Protein AF-0000000072148230 (afdb_homodimer)

Radius of gyration: 25.2 Å; Cα contacts (8 Å, |Δi|>4): 1694; chains: 2; bounding box: 70×68×51 Å

Sequence (586 aa):
MSVLHQCPFNSPRLVMNKVLSKSQHEGDGAVVRRGIGRSELPRLDPFLMLDYFSVTPPAGFPDHPHRGFETVTYMLQGGITHQDFAGRKGTIRTGDVQWMTAGRGIVHSEMPAGAGTHKGIQLWINLSAREKMIEPNYQELLSEDIPTAEEDGVEVKVIAGESMGLHSPVYTRTPTMFLDFTLNPGAELHQTIPHSWNAFVYVIDGEGVFGFQGCTPITSHHVLVLSLGDGVSVWNKSSNALRFVLIGGQPLNEPVAQYGPFVMNTQSEIEKTIQDYHYSKNGFENGKSWRSQMSVLHQCPFNSPRLVMNKVLSKSQHEGDGAVVRRGIGRSELPRLDPFLMLDYFSVTPPAGFPDHPHRGFETVTYMLQGGITHQDFAGRKGTIRTGDVQWMTAGRGIVHSEMPAGAGTHKGIQLWINLSAREKMIEPNYQELLSEDIPTAEEDGVEVKVIAGESMGLHSPVYTRTPTMFLDFTLNPGAELHQTIPHSWNAFVYVIDGEGVFGFQGCTPITSHHVLVLSLGDGVSVWNKSSNALRFVLIGGQPLNEPVAQYGPFVMNTQSEIEKTIQDYHYSKNGFENGKSWRSQ

Structure (mmCIF, N/CA/C/O backbone):
data_AF-0000000072148230-model_v1
#
loop_
_entity.id
_entity.type
_entity.pdbx_description
1 polymer 'Pirin-like protein'
#
loop_
_atom_site.group_PDB
_atom_site.id
_atom_site.type_symbol
_atom_site.label_atom_id
_atom_site.label_alt_id
_atom_site.label_comp_id
_atom_site.label_asym_id
_atom_site.label_entity_id
_atom_site.label_seq_id
_atom_site.pdbx_PDB_ins_code
_atom_site.Cartn_x
_atom_site.Cartn_y
_atom_site.Cartn_z
_atom_site.occupancy
_atom_site.B_iso_or_equiv
_atom_site.auth_seq_id
_atom_site.auth_comp_id
_atom_site.auth_asym_id
_atom_site.auth_atom_id
_atom_site.pdbx_PDB_model_num
ATOM 1 N N . MET A 1 1 ? -35.206 30.034 17.974 1 25.01 1 MET A N 1
ATOM 2 C CA . MET A 1 1 ? -34.807 29.886 16.577 1 25.01 1 MET A CA 1
ATOM 3 C C . MET A 1 1 ? -33.485 29.136 16.465 1 25.01 1 MET A C 1
ATOM 5 O O . MET A 1 1 ? -32.463 29.588 16.985 1 25.01 1 MET A O 1
ATOM 9 N N . SER A 1 2 ? -33.393 27.831 16.629 1 28.2 2 SER A N 1
ATOM 10 C CA . SER A 1 2 ? -32.245 26.934 16.715 1 28.2 2 SER A CA 1
ATOM 11 C C . SER A 1 2 ? -31.212 27.254 15.641 1 28.2 2 SER A C 1
ATOM 13 O O . SER A 1 2 ? -31.537 27.299 14.452 1 28.2 2 SER A O 1
ATOM 15 N N . VAL A 1 3 ? -30.28 28.153 15.849 1 33.85 3 VAL A N 1
ATOM 16 C CA . VAL A 1 3 ? -29.222 28.541 14.922 1 33.85 3 VAL A CA 1
ATOM 17 C C . VAL A 1 3 ? -28.661 27.302 14.229 1 33.85 3 VAL A C 1
ATOM 19 O O . VAL A 1 3 ? -27.975 26.491 14.854 1 33.85 3 VAL A O 1
ATOM 22 N N . LEU A 1 4 ? -29.331 26.551 13.504 1 39.13 4 LEU A N 1
ATOM 23 C CA . LEU A 1 4 ? -28.784 25.553 12.591 1 39.13 4 LEU A CA 1
ATOM 24 C C . LEU A 1 4 ? -27.487 26.047 11.959 1 39.13 4 LEU A C 1
ATOM 26 O O . LEU A 1 4 ? -27.506 26.94 11.11 1 39.13 4 LEU A O 1
ATOM 30 N N . HIS A 1 5 ? -26.524 26.46 12.731 1 48.04 5 HIS A N 1
ATOM 31 C CA . HIS A 1 5 ? -25.252 26.901 12.169 1 48.04 5 HIS A CA 1
ATOM 32 C C . HIS A 1 5 ? -24.934 26.158 10.876 1 48.04 5 HIS A C 1
ATOM 34 O O . HIS A 1 5 ? -24.833 24.929 10.87 1 48.04 5 HIS A O 1
ATOM 40 N N . GLN A 1 6 ? -25.518 26.603 9.792 1 59.94 6 GLN A N 1
ATOM 41 C CA . GLN A 1 6 ? -25.51 26.148 8.406 1 59.94 6 GLN A CA 1
ATOM 42 C C . GLN A 1 6 ? -24.086 25.915 7.911 1 59.94 6 GLN A C 1
ATOM 44 O O . GLN A 1 6 ? -23.194 26.728 8.166 1 59.94 6 GLN A O 1
ATOM 49 N N . CYS A 1 7 ? -23.645 24.826 7.673 1 71.37 7 CYS A N 1
ATOM 50 C CA . CYS A 1 7 ? -22.429 24.498 6.937 1 71.37 7 CYS A CA 1
ATOM 51 C C . CYS A 1 7 ? -22.229 25.45 5.764 1 71.37 7 CYS A C 1
ATOM 53 O O . CYS A 1 7 ? -23.12 25.607 4.927 1 71.37 7 CYS A O 1
ATOM 55 N N . PRO A 1 8 ? -21.217 26.377 5.904 1 88.52 8 PRO A N 1
ATOM 56 C CA . PRO A 1 8 ? -20.986 27.412 4.893 1 88.52 8 PRO A CA 1
ATOM 57 C C . PRO A 1 8 ? -20.577 26.835 3.54 1 88.52 8 PRO A C 1
ATOM 59 O O . PRO A 1 8 ? -20.326 27.587 2.594 1 88.52 8 PRO A O 1
ATOM 62 N N . PHE A 1 9 ? -20.6 25.507 3.432 1 93.74 9 PHE A N 1
ATOM 63 C CA . PHE A 1 9 ? -20.066 24.91 2.213 1 93.74 9 PHE A CA 1
ATOM 64 C C . PHE A 1 9 ? -21.193 24.47 1.287 1 93.74 9 PHE A C 1
ATOM 66 O O . PHE A 1 9 ? -22.254 24.047 1.75 1 93.74 9 PHE A O 1
ATOM 73 N N . ASN A 1 10 ? -21.024 24.606 -0.002 1 93.95 10 ASN A N 1
ATOM 74 C CA . ASN A 1 10 ? -21.947 24.08 -1.003 1 93.95 10 ASN A CA 1
ATOM 75 C C . ASN A 1 10 ? -21.891 22.557 -1.073 1 93.95 10 ASN A C 1
ATOM 77 O O . ASN A 1 10 ? -22.912 21.903 -1.29 1 93.95 10 ASN A O 1
ATOM 81 N N . SER A 1 11 ? -20.733 21.995 -0.92 1 94.65 11 SER A N 1
ATOM 82 C CA . SER A 1 11 ? -20.472 20.56 -0.92 1 94.65 11 SER A CA 1
ATOM 83 C C . SER A 1 11 ? -19.567 20.163 0.242 1 94.65 11 SER A C 1
ATOM 85 O O . SER A 1 11 ? -18.372 19.928 0.053 1 94.65 11 SER A O 1
ATOM 87 N N . PRO A 1 12 ? -20.169 20.058 1.387 1 95.72 12 PRO A N 1
ATOM 88 C CA . PRO A 1 12 ? -19.357 19.736 2.563 1 95.72 12 PRO A CA 1
ATOM 89 C C . PRO A 1 12 ? -18.701 18.36 2.469 1 95.72 12 PRO A C 1
ATOM 91 O O . PRO A 1 12 ? -19.313 17.413 1.967 1 95.72 12 PRO A O 1
ATOM 94 N N . ARG A 1 13 ? -17.511 18.284 2.909 1 96.97 13 ARG A N 1
ATOM 95 C CA . ARG A 1 13 ? -16.804 17.008 2.951 1 96.97 13 ARG A CA 1
ATOM 96 C C . ARG A 1 13 ? -17.242 16.179 4.154 1 96.97 13 ARG A C 1
ATOM 98 O O . ARG A 1 13 ? -17.363 16.702 5.263 1 96.97 13 ARG A O 1
ATOM 105 N N . LEU A 1 14 ? -17.491 14.943 3.885 1 95.11 14 LEU A N 1
ATOM 106 C CA . LEU A 1 14 ? -17.863 13.984 4.919 1 95.11 14 LEU A CA 1
ATOM 107 C C . LEU A 1 14 ? -16.734 12.99 5.17 1 95.11 14 LEU A C 1
ATOM 109 O O . LEU A 1 14 ? -15.805 12.884 4.366 1 95.11 14 LEU A O 1
ATOM 113 N N . VAL A 1 15 ? -16.811 12.303 6.276 1 95.56 15 VAL A N 1
ATOM 114 C CA . VAL A 1 15 ? -15.858 11.236 6.563 1 95.56 15 VAL A CA 1
ATOM 115 C C . VAL A 1 15 ? -16.255 9.971 5.806 1 95.56 15 VAL A C 1
ATOM 117 O O . VA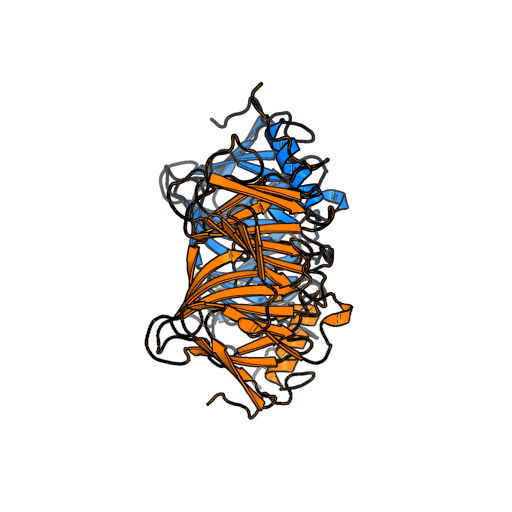L A 1 15 ? -17.296 9.373 6.087 1 95.56 15 VAL A O 1
ATOM 120 N N . MET A 1 16 ? -15.42 9.6 4.934 1 91.45 16 MET A N 1
ATOM 121 C CA . MET A 1 16 ? -15.712 8.428 4.113 1 91.45 16 MET A CA 1
ATOM 122 C C . MET A 1 16 ? -15.159 7.161 4.758 1 91.45 16 MET A C 1
ATOM 124 O O . MET A 1 16 ? -15.693 6.07 4.549 1 91.45 16 MET A O 1
ATOM 128 N N . ASN A 1 17 ? -14.064 7.367 5.417 1 90.47 17 ASN A N 1
ATOM 129 C CA . ASN A 1 17 ? -13.362 6.249 6.037 1 90.47 17 ASN A CA 1
ATOM 130 C C . ASN A 1 17 ? -12.671 6.67 7.331 1 90.47 17 ASN A C 1
ATOM 132 O O . ASN A 1 17 ? -12.204 7.804 7.45 1 90.47 17 ASN A O 1
ATOM 136 N N . LYS A 1 18 ? -12.738 5.791 8.179 1 93.73 18 LYS A N 1
ATOM 137 C CA . LYS A 1 18 ? -12.03 5.954 9.445 1 93.73 18 LYS A CA 1
ATOM 138 C C . LYS A 1 18 ? -11.061 4.8 9.685 1 93.73 18 LYS A C 1
ATOM 140 O O . LYS A 1 18 ? -11.466 3.636 9.708 1 93.73 18 LYS A O 1
ATOM 145 N N . VAL A 1 19 ? -9.796 5.104 9.843 1 94.1 19 VAL A N 1
ATOM 146 C CA . VAL A 1 19 ? -8.773 4.081 10.033 1 94.1 19 VAL A CA 1
ATOM 147 C C . VAL A 1 19 ? -8.018 4.34 11.335 1 94.1 19 VAL A C 1
ATOM 149 O O . VAL A 1 19 ? -7.369 5.377 11.487 1 94.1 19 VAL A O 1
ATOM 152 N N . LEU A 1 20 ? -8.128 3.421 12.266 1 95.36 20 LEU A N 1
ATOM 153 C CA . LEU A 1 20 ? -7.293 3.514 13.459 1 95.36 20 LEU A CA 1
ATOM 154 C C . LEU A 1 20 ? -5.845 3.158 13.138 1 95.36 20 LEU A C 1
ATOM 156 O O . LEU A 1 20 ? -5.563 2.057 12.66 1 95.36 20 LEU A O 1
ATOM 160 N N . SER A 1 21 ? -4.911 4.044 13.382 1 95.7 21 SER A N 1
ATOM 161 C CA . SER A 1 21 ? -3.498 3.772 13.141 1 95.7 21 SER A CA 1
ATOM 162 C C . SER A 1 21 ? -2.983 2.667 14.058 1 95.7 21 SER A C 1
ATOM 164 O O . SER A 1 21 ? -3.375 2.589 15.224 1 95.7 21 SER A O 1
ATOM 166 N N . LYS A 1 22 ? -2.103 1.899 13.565 1 92.24 22 LYS A N 1
ATOM 167 C CA . LYS A 1 22 ? -1.602 0.758 14.327 1 92.24 22 LYS A CA 1
ATOM 168 C C . LYS A 1 22 ? -0.109 0.898 14.608 1 92.24 22 LYS A C 1
ATOM 170 O O . LYS A 1 22 ? 0.651 1.347 13.748 1 92.24 22 LYS A O 1
ATOM 175 N N . SER A 1 23 ? 0.243 0.395 15.811 1 93.53 23 SER A N 1
ATOM 176 C CA . SER A 1 23 ? 1.634 0.476 16.246 1 93.53 23 SER A CA 1
ATOM 177 C C . SER A 1 23 ? 2.488 -0.588 15.565 1 93.53 23 SER A C 1
ATOM 179 O O . SER A 1 23 ? 2.053 -1.729 15.398 1 93.53 23 SER A O 1
ATOM 181 N N . GLN A 1 24 ? 3.643 -0.177 15.127 1 90.02 24 GLN A N 1
ATOM 182 C CA . GLN A 1 24 ? 4.633 -1.101 14.583 1 90.02 24 GLN A CA 1
ATOM 183 C C . GLN A 1 24 ? 6.049 -0.567 14.777 1 90.02 24 GLN A C 1
ATOM 185 O O . GLN A 1 24 ? 6.238 0.615 15.072 1 90.02 24 GLN A O 1
ATOM 190 N N . HIS A 1 25 ? 7.024 -1.385 14.611 1 88.12 25 HIS A N 1
ATOM 191 C CA . HIS A 1 25 ? 8.423 -1.005 14.771 1 88.12 25 HIS A CA 1
ATOM 192 C C . HIS A 1 25 ? 9.03 -0.565 13.443 1 88.12 25 HIS A C 1
ATOM 194 O O . HIS A 1 25 ? 8.716 -1.132 12.394 1 88.12 25 HIS A O 1
ATOM 200 N N . GLU A 1 26 ? 9.861 0.416 13.512 1 88.52 26 GLU A N 1
ATOM 201 C CA . GLU A 1 26 ? 10.586 0.95 12.364 1 88.52 26 GLU A CA 1
ATOM 202 C C . GLU A 1 26 ? 12.012 1.339 12.743 1 88.52 26 GLU A C 1
ATOM 204 O O . GLU A 1 26 ? 12.296 1.613 13.911 1 88.52 26 GLU A O 1
ATOM 209 N N . GLY A 1 27 ? 12.828 1.387 11.694 1 88.14 27 GLY A N 1
ATOM 210 C CA . GLY A 1 27 ? 14.2 1.784 11.964 1 88.14 27 GLY A CA 1
ATOM 211 C C . GLY A 1 27 ? 14.87 0.931 13.025 1 88.14 27 GLY A C 1
ATOM 212 O O . GLY A 1 27 ? 14.782 -0.298 12.988 1 88.14 27 GLY A O 1
ATOM 213 N N . ASP A 1 28 ? 15.639 1.705 13.789 1 90.28 28 ASP A N 1
ATOM 214 C CA . ASP A 1 28 ? 16.336 1.026 14.877 1 90.28 28 ASP A CA 1
ATOM 215 C C . ASP A 1 28 ? 15.604 1.22 16.203 1 90.28 28 ASP A C 1
ATOM 217 O O . ASP A 1 28 ? 15.964 2.093 16.995 1 90.28 28 ASP A O 1
ATOM 221 N N . GLY A 1 29 ? 14.542 0.44 16.412 1 88.62 29 GLY A N 1
ATOM 222 C CA . GLY A 1 29 ? 13.861 0.419 17.697 1 88.62 29 GLY A CA 1
ATOM 223 C C . GLY A 1 29 ? 12.756 1.452 17.803 1 88.62 29 GLY A C 1
ATOM 224 O O . GLY A 1 29 ? 12.056 1.518 18.816 1 88.62 29 GLY A O 1
ATOM 225 N N . ALA A 1 30 ? 12.531 2.244 16.836 1 90.63 30 ALA A N 1
ATOM 226 C CA . ALA A 1 30 ? 11.486 3.264 16.871 1 90.63 30 ALA A CA 1
ATOM 227 C C . ALA A 1 30 ? 10.1 2.635 16.765 1 90.63 30 ALA A C 1
ATOM 229 O O . ALA A 1 30 ? 9.93 1.6 16.116 1 90.63 30 ALA A O 1
ATOM 230 N N . VAL A 1 31 ? 9.194 3.241 17.435 1 93.95 31 VAL A N 1
ATOM 231 C CA . VAL A 1 31 ? 7.799 2.821 17.342 1 93.95 31 VAL A CA 1
ATOM 232 C C . VAL A 1 31 ? 6.992 3.875 16.588 1 93.95 31 VAL A C 1
ATOM 234 O O . VAL A 1 31 ? 7.083 5.068 16.888 1 93.95 31 VAL A O 1
ATOM 237 N N . VAL A 1 32 ? 6.269 3.436 15.657 1 95.97 32 VAL A N 1
ATOM 238 C CA . VAL A 1 32 ? 5.426 4.36 14.906 1 95.97 32 VAL A CA 1
ATOM 239 C C . VAL A 1 32 ? 3.986 3.853 14.894 1 95.97 32 VAL A C 1
ATOM 241 O O . VAL A 1 32 ? 3.742 2.654 15.049 1 95.97 32 VAL A O 1
ATOM 244 N N . ARG A 1 33 ? 3.018 4.713 14.892 1 96.92 33 ARG A N 1
ATOM 245 C CA . ARG A 1 33 ? 1.629 4.425 14.549 1 96.92 33 ARG A CA 1
ATOM 246 C C . ARG A 1 33 ? 1.327 4.824 13.108 1 96.92 33 ARG A C 1
ATOM 248 O O . ARG A 1 33 ? 1.159 6.008 12.809 1 96.92 33 ARG A O 1
ATOM 255 N N . ARG A 1 34 ? 1.171 3.833 12.308 1 96.11 34 ARG A N 1
ATOM 256 C CA . ARG A 1 34 ? 0.982 4.084 10.883 1 96.11 34 ARG A CA 1
ATOM 257 C C . ARG A 1 34 ? -0.501 4.157 10.532 1 96.11 34 ARG A C 1
ATOM 259 O O . ARG A 1 34 ? -1.265 3.244 10.853 1 96.11 34 ARG A O 1
ATOM 266 N N . GLY A 1 35 ? -0.863 5.234 9.798 1 95.59 35 GLY A N 1
ATOM 267 C CA . GLY A 1 35 ? -2.246 5.429 9.392 1 95.59 35 GLY A CA 1
ATOM 268 C C . GLY A 1 35 ? -2.457 5.268 7.898 1 95.59 35 GLY A C 1
ATOM 269 O O . GLY A 1 35 ? -3.485 4.743 7.465 1 95.59 35 GLY A O 1
ATOM 270 N N . ILE A 1 36 ? -1.58 5.803 7.111 1 95.05 36 ILE A N 1
ATOM 271 C CA . ILE A 1 36 ? -1.524 5.605 5.667 1 95.05 36 ILE A CA 1
ATOM 272 C C . ILE A 1 36 ? -0.298 4.768 5.308 1 95.05 36 ILE A C 1
ATOM 274 O O . ILE A 1 36 ? 0.786 4.978 5.856 1 95.05 36 ILE A O 1
ATOM 278 N N . GLY A 1 37 ? -0.438 3.889 4.349 1 92.09 37 GLY A N 1
ATOM 279 C CA . GLY A 1 37 ? 0.64 2.976 4.005 1 92.09 37 GLY A CA 1
ATOM 280 C C . GLY A 1 37 ? 0.456 1.588 4.588 1 92.09 37 GLY A C 1
ATOM 281 O O . GLY A 1 37 ? 1.432 0.874 4.826 1 92.09 37 GLY A O 1
ATOM 282 N N . ARG A 1 38 ? -0.791 1.293 4.931 1 88.23 38 ARG A N 1
ATOM 283 C CA . ARG A 1 38 ? -1.19 -0.023 5.42 1 88.23 38 ARG A CA 1
ATOM 284 C C . ARG A 1 38 ? -2.185 -0.682 4.471 1 88.23 38 ARG A C 1
ATOM 286 O O . ARG A 1 38 ? -2.602 -0.076 3.482 1 88.23 38 ARG A O 1
ATOM 293 N N . SER A 1 39 ? -2.485 -1.837 4.777 1 83.33 39 SER A N 1
ATOM 294 C CA . SER A 1 39 ? -3.329 -2.617 3.878 1 83.33 39 SER A CA 1
ATOM 295 C C . SER A 1 39 ? -4.696 -1.966 3.698 1 83.33 39 SER A C 1
ATOM 297 O O . SER A 1 39 ? -5.28 -2.026 2.615 1 83.33 39 SER A O 1
ATOM 299 N N . GLU A 1 40 ? -5.259 -1.37 4.764 1 85.81 40 GLU A N 1
ATOM 300 C CA . GLU A 1 40 ? -6.594 -0.78 4.726 1 85.81 40 GLU A CA 1
ATOM 301 C C . GLU A 1 40 ? -6.6 0.52 3.926 1 85.81 40 GLU A C 1
ATOM 303 O O . GLU A 1 40 ? -7.633 0.916 3.383 1 85.81 40 GLU A O 1
ATOM 308 N N . LEU A 1 41 ? -5.445 1.143 3.902 1 91.05 41 LEU A N 1
ATOM 309 C CA . LEU A 1 41 ? -5.259 2.404 3.192 1 91.05 41 LEU A CA 1
ATOM 310 C C . LEU A 1 41 ? -3.827 2.535 2.685 1 91.05 41 LEU A C 1
ATOM 312 O O . LEU A 1 41 ? -3.022 3.267 3.267 1 91.05 41 LEU A O 1
ATOM 316 N N . PRO A 1 42 ? -3.578 1.913 1.609 1 89.87 42 PRO A N 1
ATOM 317 C CA . PRO A 1 42 ? -2.187 1.829 1.159 1 89.87 42 PRO A CA 1
ATOM 318 C C . PRO A 1 42 ? -1.603 3.19 0.788 1 89.87 42 PRO A C 1
ATOM 320 O O . PRO A 1 42 ? -0.406 3.424 0.972 1 89.87 42 PRO A O 1
ATOM 323 N N . ARG A 1 43 ? -2.471 3.975 0.173 1 92.97 43 ARG A N 1
ATOM 324 C CA . ARG A 1 43 ? -2.092 5.325 -0.233 1 92.97 43 ARG A CA 1
ATOM 325 C C . ARG A 1 43 ? -3.318 6.224 -0.354 1 92.97 43 ARG A C 1
ATOM 327 O O . ARG A 1 43 ? -4.449 5.737 -0.406 1 92.97 43 ARG A O 1
ATOM 334 N N . LEU A 1 44 ? -3.07 7.426 -0.278 1 96.58 44 LEU A N 1
ATOM 335 C CA . LEU A 1 44 ? -4.057 8.449 -0.606 1 96.58 44 LEU A CA 1
ATOM 336 C C . LEU A 1 44 ? -3.445 9.533 -1.486 1 96.58 44 LEU A C 1
ATOM 338 O O . LEU A 1 44 ? -2.843 10.483 -0.98 1 96.58 44 LEU A O 1
ATOM 342 N N . ASP A 1 45 ? -3.567 9.382 -2.716 1 97.65 45 ASP A N 1
ATOM 343 C CA . ASP A 1 45 ? -2.889 10.243 -3.681 1 97.65 45 ASP A CA 1
ATOM 344 C C . ASP A 1 45 ? -3.081 11.717 -3.332 1 97.65 45 ASP A C 1
ATOM 346 O O . ASP A 1 45 ? -4.21 12.211 -3.301 1 97.65 45 ASP A O 1
ATOM 350 N N . PRO A 1 46 ? -2.017 12.374 -3.075 1 98.5 46 PRO A N 1
ATOM 351 C CA . PRO A 1 46 ? -0.611 12.079 -3.362 1 98.5 46 PRO A CA 1
ATOM 352 C C . PRO A 1 46 ? 0.146 11.567 -2.139 1 98.5 46 PRO A C 1
ATOM 354 O O . PRO A 1 46 ? 1.376 11.478 -2.162 1 98.5 46 PRO A O 1
ATOM 357 N N . PHE A 1 47 ? -0.485 11.265 -1.124 1 98.44 47 PHE A N 1
ATOM 358 C CA . PHE A 1 47 ? 0.159 10.894 0.131 1 98.44 47 PHE A CA 1
ATOM 359 C C . PHE A 1 47 ? 0.492 9.407 0.15 1 98.44 47 PHE A C 1
ATOM 361 O O . PHE A 1 47 ? -0.364 8.57 -0.143 1 98.44 47 PHE A O 1
ATOM 368 N N . LEU A 1 48 ? 1.706 9.113 0.566 1 97.18 48 LEU A N 1
ATOM 369 C CA . LEU A 1 48 ? 2.213 7.747 0.485 1 97.18 48 LEU A CA 1
ATOM 370 C C . LEU A 1 48 ? 2.21 7.084 1.858 1 97.18 48 LEU A C 1
ATOM 372 O O . LEU A 1 48 ? 2.099 5.86 1.961 1 97.18 48 LEU A O 1
ATOM 376 N N . MET A 1 49 ? 2.42 7.912 2.885 1 97.02 49 MET A N 1
ATOM 377 C CA . MET A 1 49 ? 2.562 7.373 4.235 1 97.02 49 MET A CA 1
ATOM 378 C C . MET A 1 49 ? 2.323 8.456 5.281 1 97.02 49 MET A C 1
ATOM 380 O O . MET A 1 49 ? 2.693 9.614 5.078 1 97.02 49 MET A O 1
ATOM 384 N N . LEU A 1 50 ? 1.695 8.088 6.328 1 98.11 50 LEU A N 1
ATOM 385 C CA . LEU A 1 50 ? 1.574 8.923 7.518 1 98.11 50 LEU A CA 1
ATOM 386 C C . LEU A 1 50 ? 1.902 8.127 8.776 1 98.11 50 LEU A C 1
ATOM 388 O O . LEU A 1 50 ? 1.218 7.152 9.095 1 98.11 50 LEU A O 1
ATOM 392 N N . ASP A 1 51 ? 2.897 8.581 9.532 1 97.81 51 ASP A N 1
ATOM 393 C CA . ASP A 1 51 ? 3.28 7.954 10.793 1 97.81 51 ASP A CA 1
ATOM 394 C C . ASP A 1 51 ? 3.255 8.963 11.938 1 97.81 51 ASP A C 1
ATOM 396 O O . ASP A 1 51 ? 3.747 10.084 11.795 1 97.81 51 ASP A O 1
ATOM 400 N N . TYR A 1 52 ? 2.626 8.591 12.992 1 98.36 52 TYR A N 1
ATOM 401 C CA . TYR A 1 52 ? 2.906 9.195 14.29 1 98.36 52 TYR A CA 1
ATOM 402 C C . TYR A 1 52 ? 4.029 8.454 15.005 1 98.36 52 TYR A C 1
ATOM 404 O O . TYR A 1 52 ? 3.873 7.29 15.381 1 98.36 52 TYR A O 1
ATOM 412 N N . PHE A 1 53 ? 5.158 9.09 15.184 1 97.64 53 PHE A N 1
ATOM 413 C CA . PHE A 1 53 ? 6.275 8.351 15.76 1 97.64 53 PHE A CA 1
ATOM 414 C C . PHE A 1 53 ? 6.508 8.765 17.208 1 97.64 53 PHE A C 1
ATOM 416 O O . PHE A 1 53 ? 6.238 9.907 17.584 1 97.64 53 PHE A O 1
ATOM 423 N N . SER A 1 54 ? 6.963 7.88 17.95 1 96.29 54 SER A N 1
ATOM 424 C CA . SER A 1 54 ? 7.437 8.022 19.323 1 96.29 54 SER A CA 1
ATOM 425 C C . SER A 1 54 ? 8.754 7.282 19.532 1 96.29 54 SER A C 1
ATOM 427 O O . SER A 1 54 ? 8.789 6.05 19.519 1 96.29 54 SER A O 1
ATOM 429 N N . VAL A 1 55 ? 9.815 8.072 19.716 1 96.07 55 VAL A N 1
ATOM 430 C CA . VAL A 1 55 ? 11.136 7.452 19.736 1 96.07 55 VAL A CA 1
ATOM 431 C C . VAL A 1 55 ? 11.898 7.899 20.981 1 96.07 55 VAL A C 1
ATOM 433 O O . VAL A 1 55 ? 11.837 9.069 21.367 1 96.07 55 VAL A O 1
ATOM 436 N N . THR A 1 56 ? 12.5 6.97 21.601 1 95.29 56 THR A N 1
ATOM 437 C CA . THR A 1 56 ? 13.386 7.202 22.736 1 95.29 56 THR A CA 1
ATOM 438 C C . THR A 1 56 ? 14.765 6.603 22.477 1 95.29 56 THR A C 1
ATOM 440 O O . THR A 1 56 ? 14.879 5.443 22.076 1 95.29 56 THR A O 1
ATOM 443 N N . PRO A 1 57 ? 15.792 7.414 22.709 1 92.89 57 PRO A N 1
ATOM 444 C CA . PRO A 1 57 ? 17.125 6.837 22.512 1 92.89 57 PRO A CA 1
ATOM 445 C C . PRO A 1 57 ? 17.298 5.496 23.22 1 92.89 57 PRO A C 1
ATOM 447 O O . PRO A 1 57 ? 16.743 5.289 24.303 1 92.89 57 PRO A O 1
ATOM 450 N N . PRO A 1 58 ? 18.042 4.622 22.643 1 92.45 58 PRO A N 1
ATOM 451 C CA . PRO A 1 58 ? 18.888 4.826 21.464 1 92.45 58 PRO A CA 1
ATOM 452 C C . PRO A 1 58 ? 18.133 4.615 20.153 1 92.45 58 PRO A C 1
ATOM 454 O O . PRO A 1 58 ? 18.738 4.64 19.078 1 92.45 58 PRO A O 1
ATOM 457 N N . ALA A 1 59 ? 16.842 4.426 20.24 1 93 59 ALA A N 1
ATOM 458 C CA . ALA A 1 59 ? 16.054 4.183 19.034 1 93 59 ALA A CA 1
ATOM 459 C C . ALA A 1 59 ? 16.064 5.402 18.117 1 93 59 ALA A C 1
ATOM 461 O O . ALA A 1 59 ? 16.241 6.532 18.578 1 93 59 ALA A O 1
ATOM 462 N N . GLY A 1 60 ? 16.032 5.245 16.837 1 94.02 60 GLY A N 1
ATOM 463 C CA . GLY A 1 60 ? 15.997 6.292 15.828 1 94.02 60 GLY A CA 1
ATOM 464 C C . GLY A 1 60 ? 15.986 5.754 14.41 1 94.02 60 GLY A C 1
ATOM 465 O O . GLY A 1 60 ? 15.615 4.6 14.181 1 94.02 60 GLY A O 1
ATOM 466 N N . PHE A 1 61 ? 16.252 6.603 13.556 1 94.92 61 PHE A N 1
ATOM 467 C CA . PHE A 1 61 ? 16.301 6.24 12.145 1 94.92 61 PHE A CA 1
ATOM 468 C C . PHE A 1 61 ? 17.694 6.477 11.573 1 94.92 61 PHE A C 1
ATOM 470 O O . PHE A 1 61 ? 17.993 7.568 11.084 1 94.92 61 PHE A O 1
ATOM 477 N N . PRO A 1 62 ? 18.488 5.468 11.615 1 94.7 62 PRO A N 1
ATOM 478 C CA . PRO A 1 62 ? 19.853 5.604 11.102 1 94.7 62 PRO A CA 1
ATOM 479 C C . PRO A 1 62 ? 19.896 5.854 9.596 1 94.7 62 PRO A C 1
ATOM 481 O O . PRO A 1 62 ? 18.854 6.074 8.974 1 94.7 62 PRO A O 1
ATOM 484 N N . ASP A 1 63 ? 21.063 5.919 9.006 1 95.26 63 ASP A N 1
ATOM 485 C CA . ASP A 1 63 ? 21.257 6.254 7.599 1 95.26 63 ASP A CA 1
ATOM 486 C C . ASP A 1 63 ? 20.337 5.426 6.705 1 95.26 63 ASP A C 1
ATOM 488 O O . ASP A 1 63 ? 20.326 4.196 6.787 1 95.26 63 ASP A O 1
ATOM 492 N N . HIS A 1 64 ? 19.584 6.081 5.925 1 95.06 64 HIS A N 1
ATOM 493 C CA . HIS A 1 64 ? 18.706 5.399 4.981 1 95.06 64 HIS A CA 1
ATOM 494 C C . HIS A 1 64 ? 18.432 6.266 3.757 1 95.06 64 HIS A C 1
ATOM 496 O O . HIS A 1 64 ? 18.526 7.493 3.827 1 95.06 64 HIS A O 1
ATOM 502 N N . PRO A 1 65 ? 18.146 5.698 2.614 1 96.38 65 PRO A N 1
ATOM 503 C CA . PRO A 1 65 ? 17.95 6.433 1.361 1 96.38 65 PRO A CA 1
ATOM 504 C C . PRO A 1 65 ? 16.487 6.787 1.108 1 96.38 65 PRO A C 1
ATOM 506 O O . PRO A 1 65 ? 15.588 6.135 1.645 1 96.38 65 PRO A O 1
ATOM 509 N N . HIS A 1 66 ? 16.232 7.787 0.349 1 97.89 66 HIS A N 1
ATOM 510 C CA . HIS A 1 66 ? 14.941 8.094 -0.258 1 97.89 66 HIS A CA 1
ATOM 511 C C . HIS A 1 66 ? 15.107 8.57 -1.697 1 97.89 66 HIS A C 1
ATOM 513 O O . HIS A 1 66 ? 16.11 9.204 -2.033 1 97.89 66 HIS A O 1
ATOM 519 N N . ARG A 1 67 ? 14.209 8.357 -2.536 1 98.25 67 ARG A N 1
ATOM 520 C CA . ARG A 1 67 ? 14.122 8.898 -3.888 1 98.25 67 ARG A CA 1
ATOM 521 C C . ARG A 1 67 ? 12.669 9.053 -4.324 1 98.25 67 ARG A C 1
ATOM 523 O O . ARG A 1 67 ? 11.839 8.18 -4.057 1 98.25 67 ARG A O 1
ATOM 530 N N . GLY A 1 68 ? 12.343 10.142 -4.958 1 98.68 68 GLY A N 1
ATOM 531 C CA . GLY A 1 68 ? 11.138 10.256 -5.765 1 98.68 68 GLY A CA 1
ATOM 532 C C . GLY A 1 68 ? 9.977 10.886 -5.018 1 98.68 68 GLY A C 1
ATOM 533 O O . GLY A 1 68 ? 8.879 11.015 -5.562 1 98.68 68 GLY A O 1
ATOM 534 N N . PHE A 1 69 ? 10.144 11.254 -3.791 1 98.42 69 PHE A N 1
ATOM 535 C CA . PHE A 1 69 ? 9.066 11.851 -3.012 1 98.42 69 PHE A CA 1
ATOM 536 C C . PHE A 1 69 ? 9.62 12.82 -1.974 1 98.42 69 PHE A C 1
ATOM 538 O O . PHE A 1 69 ? 10.82 13.102 -1.959 1 98.42 69 PHE A O 1
ATOM 545 N N . GLU A 1 70 ? 8.75 13.467 -1.208 1 98.59 70 GLU A N 1
ATOM 546 C CA . GLU A 1 70 ? 9.115 14.376 -0.126 1 98.59 70 GLU A CA 1
ATOM 547 C C . GLU A 1 70 ? 8.727 13.8 1.233 1 98.59 70 GLU A C 1
ATOM 549 O O . GLU A 1 70 ? 7.735 13.076 1.345 1 98.59 70 GLU A O 1
ATOM 554 N N . THR A 1 71 ? 9.498 14.143 2.231 1 98.16 71 THR A N 1
ATOM 555 C CA . THR A 1 71 ? 9.15 13.825 3.612 1 98.16 71 THR A CA 1
ATOM 556 C C . THR A 1 71 ? 8.908 15.099 4.416 1 98.16 71 THR A C 1
ATOM 558 O O . THR A 1 71 ? 9.625 16.088 4.251 1 98.16 71 THR A O 1
ATOM 561 N N . VAL A 1 72 ? 7.917 15.085 5.159 1 98.64 72 VAL A N 1
ATOM 562 C CA . VAL A 1 72 ? 7.632 16.17 6.092 1 98.64 72 VAL A CA 1
ATOM 563 C C . VAL A 1 72 ? 7.676 15.646 7.525 1 98.64 72 VAL A C 1
ATOM 565 O O . VAL A 1 72 ? 6.91 14.751 7.889 1 98.64 72 VAL A O 1
ATOM 568 N N . THR A 1 73 ? 8.584 16.161 8.321 1 98.35 73 THR A N 1
ATOM 569 C CA . THR A 1 73 ? 8.671 15.843 9.742 1 98.35 73 THR A CA 1
ATOM 570 C C . THR A 1 73 ? 8.197 17.019 10.59 1 98.35 73 THR A C 1
ATOM 572 O O . THR A 1 73 ? 8.785 18.102 10.544 1 98.35 73 THR A O 1
ATOM 575 N N . TYR A 1 74 ? 7.15 16.853 11.323 1 98.8 74 TYR A N 1
ATOM 576 C CA . TYR A 1 74 ? 6.583 17.861 12.212 1 98.8 74 TYR A CA 1
ATOM 577 C C . TYR A 1 74 ? 6.696 17.43 13.669 1 98.8 74 TYR A C 1
ATOM 579 O O . TYR A 1 74 ? 6.071 16.451 14.083 1 98.8 74 TYR A O 1
ATOM 587 N N . MET A 1 75 ? 7.449 18.15 14.478 1 98.7 75 MET A N 1
ATOM 588 C CA . MET A 1 75 ? 7.74 17.748 15.852 1 98.7 75 MET A CA 1
ATOM 589 C C . MET A 1 75 ? 6.635 18.207 16.798 1 98.7 75 MET A C 1
ATOM 591 O O . MET A 1 75 ? 6.273 19.384 16.811 1 98.7 75 MET A O 1
ATOM 595 N N . LEU A 1 76 ? 6.201 17.282 17.561 1 98.65 76 LEU A N 1
ATOM 596 C CA . LEU A 1 76 ? 5.173 17.58 18.552 1 98.65 76 LEU A CA 1
ATOM 597 C C . LEU A 1 76 ? 5.771 17.642 19.954 1 98.65 76 LEU A C 1
ATOM 599 O O . LEU A 1 76 ? 5.231 18.316 20.834 1 98.65 76 LEU A O 1
ATOM 603 N N . GLN A 1 77 ? 6.795 16.923 20.19 1 98.35 77 GLN A N 1
ATOM 604 C CA . GLN A 1 77 ? 7.499 16.854 21.466 1 98.35 77 GLN A CA 1
ATOM 605 C C . GLN A 1 77 ? 8.972 16.513 21.264 1 98.35 77 GLN A C 1
ATOM 607 O O . GLN A 1 77 ? 9.31 15.659 20.442 1 98.35 77 GLN A O 1
ATOM 612 N N . GLY A 1 78 ? 9.836 17.208 21.945 1 98.07 78 GLY A N 1
ATOM 613 C CA . GLY A 1 78 ? 11.257 16.908 21.873 1 98.07 78 GLY A CA 1
ATOM 614 C C . GLY A 1 78 ? 11.912 17.428 20.607 1 98.07 78 GLY A C 1
ATOM 615 O O . GLY A 1 78 ? 11.664 18.562 20.194 1 98.07 78 GLY A O 1
ATOM 616 N N . GLY A 1 79 ? 12.874 16.604 20.125 1 97.72 79 GLY A N 1
ATOM 617 C CA . GLY A 1 79 ? 13.609 17.031 18.944 1 97.72 79 GLY A CA 1
ATOM 618 C C . GLY A 1 79 ? 14.301 15.888 18.226 1 97.72 79 GLY A C 1
ATOM 619 O O . GLY A 1 79 ? 14.557 14.839 18.821 1 97.72 79 GLY A O 1
ATOM 620 N N . ILE A 1 80 ? 14.516 16.121 16.981 1 97.17 80 ILE A N 1
ATOM 621 C CA . ILE A 1 80 ? 15.228 15.173 16.131 1 97.17 80 ILE A CA 1
ATOM 622 C C . ILE A 1 80 ? 16.366 15.885 15.403 1 97.17 80 ILE A C 1
ATOM 624 O O . ILE A 1 80 ? 16.201 17.014 14.935 1 97.17 80 ILE A O 1
ATOM 628 N N . THR A 1 81 ? 17.521 15.269 15.402 1 96.75 81 THR A N 1
ATOM 629 C CA . THR A 1 81 ? 18.656 15.754 14.624 1 96.75 81 THR A CA 1
ATOM 630 C C . THR A 1 81 ? 18.77 14.997 13.304 1 96.75 81 THR A C 1
ATOM 632 O O . THR A 1 81 ? 18.811 13.765 13.291 1 96.75 81 THR A O 1
ATOM 635 N N . HIS A 1 82 ? 18.767 15.751 12.213 1 95.6 82 HIS A N 1
ATOM 636 C CA . HIS A 1 82 ? 18.926 15.151 10.893 1 95.6 82 HIS A CA 1
ATOM 637 C C . HIS A 1 82 ? 20.3 15.462 10.308 1 95.6 82 HIS A C 1
ATOM 639 O O . HIS A 1 82 ? 20.857 16.534 10.556 1 95.6 82 HIS A O 1
ATOM 645 N N . GLN A 1 83 ? 20.811 14.526 9.594 1 94.9 83 GLN A N 1
ATOM 646 C CA . GLN A 1 83 ? 22.042 14.642 8.819 1 94.9 83 GLN A CA 1
ATOM 647 C C . GLN A 1 83 ? 21.901 13.966 7.458 1 94.9 83 GLN A C 1
ATOM 649 O O . GLN A 1 83 ? 21.183 12.973 7.324 1 94.9 83 GLN A O 1
ATOM 654 N N . ASP A 1 84 ? 22.54 14.545 6.488 1 93.17 84 ASP A N 1
ATOM 655 C CA . ASP A 1 84 ? 22.502 13.881 5.189 1 93.17 84 ASP A CA 1
ATOM 656 C C . ASP A 1 84 ? 23.879 13.888 4.528 1 93.17 84 ASP A C 1
ATOM 658 O O . ASP A 1 84 ? 24.822 14.485 5.052 1 93.17 84 ASP A O 1
ATOM 662 N N . PHE A 1 85 ? 24.052 13.272 3.401 1 91.29 85 PHE A N 1
ATOM 663 C CA . PHE A 1 85 ? 25.361 13.068 2.792 1 91.29 85 PHE A CA 1
ATOM 664 C C . PHE A 1 85 ? 25.791 14.301 2.008 1 91.29 85 PHE A C 1
ATOM 666 O O . PHE A 1 85 ? 26.883 14.33 1.436 1 91.29 85 PHE A O 1
ATOM 673 N N . ALA A 1 86 ? 24.904 15.253 1.87 1 86.44 86 ALA A N 1
ATOM 674 C CA . ALA A 1 86 ? 25.29 16.531 1.277 1 86.44 86 ALA A CA 1
ATOM 675 C C . ALA A 1 86 ? 25.928 17.448 2.316 1 86.44 86 ALA A C 1
ATOM 677 O O . ALA A 1 86 ? 26.286 18.588 2.01 1 86.44 86 ALA A O 1
ATOM 678 N N . GLY A 1 87 ? 25.935 16.993 3.54 1 86.32 87 GLY A N 1
ATOM 679 C CA . GLY A 1 87 ? 26.62 17.735 4.587 1 86.32 87 GLY A CA 1
ATOM 680 C C . GLY A 1 87 ? 25.683 18.58 5.43 1 86.32 87 GLY A C 1
ATOM 681 O O . GLY A 1 87 ? 26.132 19.373 6.26 1 86.32 87 GLY A O 1
ATOM 682 N N . ARG A 1 88 ? 24.514 18.481 5.232 1 90.01 88 ARG A N 1
ATOM 683 C CA . ARG A 1 88 ? 23.553 19.252 6.015 1 90.01 88 ARG A CA 1
ATOM 684 C C . ARG A 1 88 ? 23.25 18.564 7.342 1 90.01 88 ARG A C 1
ATOM 686 O O . ARG A 1 88 ? 23.119 17.34 7.397 1 90.01 88 ARG A O 1
ATOM 693 N N . LYS A 1 89 ? 23.262 19.35 8.344 1 92.13 89 LYS A N 1
ATOM 694 C CA . LYS A 1 89 ? 22.933 18.901 9.694 1 92.13 89 LYS A CA 1
ATOM 695 C C . LYS A 1 89 ? 22.075 19.932 10.422 1 92.13 89 LYS A C 1
ATOM 697 O O . LYS A 1 89 ? 22.321 21.136 10.319 1 92.13 89 LYS A O 1
ATOM 702 N N . GLY A 1 90 ? 21.068 19.47 11.064 1 93.54 90 GLY A N 1
ATOM 703 C CA . GLY A 1 90 ? 20.208 20.361 11.825 1 93.54 90 GLY A CA 1
ATOM 704 C C . GLY A 1 90 ? 19.311 19.632 12.807 1 93.54 90 GLY A C 1
ATOM 705 O O . GLY A 1 90 ? 19.105 18.422 12.687 1 93.54 90 GLY A O 1
ATOM 706 N N . THR A 1 91 ? 18.931 20.376 13.803 1 96.86 91 THR A N 1
ATOM 707 C CA . THR A 1 91 ? 17.999 19.852 14.796 1 96.86 91 THR A CA 1
ATOM 708 C C . THR A 1 91 ? 16.674 20.606 14.745 1 96.86 91 THR A C 1
ATOM 710 O O . THR A 1 91 ? 16.651 21.836 14.822 1 96.86 91 THR A O 1
ATOM 713 N N . ILE A 1 92 ? 15.648 19.873 14.544 1 97 92 ILE A N 1
ATOM 714 C CA . ILE A 1 92 ? 14.325 20.476 14.656 1 97 92 ILE A CA 1
ATOM 715 C C . ILE A 1 92 ? 13.694 20.092 15.992 1 97 92 ILE A C 1
ATOM 717 O O . ILE A 1 92 ? 13.884 18.974 16.477 1 97 92 ILE A O 1
ATOM 721 N N . ARG A 1 93 ? 12.996 21.031 16.548 1 98.01 93 ARG A N 1
ATOM 722 C CA . ARG A 1 93 ? 12.424 20.867 17.88 1 98.01 93 ARG A CA 1
ATOM 723 C C . ARG A 1 93 ? 10.909 21.042 17.851 1 98.01 93 ARG A C 1
ATOM 725 O O . ARG A 1 93 ? 10.322 21.24 16.785 1 98.01 93 ARG A O 1
ATOM 732 N N . THR A 1 94 ? 10.348 20.923 19.072 1 98.36 94 THR A N 1
ATOM 733 C CA . THR A 1 94 ? 8.896 20.973 19.203 1 98.36 94 THR A CA 1
ATOM 734 C C . THR A 1 94 ? 8.322 22.149 18.418 1 98.36 94 THR A C 1
ATOM 736 O O . THR A 1 94 ? 8.702 23.299 18.647 1 98.36 94 THR A O 1
ATOM 739 N N . GLY A 1 95 ? 7.448 21.812 17.503 1 98.33 95 GLY A N 1
ATOM 740 C CA . GLY A 1 95 ? 6.781 22.837 16.716 1 98.33 95 GLY A CA 1
ATOM 741 C C . GLY A 1 95 ? 7.452 23.094 15.38 1 98.33 95 GLY A C 1
ATOM 742 O O . GLY A 1 95 ? 6.859 23.708 14.49 1 98.33 95 GLY A O 1
ATOM 743 N N . ASP A 1 96 ? 8.689 22.662 15.227 1 98.47 96 ASP A N 1
ATOM 744 C CA . ASP A 1 96 ? 9.427 22.87 13.985 1 98.47 96 ASP A CA 1
ATOM 745 C C . ASP A 1 96 ? 9.016 21.85 12.925 1 98.47 96 ASP A C 1
ATOM 747 O O . ASP A 1 96 ? 8.443 20.807 13.248 1 98.47 96 ASP A O 1
ATOM 751 N N . VAL A 1 97 ? 9.284 22.204 11.682 1 98.26 97 VAL A N 1
ATOM 752 C CA . VAL A 1 97 ? 8.983 21.336 10.548 1 98.26 97 VAL A CA 1
ATOM 753 C C . VAL A 1 97 ? 10.206 21.229 9.639 1 98.26 97 VAL A C 1
ATOM 755 O O . VAL A 1 97 ? 10.89 22.224 9.39 1 98.26 97 VAL A O 1
ATOM 758 N N . GLN A 1 98 ? 10.539 20.087 9.277 1 97.61 98 GLN A N 1
ATOM 759 C CA . GLN A 1 98 ? 11.473 19.851 8.181 1 97.61 98 GLN A CA 1
ATOM 760 C C . GLN A 1 98 ? 10.754 19.299 6.954 1 97.61 98 GLN A C 1
ATOM 762 O O . GLN A 1 98 ? 10.094 18.26 7.03 1 97.61 98 GLN A O 1
ATOM 767 N N . TRP A 1 99 ? 10.786 19.995 5.868 1 97.55 99 TRP A N 1
ATOM 768 C CA . TRP A 1 99 ? 10.259 19.584 4.571 1 97.55 99 TRP A CA 1
ATOM 769 C C . TRP A 1 99 ? 11.389 19.22 3.614 1 97.55 99 TRP A C 1
ATOM 771 O O . TRP A 1 99 ? 12.04 20.102 3.049 1 97.55 99 TRP A O 1
ATOM 781 N N . MET A 1 100 ? 11.606 17.949 3.377 1 97.41 100 MET A N 1
ATOM 782 C CA . MET A 1 100 ? 12.754 17.494 2.597 1 97.41 100 MET A CA 1
ATOM 783 C C . MET A 1 100 ? 12.306 16.916 1.258 1 97.41 100 MET A C 1
ATOM 785 O O . MET A 1 100 ? 11.467 16.015 1.216 1 97.41 100 MET A O 1
ATOM 789 N N . THR A 1 101 ? 12.8 17.42 0.201 1 97.39 101 THR A N 1
ATOM 790 C CA . THR A 1 101 ? 12.65 16.817 -1.119 1 97.39 101 THR A CA 1
ATOM 791 C C . THR A 1 101 ? 13.781 15.83 -1.394 1 97.39 101 THR A C 1
ATOM 793 O O . THR A 1 101 ? 14.945 16.223 -1.491 1 97.39 101 THR A O 1
ATOM 796 N N . ALA A 1 102 ? 13.436 14.624 -1.523 1 97.56 102 ALA A N 1
ATOM 797 C CA . ALA A 1 102 ? 14.471 13.63 -1.799 1 97.56 102 ALA A CA 1
ATOM 798 C C . ALA A 1 102 ? 14.934 13.709 -3.251 1 97.56 102 ALA A C 1
ATOM 800 O O . ALA A 1 102 ? 16.125 13.567 -3.538 1 97.56 102 ALA A O 1
ATOM 801 N N . GLY A 1 103 ? 13.928 13.934 -4.243 1 97.35 103 GLY A N 1
ATOM 802 C CA . GLY A 1 103 ? 14.235 14.02 -5.661 1 97.35 103 GLY A CA 1
ATOM 803 C C . GLY A 1 103 ? 14.962 12.798 -6.19 1 97.35 103 GLY A C 1
ATOM 804 O O . GLY A 1 103 ? 14.504 11.669 -6.004 1 97.35 103 GLY A O 1
ATOM 805 N N . ARG A 1 104 ? 16.11 13.011 -6.736 1 97.42 104 ARG A N 1
ATOM 806 C CA . ARG A 1 104 ? 16.841 11.954 -7.427 1 97.42 104 ARG A CA 1
ATOM 807 C C . ARG A 1 104 ? 17.561 11.047 -6.436 1 97.42 104 ARG A C 1
ATOM 809 O O . ARG A 1 104 ? 18.054 9.98 -6.807 1 97.42 104 ARG A O 1
ATOM 816 N N . GLY A 1 105 ? 17.624 11.508 -5.149 1 97.18 105 GLY A N 1
ATOM 817 C CA . GLY A 1 105 ? 18.221 10.614 -4.169 1 97.18 105 GLY A CA 1
ATOM 818 C C . GLY A 1 105 ? 18.868 11.347 -3.009 1 97.18 105 GLY A C 1
ATOM 819 O O . GLY A 1 105 ? 19.508 12.383 -3.201 1 97.18 105 GLY A O 1
ATOM 820 N N . ILE A 1 106 ? 18.739 10.808 -1.823 1 96.53 106 ILE A N 1
ATOM 821 C CA . ILE A 1 106 ? 19.38 11.337 -0.624 1 96.53 106 ILE A CA 1
ATOM 822 C C . ILE A 1 106 ? 19.552 10.221 0.404 1 96.53 106 ILE A C 1
ATOM 824 O O . ILE A 1 106 ? 18.72 9.315 0.49 1 96.53 106 ILE A O 1
ATOM 828 N N . VAL A 1 107 ? 20.606 10.215 1.069 1 96.49 107 VAL A N 1
ATOM 829 C CA . VAL A 1 107 ? 20.805 9.407 2.268 1 96.49 107 VAL A CA 1
ATOM 830 C C . VAL A 1 107 ? 20.89 10.314 3.494 1 96.49 107 VAL A C 1
ATOM 832 O O . VAL A 1 107 ? 21.625 11.303 3.492 1 96.49 107 VAL A O 1
ATOM 835 N N . HIS A 1 108 ? 20.086 10.036 4.417 1 96.22 108 HIS A N 1
ATOM 836 C CA . HIS A 1 108 ? 20.046 10.887 5.602 1 96.22 108 HIS A CA 1
ATOM 837 C C . HIS A 1 108 ? 19.694 10.08 6.847 1 96.22 108 HIS A C 1
ATOM 839 O O . HIS A 1 108 ? 19.372 8.894 6.753 1 96.22 108 HIS A O 1
ATOM 845 N N . SER A 1 109 ? 19.894 10.634 7.961 1 95.64 109 SER A N 1
ATOM 846 C CA . SER A 1 109 ? 19.538 10.044 9.248 1 95.64 109 SER A CA 1
ATOM 847 C C . SER A 1 109 ? 18.699 11.005 10.084 1 95.64 109 SER A C 1
ATOM 849 O O . SER A 1 109 ? 18.74 12.219 9.871 1 95.64 109 SER A O 1
ATOM 851 N N . GLU A 1 110 ? 17.871 10.507 10.905 1 95.78 110 GLU A N 1
ATOM 852 C CA . GLU A 1 110 ? 17.047 11.246 11.857 1 95.78 110 GLU A CA 1
ATOM 853 C C . GLU A 1 110 ? 17.103 10.612 13.244 1 95.78 110 GLU A C 1
ATOM 855 O O . GLU A 1 110 ? 16.357 9.674 13.534 1 95.78 110 GLU A O 1
ATOM 860 N N . MET A 1 111 ? 17.846 11.171 14.137 1 95.93 111 MET A N 1
ATOM 861 C CA . MET A 1 111 ? 18.075 10.609 15.465 1 95.93 111 MET A CA 1
ATOM 862 C C . MET A 1 111 ? 17.55 11.544 16.549 1 95.93 111 MET A C 1
ATOM 864 O O . MET A 1 111 ? 17.593 12.766 16.395 1 95.93 111 MET A O 1
ATOM 868 N N . PRO A 1 112 ? 17.046 10.946 17.63 1 96.21 112 PRO A N 1
ATOM 869 C CA . PRO A 1 112 ? 16.593 11.818 18.717 1 96.21 112 PRO A CA 1
ATOM 870 C C . PRO A 1 112 ? 17.685 12.767 19.206 1 96.21 112 PRO A C 1
ATOM 872 O O . PRO A 1 112 ? 18.851 12.376 19.301 1 96.21 112 PRO A O 1
ATOM 875 N N . ALA A 1 113 ? 17.358 13.996 19.488 1 94.75 113 ALA A N 1
ATOM 876 C CA . ALA A 1 113 ? 18.312 15.057 19.799 1 94.75 113 ALA A CA 1
ATOM 877 C C . ALA A 1 113 ? 18.736 15.001 21.264 1 94.75 113 ALA A C 1
ATOM 879 O O . ALA A 1 113 ? 19.612 15.756 21.692 1 94.75 113 ALA A O 1
ATOM 880 N N . GLY A 1 114 ? 18.282 14.131 22.087 1 92.17 114 GLY A N 1
ATOM 881 C CA . GLY A 1 114 ? 18.616 14.068 23.501 1 92.17 114 GLY A CA 1
ATOM 882 C C . GLY A 1 114 ? 17.836 13.005 24.251 1 92.17 114 GLY A C 1
ATOM 883 O O . GLY A 1 114 ? 17.238 12.117 23.638 1 92.17 114 GLY A O 1
ATOM 884 N N . ALA A 1 115 ? 17.872 13.145 25.52 1 93.86 115 ALA A N 1
ATOM 885 C CA . ALA A 1 115 ? 17.195 12.18 26.383 1 93.86 115 ALA A CA 1
ATOM 886 C C . ALA A 1 115 ? 15.683 12.378 26.348 1 93.86 115 ALA A C 1
ATOM 888 O O . ALA A 1 115 ? 15.199 13.45 25.978 1 93.86 115 ALA A O 1
ATOM 889 N N . GLY A 1 116 ? 15 11.373 26.659 1 95.52 116 GLY A N 1
ATOM 890 C CA . GLY A 1 116 ? 13.551 11.46 26.744 1 95.52 116 GLY A CA 1
ATOM 891 C C . GLY A 1 116 ? 12.848 10.949 25.5 1 95.52 116 GLY A C 1
ATOM 892 O O . GLY A 1 116 ? 13.479 10.35 24.626 1 95.52 116 GLY A O 1
ATOM 893 N N . THR A 1 117 ? 11.52 11.178 25.482 1 96.91 117 THR A N 1
ATOM 894 C CA . THR A 1 117 ? 10.701 10.702 24.372 1 96.91 117 THR A CA 1
ATOM 895 C C . THR A 1 117 ? 10.443 11.824 23.371 1 96.91 117 THR A C 1
ATOM 897 O O . THR A 1 117 ? 10.081 12.937 23.757 1 96.91 117 THR A O 1
ATOM 900 N N . HIS A 1 118 ? 10.676 11.556 22.166 1 97.96 118 HIS A N 1
ATOM 901 C CA . HIS A 1 118 ? 10.465 12.476 21.055 1 97.96 118 HIS A CA 1
ATOM 902 C C . HIS A 1 118 ? 9.32 12.009 20.162 1 97.96 118 HIS A C 1
ATOM 904 O O . HIS A 1 118 ? 9.293 10.852 19.735 1 97.96 118 HIS A O 1
ATOM 910 N N . LYS A 1 119 ? 8.341 12.903 19.924 1 98.04 119 LYS A N 1
ATOM 911 C CA . LYS A 1 119 ? 7.152 12.54 19.158 1 98.04 119 LYS A CA 1
ATOM 912 C C . LYS A 1 119 ? 6.944 13.49 17.982 1 98.04 119 LYS A C 1
ATOM 914 O O . LYS A 1 119 ? 7.272 14.675 18.069 1 98.04 119 LYS A O 1
ATOM 919 N N . GLY A 1 120 ? 6.439 12.947 16.923 1 98.29 120 GLY A N 1
ATOM 920 C CA . GLY A 1 120 ? 6.134 13.78 15.77 1 98.29 120 GLY A CA 1
ATOM 921 C C . GLY A 1 120 ? 5.353 13.049 14.695 1 98.29 120 GLY A C 1
ATOM 922 O O . GLY A 1 120 ? 4.917 11.914 14.901 1 98.29 120 GLY A O 1
ATOM 923 N N . ILE A 1 121 ? 5.061 13.759 13.642 1 98.61 121 ILE A N 1
ATOM 924 C CA . ILE A 1 121 ? 4.358 13.244 12.472 1 98.61 121 ILE A CA 1
ATOM 925 C C . ILE A 1 121 ? 5.309 13.196 11.279 1 98.61 121 ILE A C 1
ATOM 927 O O . ILE A 1 121 ? 6.039 14.155 11.02 1 98.61 121 ILE A O 1
ATOM 931 N N . GLN A 1 122 ? 5.382 12.102 10.65 1 98.39 122 GLN A N 1
ATOM 932 C CA . GLN A 1 122 ? 6.098 11.915 9.392 1 98.39 122 GLN A CA 1
ATOM 933 C C . GLN A 1 122 ? 5.128 11.696 8.234 1 98.39 122 GLN A C 1
ATOM 935 O O . GLN A 1 122 ? 4.321 10.765 8.261 1 98.39 122 GLN A O 1
ATOM 940 N N . LEU A 1 123 ? 5.201 12.536 7.267 1 98.7 123 LEU A N 1
ATOM 941 C CA . LEU A 1 123 ? 4.341 12.455 6.091 1 98.7 123 LEU A CA 1
ATOM 942 C C . LEU A 1 123 ? 5.172 12.315 4.82 1 98.7 123 LEU A C 1
ATOM 944 O O . LEU A 1 123 ? 6.125 13.069 4.61 1 98.7 123 LEU A O 1
ATOM 948 N N . TRP A 1 124 ? 4.878 11.336 3.996 1 98.57 124 TRP A N 1
ATOM 949 C CA . TRP A 1 124 ? 5.478 11.207 2.672 1 98.57 124 TRP A CA 1
ATOM 950 C C . TRP A 1 124 ? 4.533 11.726 1.593 1 98.57 124 TRP A C 1
ATOM 952 O O . TRP A 1 124 ? 3.372 11.314 1.525 1 98.57 124 TRP A O 1
ATOM 962 N N . ILE A 1 125 ? 5.018 12.612 0.808 1 98.78 125 ILE A N 1
ATOM 963 C CA . ILE A 1 125 ? 4.255 13.198 -0.289 1 98.78 125 ILE A CA 1
ATOM 964 C C . ILE A 1 125 ? 4.913 12.846 -1.621 1 98.78 125 ILE A C 1
ATOM 966 O O . ILE A 1 125 ? 6.075 13.187 -1.855 1 98.78 125 ILE A O 1
ATOM 970 N N . ASN A 1 126 ? 4.188 12.25 -2.508 1 98.64 126 ASN A N 1
ATOM 971 C CA . ASN A 1 126 ? 4.697 11.82 -3.806 1 98.64 126 ASN A CA 1
ATOM 972 C C . ASN A 1 126 ? 5.056 13.01 -4.691 1 98.64 126 ASN A C 1
ATOM 974 O O . ASN A 1 126 ? 4.428 14.067 -4.602 1 98.64 126 ASN A O 1
ATOM 978 N N . LEU A 1 127 ? 6.062 12.851 -5.521 1 98.73 127 LEU A N 1
ATOM 979 C CA . LEU A 1 127 ? 6.384 13.812 -6.57 1 98.73 127 LEU A CA 1
ATOM 980 C C . LEU A 1 127 ? 5.846 13.346 -7.918 1 98.73 127 LEU A C 1
ATOM 982 O O . LEU A 1 127 ? 5.758 12.142 -8.174 1 98.73 127 LEU A O 1
ATOM 986 N N . SER A 1 128 ? 5.467 14.29 -8.738 1 98.56 128 SER A N 1
ATOM 987 C CA . SER A 1 128 ? 5.103 13.935 -10.106 1 98.56 128 SER A CA 1
ATOM 988 C C . SER A 1 128 ? 6.283 13.315 -10.847 1 98.56 128 SER A C 1
ATOM 990 O O . SER A 1 128 ? 7.438 13.523 -10.471 1 98.56 128 SER A O 1
ATOM 992 N N . ALA A 1 129 ? 5.998 12.553 -11.868 1 98.23 129 ALA A N 1
ATOM 993 C CA . ALA A 1 129 ? 7.022 11.889 -12.671 1 98.23 129 ALA A CA 1
ATOM 994 C C . ALA A 1 129 ? 8.096 12.877 -13.116 1 98.23 129 ALA A C 1
ATOM 996 O O . ALA A 1 129 ? 9.287 12.557 -13.103 1 98.23 129 ALA A O 1
ATOM 997 N N . ARG A 1 130 ? 7.734 14.107 -13.438 1 97.74 130 ARG A N 1
ATOM 998 C CA . ARG A 1 130 ? 8.649 15.095 -14 1 97.74 130 ARG A CA 1
ATOM 999 C C . ARG A 1 130 ? 9.567 15.666 -12.924 1 97.74 130 ARG A C 1
ATOM 1001 O O . ARG A 1 130 ? 10.591 16.277 -13.235 1 97.74 130 ARG A O 1
ATOM 1008 N N . GLU A 1 131 ? 9.172 15.491 -11.682 1 97.95 131 GLU A N 1
ATOM 1009 C CA . GLU A 1 131 ? 9.928 16.121 -10.605 1 97.95 131 GLU A CA 1
ATOM 1010 C C . GLU A 1 131 ? 10.693 15.085 -9.787 1 97.95 131 GLU A C 1
ATOM 1012 O O . GLU A 1 131 ? 11.365 15.428 -8.812 1 97.95 131 GLU A O 1
ATOM 1017 N N . LYS A 1 132 ? 10.62 13.789 -10.107 1 98.37 132 LYS A N 1
ATOM 1018 C CA . LYS A 1 132 ? 11.18 12.736 -9.265 1 98.37 132 LYS A CA 1
ATOM 1019 C C . LYS A 1 132 ? 12.705 12.728 -9.337 1 98.37 132 LYS A C 1
ATOM 1021 O O . LYS A 1 132 ? 13.369 12.158 -8.47 1 98.37 132 LYS A O 1
ATOM 1026 N N . MET A 1 133 ? 13.276 13.368 -10.353 1 97.81 133 MET A N 1
ATOM 1027 C CA . MET A 1 133 ? 14.723 13.261 -10.518 1 97.81 133 MET A CA 1
ATOM 1028 C C . MET A 1 133 ? 15.395 14.617 -10.326 1 97.81 133 MET A C 1
ATOM 1030 O O . MET A 1 133 ? 16.508 14.837 -10.806 1 97.81 133 MET A O 1
ATOM 1034 N N . ILE A 1 134 ? 14.73 15.561 -9.69 1 97.74 134 ILE A N 1
ATOM 1035 C CA . ILE A 1 134 ? 15.309 16.867 -9.395 1 97.74 134 ILE A CA 1
ATOM 1036 C C . ILE A 1 134 ? 16.312 16.739 -8.25 1 97.74 134 ILE A C 1
ATOM 1038 O O . ILE A 1 134 ? 16.396 15.693 -7.604 1 97.74 134 ILE A O 1
ATOM 1042 N N . GLU A 1 135 ? 17.067 17.812 -7.965 1 96.33 135 GLU A N 1
ATOM 1043 C CA . GLU A 1 135 ? 18.029 17.833 -6.867 1 96.33 135 GLU A CA 1
ATOM 1044 C C . GLU A 1 135 ? 17.323 17.854 -5.515 1 96.33 135 GLU A C 1
ATOM 1046 O O . GLU A 1 135 ? 16.301 18.525 -5.352 1 96.33 135 GLU A O 1
ATOM 1051 N N . PRO A 1 136 ? 17.826 17.116 -4.572 1 96.24 136 PRO A N 1
ATOM 1052 C CA . PRO A 1 136 ? 17.261 17.187 -3.223 1 96.24 136 PRO A CA 1
ATOM 1053 C C . PRO A 1 136 ? 17.287 18.6 -2.645 1 96.24 136 PRO A C 1
ATOM 1055 O O . PRO A 1 136 ? 18.138 19.41 -3.023 1 96.24 136 PRO A O 1
ATOM 1058 N N . ASN A 1 137 ? 16.395 18.865 -1.807 1 94.29 137 ASN A N 1
ATOM 1059 C CA . ASN A 1 137 ? 16.265 20.178 -1.184 1 94.29 137 ASN A CA 1
ATOM 1060 C C . ASN A 1 137 ? 15.637 20.082 0.203 1 94.29 137 ASN A C 1
ATOM 1062 O O . ASN A 1 137 ? 14.968 19.096 0.519 1 94.29 137 ASN A O 1
ATOM 1066 N N . TYR A 1 138 ? 15.9 21.144 1.051 1 93.76 138 TYR A N 1
ATOM 1067 C CA . TYR A 1 138 ? 15.348 21.217 2.4 1 93.76 138 TYR A CA 1
ATOM 1068 C C . TYR A 1 138 ? 14.728 22.584 2.662 1 93.76 138 TYR A C 1
ATOM 1070 O O . TYR A 1 138 ? 15.267 23.609 2.237 1 93.76 138 TYR A O 1
ATOM 1078 N N . GLN A 1 139 ? 13.628 22.486 3.222 1 94.66 139 GLN A N 1
ATOM 1079 C CA . GLN A 1 139 ? 13.031 23.656 3.858 1 94.66 139 GLN A CA 1
ATOM 1080 C C . GLN A 1 139 ? 12.783 23.409 5.343 1 94.66 139 GLN A C 1
ATOM 1082 O O . GLN A 1 139 ? 12.143 22.423 5.716 1 94.66 139 GLN A O 1
ATOM 1087 N N . GLU A 1 140 ? 13.353 24.21 6.132 1 94.01 140 GLU A N 1
ATOM 1088 C CA . GLU A 1 140 ? 13.095 24.147 7.567 1 94.01 140 GLU A CA 1
ATOM 1089 C C . GLU A 1 140 ? 12.263 25.339 8.032 1 94.01 140 GLU A C 1
ATOM 1091 O O . GLU A 1 140 ? 12.55 26.482 7.67 1 94.01 140 GLU A O 1
ATOM 1096 N N . LEU A 1 141 ? 11.271 25.025 8.698 1 95.62 141 LEU A N 1
ATOM 1097 C CA . LEU A 1 141 ? 10.415 26.052 9.282 1 95.62 141 LEU A CA 1
ATOM 1098 C C . LEU A 1 141 ? 10.43 25.972 10.804 1 95.62 141 LEU A C 1
ATOM 1100 O O . LEU A 1 141 ? 9.901 25.023 11.386 1 95.62 141 LEU A O 1
ATOM 1104 N N . LEU A 1 142 ? 10.991 26.98 11.386 1 96.84 142 LEU A N 1
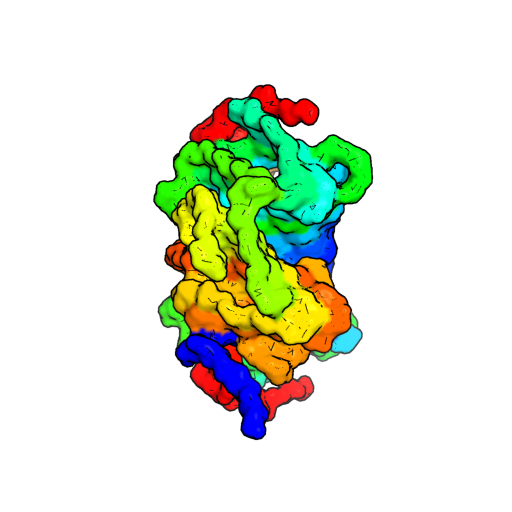ATOM 1105 C CA . LEU A 1 142 ? 10.967 27.041 12.843 1 96.84 142 LEU A CA 1
ATOM 1106 C C . LEU A 1 142 ? 9.578 27.417 13.349 1 96.84 142 LEU A C 1
ATOM 1108 O O . LEU A 1 142 ? 8.85 28.157 12.683 1 96.84 142 LEU A O 1
ATOM 1112 N N . SER A 1 143 ? 9.271 26.887 14.484 1 97.35 143 SER A N 1
ATOM 1113 C CA . SER A 1 143 ? 7.956 27.11 15.078 1 97.35 143 SER A CA 1
ATOM 1114 C C . SER A 1 143 ? 7.59 28.59 15.071 1 97.35 143 SER A C 1
ATOM 1116 O O . SER A 1 143 ? 6.448 28.951 14.779 1 97.35 143 SER A O 1
ATOM 1118 N N . GLU A 1 144 ? 8.531 29.452 15.354 1 96.4 144 GLU A N 1
ATOM 1119 C CA . GLU A 1 144 ? 8.29 30.888 15.457 1 96.4 144 GLU A CA 1
ATOM 1120 C C . GLU A 1 144 ? 7.994 31.499 14.09 1 96.4 144 GLU A C 1
ATOM 1122 O O . GLU A 1 144 ? 7.393 32.571 14 1 96.4 144 GLU A O 1
ATOM 1127 N N . ASP A 1 145 ? 8.428 30.855 13.057 1 96.74 145 ASP A N 1
ATOM 1128 C CA . ASP A 1 145 ? 8.251 31.376 11.705 1 96.74 145 ASP A CA 1
ATOM 1129 C C . ASP A 1 145 ? 6.992 30.806 11.057 1 96.74 145 ASP A C 1
ATOM 1131 O O . ASP A 1 145 ? 6.635 31.186 9.94 1 96.74 145 ASP A O 1
ATOM 1135 N N . ILE A 1 146 ? 6.306 29.91 11.699 1 97.95 146 ILE A N 1
ATOM 1136 C CA . ILE A 1 146 ? 5.06 29.347 11.19 1 97.95 146 ILE A CA 1
ATOM 1137 C C . ILE A 1 146 ? 3.896 30.27 11.542 1 97.95 146 ILE A C 1
ATOM 1139 O O . ILE A 1 146 ? 3.627 30.52 12.719 1 97.95 146 ILE A O 1
ATOM 1143 N N . PRO A 1 147 ? 3.226 30.762 10.526 1 98.32 147 PRO A N 1
ATOM 1144 C CA . PRO A 1 147 ? 2.087 31.637 10.813 1 98.32 147 PRO A CA 1
ATOM 1145 C C . PRO A 1 147 ? 1.029 30.962 11.683 1 98.32 147 PRO A C 1
ATOM 1147 O O . PRO A 1 147 ? 0.668 29.808 11.439 1 98.32 147 PRO A O 1
ATOM 1150 N N . THR A 1 148 ? 0.543 31.626 12.658 1 98.01 148 THR A N 1
ATOM 1151 C CA . THR A 1 148 ? -0.449 31.119 13.599 1 98.01 148 THR A CA 1
ATOM 1152 C C . THR A 1 148 ? -1.571 32.134 13.801 1 98.01 148 THR A C 1
ATOM 1154 O O . THR A 1 148 ? -1.32 33.339 13.868 1 98.01 148 THR A O 1
ATOM 1157 N N . ALA A 1 149 ? -2.753 31.651 13.907 1 97.92 149 ALA A N 1
ATOM 1158 C CA . ALA A 1 149 ? -3.912 32.5 14.171 1 97.92 149 ALA A CA 1
ATOM 1159 C C . ALA A 1 149 ? -4.851 31.847 15.181 1 97.92 149 ALA A C 1
ATOM 1161 O O . ALA A 1 149 ? -4.852 30.623 15.337 1 97.92 149 ALA A O 1
ATOM 1162 N N . GLU A 1 150 ? -5.58 32.625 15.884 1 97.32 150 GLU A N 1
ATOM 1163 C CA . GLU A 1 150 ? -6.601 32.176 16.827 1 97.32 150 GLU A CA 1
ATOM 1164 C C . GLU A 1 150 ? -7.901 32.953 16.642 1 97.32 150 GLU A C 1
ATOM 1166 O O . GLU A 1 150 ? -7.887 34.182 16.537 1 97.32 150 GLU A O 1
ATOM 1171 N N . GLU A 1 151 ? -8.951 32.248 16.525 1 96.56 151 GLU A N 1
ATOM 1172 C CA . GLU A 1 151 ? -10.276 32.848 16.395 1 96.56 151 GLU A CA 1
ATOM 1173 C C . GLU A 1 151 ? -11.35 31.95 17.003 1 96.56 151 GLU A C 1
ATOM 1175 O O . GLU A 1 151 ? -11.448 30.77 16.66 1 96.56 151 GLU A O 1
ATOM 1180 N N . ASP A 1 152 ? -12.207 32.48 17.928 1 96.69 152 ASP A N 1
ATOM 1181 C CA . ASP A 1 152 ? -13.394 31.825 18.469 1 96.69 152 ASP A CA 1
ATOM 1182 C C . ASP A 1 152 ? -13.052 30.446 19.029 1 96.69 152 ASP A C 1
ATOM 1184 O O . ASP A 1 152 ? -13.726 29.461 18.721 1 96.69 152 ASP A O 1
ATOM 1188 N N . GLY A 1 153 ? -11.89 30.3 19.684 1 98.1 153 GLY A N 1
ATOM 1189 C CA . GLY A 1 153 ? -11.525 29.075 20.377 1 98.1 153 GLY A CA 1
ATOM 1190 C C . GLY A 1 153 ? -10.791 28.085 19.492 1 98.1 153 GLY A C 1
ATOM 1191 O O . GLY A 1 153 ? -10.539 26.949 19.899 1 98.1 153 GLY A O 1
ATOM 1192 N N . VAL A 1 154 ? -10.524 28.524 18.25 1 98.62 154 VAL A N 1
ATOM 1193 C CA . VAL A 1 154 ? -9.78 27.686 17.315 1 98.62 154 VAL A CA 1
ATOM 1194 C C . VAL A 1 154 ? -8.4 28.291 17.065 1 98.62 154 VAL A C 1
ATOM 1196 O O . VAL A 1 154 ? -8.283 29.478 16.753 1 98.62 154 VAL A O 1
ATOM 1199 N N . GLU A 1 155 ? -7.381 27.553 17.28 1 98.68 155 GLU A N 1
ATOM 1200 C CA . GLU A 1 155 ? -6.02 27.931 16.91 1 98.68 155 GLU A CA 1
ATOM 1201 C C . GLU A 1 155 ? -5.527 27.12 15.716 1 98.68 155 GLU A C 1
ATOM 1203 O O . GLU A 1 155 ? -5.788 25.919 15.624 1 98.68 155 GLU A O 1
ATOM 1208 N N . VAL A 1 156 ? -4.807 27.821 14.779 1 98.77 156 VAL A N 1
ATOM 1209 C CA . VAL A 1 156 ? -4.263 27.101 13.632 1 98.77 156 VAL A CA 1
ATOM 1210 C C . VAL A 1 156 ? -2.801 27.488 13.424 1 98.77 156 VAL A C 1
ATOM 1212 O O . VAL A 1 156 ? -2.442 28.664 13.53 1 98.77 156 VAL A O 1
ATOM 1215 N N . LYS A 1 157 ? -1.946 26.537 13.317 1 98.7 157 LYS A N 1
ATOM 1216 C CA . LYS A 1 157 ? -0.615 26.693 12.738 1 98.7 157 LYS A CA 1
ATOM 1217 C C . LYS A 1 157 ? -0.606 26.292 11.266 1 98.7 157 LYS A C 1
ATOM 1219 O O . LYS A 1 157 ? -0.934 25.153 10.925 1 98.7 157 LYS A O 1
ATOM 1224 N N . VAL A 1 158 ? -0.221 27.201 10.372 1 98.79 158 VAL A N 1
ATOM 1225 C CA . VAL A 1 158 ? -0.27 26.966 8.933 1 98.79 158 VAL A CA 1
ATOM 1226 C C . VAL A 1 158 ? 1.099 26.503 8.438 1 98.79 158 VAL A C 1
ATOM 1228 O O . VAL A 1 158 ? 1.942 27.324 8.068 1 98.79 158 VAL A O 1
ATOM 1231 N N . ILE A 1 159 ? 1.301 25.252 8.363 1 98.64 159 ILE A N 1
ATOM 1232 C CA . ILE A 1 159 ? 2.576 24.669 7.959 1 98.64 159 ILE A CA 1
ATOM 1233 C C . ILE A 1 159 ? 2.722 24.748 6.441 1 98.64 159 ILE A C 1
ATOM 1235 O O . ILE A 1 159 ? 3.797 25.07 5.931 1 98.64 159 ILE A O 1
ATOM 1239 N N . ALA A 1 160 ? 1.661 24.482 5.746 1 98.59 160 ALA A N 1
ATOM 1240 C CA . ALA A 1 160 ? 1.543 24.629 4.297 1 98.59 160 ALA A CA 1
ATOM 1241 C C . ALA A 1 160 ? 0.125 25.029 3.899 1 98.59 160 ALA A C 1
ATOM 1243 O O . ALA A 1 160 ? -0.846 24.6 4.526 1 98.59 160 ALA A O 1
ATOM 1244 N N . GLY A 1 161 ? 0.026 25.789 2.835 1 97.97 161 GLY A N 1
ATOM 1245 C CA . GLY A 1 161 ? -1.277 26.23 2.363 1 97.97 161 GLY A CA 1
ATOM 1246 C C . GLY A 1 161 ? -1.766 27.489 3.052 1 97.97 161 GLY A C 1
ATOM 1247 O O . GLY A 1 161 ? -0.99 28.419 3.281 1 97.97 161 GLY A O 1
ATOM 1248 N N . GLU A 1 162 ? -3.155 27.518 3.278 1 97.61 162 GLU A N 1
ATOM 1249 C CA . GLU A 1 162 ? -3.763 28.74 3.796 1 97.61 162 GLU A CA 1
ATOM 1250 C C . GLU A 1 162 ? -4.908 28.424 4.754 1 97.61 162 GLU A C 1
ATOM 1252 O O . GLU A 1 162 ? -5.66 27.471 4.538 1 97.61 162 GLU A O 1
ATOM 1257 N N . SER A 1 163 ? -4.992 29.16 5.74 1 98.09 163 SER A N 1
ATOM 1258 C CA . SER A 1 163 ? -6.104 29.105 6.684 1 98.09 163 SER A CA 1
ATOM 1259 C C . SER A 1 163 ? -6.254 30.421 7.44 1 98.09 163 SER A C 1
ATOM 1261 O O . SER A 1 163 ? -5.259 31.043 7.817 1 98.09 163 SER A O 1
ATOM 1263 N N . MET A 1 164 ? -7.459 30.905 7.62 1 97.1 164 MET A N 1
ATOM 1264 C CA . MET A 1 164 ? -7.801 32.088 8.404 1 97.1 164 MET A CA 1
ATOM 1265 C C . MET A 1 164 ? -7.024 33.307 7.917 1 97.1 164 MET A C 1
ATOM 1267 O O . MET A 1 164 ? -6.477 34.062 8.723 1 97.1 164 MET A O 1
ATOM 1271 N N . GLY A 1 165 ? -6.832 33.357 6.645 1 96.25 165 GLY A N 1
ATOM 1272 C CA . GLY A 1 165 ? -6.23 34.52 6.012 1 96.25 165 GLY A CA 1
ATOM 1273 C C . GLY A 1 165 ? -4.714 34.482 6.013 1 96.25 165 GLY A C 1
ATOM 1274 O O . GLY A 1 165 ? -4.064 35.403 5.515 1 96.25 165 GLY A O 1
ATOM 1275 N N . LEU A 1 166 ? -4.12 33.433 6.59 1 97.92 166 LEU A N 1
ATOM 1276 C CA . LEU A 1 166 ? -2.667 33.317 6.645 1 97.92 166 LEU A CA 1
ATOM 1277 C C . LEU A 1 166 ? -2.162 32.313 5.614 1 97.92 166 LEU A C 1
ATOM 1279 O O . LEU A 1 166 ? -2.85 31.339 5.301 1 97.92 166 LEU A O 1
ATOM 1283 N N . HIS A 1 167 ? -1 32.55 5.106 1 97.15 167 HIS A N 1
ATOM 1284 C CA . HIS A 1 167 ? -0.366 31.675 4.126 1 97.15 167 HIS A CA 1
ATOM 1285 C C . HIS A 1 167 ? 1.008 31.217 4.603 1 97.15 167 HIS A C 1
ATOM 1287 O O . HIS A 1 167 ? 1.802 32.026 5.088 1 97.15 167 HIS A O 1
ATOM 1293 N N . SER A 1 168 ? 1.226 29.969 4.478 1 96.56 168 SER A N 1
ATOM 1294 C CA . SER A 1 168 ? 2.532 29.425 4.837 1 96.56 168 SER A CA 1
ATOM 1295 C C . SER A 1 168 ? 3.598 29.837 3.828 1 96.56 168 SER A C 1
ATOM 1297 O O . SER A 1 168 ? 3.331 29.904 2.627 1 96.56 168 SER A O 1
ATOM 1299 N N . PRO A 1 169 ? 4.807 30.068 4.276 1 95.32 169 PRO A N 1
ATOM 1300 C CA . PRO A 1 169 ? 5.89 30.388 3.343 1 95.32 169 PRO A CA 1
ATOM 1301 C C . PRO A 1 169 ? 6.498 29.146 2.696 1 95.32 169 PRO A C 1
ATOM 1303 O O . PRO A 1 169 ? 7.303 29.261 1.768 1 95.32 169 PRO A O 1
ATOM 1306 N N . VAL A 1 170 ? 6.156 27.997 3.143 1 95.06 170 VAL A N 1
ATOM 1307 C CA . VAL A 1 170 ? 6.754 26.773 2.619 1 95.06 170 VAL A CA 1
ATOM 1308 C C . VAL A 1 170 ? 6.36 26.591 1.155 1 95.06 170 VAL A C 1
ATOM 1310 O O . VAL A 1 170 ? 5.208 26.827 0.782 1 95.06 170 VAL A O 1
ATOM 1313 N N . TYR A 1 171 ? 7.315 26.289 0.345 1 95.59 171 TYR A N 1
ATOM 1314 C CA . TYR A 1 171 ? 7.066 25.929 -1.047 1 95.59 171 TYR A CA 1
ATOM 1315 C C . TYR A 1 171 ? 6.763 24.442 -1.18 1 95.59 171 TYR A C 1
ATOM 1317 O O . TYR A 1 171 ? 7.51 23.602 -0.671 1 95.59 171 TYR A O 1
ATOM 1325 N N . THR A 1 172 ? 5.672 24.115 -1.819 1 96.71 172 THR A N 1
ATOM 1326 C CA . THR A 1 172 ? 5.296 22.721 -2.029 1 96.71 172 THR A CA 1
ATOM 1327 C C . THR A 1 172 ? 5.376 22.356 -3.508 1 96.71 172 THR A C 1
ATOM 1329 O O . THR A 1 172 ? 4.773 23.024 -4.351 1 96.71 172 THR A O 1
ATOM 1332 N N . ARG A 1 173 ? 6.09 21.39 -3.917 1 97.02 173 ARG A N 1
ATOM 1333 C CA . ARG A 1 173 ? 6.164 20.92 -5.297 1 97.02 173 ARG A CA 1
ATOM 1334 C C . ARG A 1 173 ? 4.835 20.319 -5.742 1 97.02 173 ARG A C 1
ATOM 1336 O O . ARG A 1 173 ? 4.345 20.621 -6.833 1 97.02 173 ARG A O 1
ATOM 1343 N N . THR A 1 174 ? 4.328 19.382 -4.965 1 97.52 174 THR A N 1
ATOM 1344 C CA . THR A 1 174 ? 2.937 18.952 -5.061 1 97.52 174 THR A CA 1
ATOM 1345 C C . THR A 1 174 ? 2.037 19.837 -4.203 1 97.52 174 THR A C 1
ATOM 1347 O O . THR A 1 174 ? 2.196 19.894 -2.982 1 97.52 174 THR A O 1
ATOM 1350 N N . PRO A 1 175 ? 1.143 20.547 -4.859 1 98.11 175 PRO A N 1
ATOM 1351 C CA . PRO A 1 175 ? 0.303 21.432 -4.048 1 98.11 175 PRO A CA 1
ATOM 1352 C C . PRO A 1 175 ? -0.337 20.715 -2.862 1 98.11 175 PRO A C 1
ATOM 1354 O O . PRO A 1 175 ? -1.055 19.729 -3.046 1 98.11 175 PRO A O 1
ATOM 1357 N N . THR A 1 176 ? -0.074 21.194 -1.628 1 98.45 176 THR A N 1
ATOM 1358 C CA . THR A 1 176 ? -0.439 20.507 -0.394 1 98.45 176 THR A CA 1
ATOM 1359 C C . THR A 1 176 ? -0.796 21.51 0.699 1 98.45 176 THR A C 1
ATOM 1361 O O . THR A 1 176 ? -0.163 22.561 0.815 1 98.45 176 THR A O 1
ATOM 1364 N N . MET A 1 177 ? -1.809 21.297 1.408 1 98.64 177 MET A N 1
ATOM 1365 C CA . MET A 1 177 ? -2.069 22.008 2.657 1 98.64 177 MET A CA 1
ATOM 1366 C C . MET A 1 177 ? -1.778 21.118 3.86 1 98.64 177 MET A C 1
ATOM 1368 O O . MET A 1 177 ? -2.018 19.91 3.817 1 98.64 177 MET A O 1
ATOM 1372 N N . PHE A 1 178 ? -1.213 21.584 4.872 1 98.9 178 PHE A N 1
ATOM 1373 C CA . PHE A 1 178 ? -0.889 20.962 6.15 1 98.9 178 PHE A CA 1
ATOM 1374 C C . PHE A 1 178 ? -1.141 21.928 7.301 1 98.9 178 PHE A C 1
ATOM 1376 O O . PHE A 1 178 ? -0.321 22.808 7.571 1 98.9 178 PHE A O 1
ATOM 1383 N N . LEU A 1 179 ? -2.281 21.729 7.966 1 98.91 179 LEU A N 1
ATOM 1384 C CA . LEU A 1 179 ? -2.762 22.649 8.992 1 98.91 179 LEU A CA 1
ATOM 1385 C C . LEU A 1 179 ? -2.873 21.948 10.342 1 98.91 179 LEU A C 1
ATOM 1387 O O . LEU A 1 179 ? -3.458 20.866 10.438 1 98.91 179 LEU A O 1
ATOM 1391 N N . ASP A 1 180 ? -2.318 22.515 11.345 1 98.89 180 ASP A N 1
ATOM 1392 C CA . ASP A 1 180 ? -2.387 22.008 12.712 1 98.89 180 ASP A CA 1
ATOM 1393 C C . ASP A 1 180 ? -3.386 22.808 13.545 1 98.89 180 ASP A C 1
ATOM 1395 O O . ASP A 1 180 ? -3.123 23.958 13.903 1 98.89 180 ASP A O 1
ATOM 1399 N N . PHE A 1 181 ? -4.499 22.175 13.914 1 98.88 181 PHE A N 1
ATOM 1400 C CA . PHE A 1 181 ? -5.578 22.867 14.609 1 98.88 181 PHE A CA 1
ATOM 1401 C C . PHE A 1 181 ? -5.658 22.421 16.064 1 98.88 181 PHE A C 1
ATOM 1403 O O . PHE A 1 181 ? -5.472 21.241 16.369 1 98.88 181 PHE A O 1
ATOM 1410 N N . THR A 1 182 ? -6.015 23.299 16.915 1 98.86 182 THR A N 1
ATOM 1411 C CA . THR A 1 182 ? -6.485 23.04 18.271 1 98.86 182 THR A CA 1
ATOM 1412 C C . THR A 1 182 ? -7.825 23.727 18.52 1 98.86 182 THR A C 1
ATOM 1414 O O . THR A 1 182 ? -7.947 24.942 18.347 1 98.86 182 THR A O 1
ATOM 1417 N N . LEU A 1 183 ? -8.806 22.983 18.856 1 98.8 183 LEU A N 1
ATOM 1418 C CA . LEU A 1 183 ? -10.129 23.51 19.173 1 98.8 183 LEU A CA 1
ATOM 1419 C C . LEU A 1 183 ? -10.413 23.403 20.668 1 98.8 183 LEU A C 1
ATOM 1421 O O . LEU A 1 183 ? -10.401 22.306 21.23 1 98.8 183 LEU A O 1
ATOM 1425 N N . ASN A 1 184 ? -10.69 24.48 21.291 1 98.62 184 ASN A N 1
ATOM 1426 C CA . ASN A 1 184 ? -11.157 24.464 22.673 1 98.62 184 ASN A CA 1
ATOM 1427 C C . ASN A 1 184 ? -12.547 23.845 22.789 1 98.62 184 ASN A C 1
ATOM 1429 O O . ASN A 1 184 ? -13.263 23.726 21.793 1 98.62 184 ASN A O 1
ATOM 1433 N N . PRO A 1 185 ? -12.882 23.355 24.02 1 98.29 185 PRO A N 1
ATOM 1434 C CA . PRO A 1 185 ? -14.232 22.822 24.219 1 98.29 185 PRO A CA 1
ATOM 1435 C C . PRO A 1 185 ? -15.321 23.77 23.722 1 98.29 185 PRO A C 1
ATOM 1437 O O . PRO A 1 185 ? -15.273 24.971 24.001 1 98.29 185 PRO A O 1
ATOM 1440 N N . GLY A 1 186 ? -16.222 23.23 22.909 1 97.28 186 GLY A N 1
ATOM 1441 C CA . GLY A 1 186 ? -17.36 24.002 22.435 1 97.28 186 GLY A CA 1
ATOM 1442 C C . GLY A 1 186 ? -17.087 24.726 21.13 1 97.28 186 GLY A C 1
ATOM 1443 O O . GLY A 1 186 ? -18.013 25.222 20.484 1 97.28 186 GLY A O 1
ATOM 1444 N N . ALA A 1 187 ? -15.819 24.769 20.667 1 97.9 187 ALA A N 1
ATOM 1445 C CA . ALA A 1 187 ? -15.45 25.5 19.457 1 97.9 187 ALA A CA 1
ATOM 1446 C C . ALA A 1 187 ? -15.84 24.719 18.205 1 97.9 187 ALA A C 1
ATOM 1448 O O . ALA A 1 187 ? -16.02 23.5 18.256 1 97.9 187 ALA A O 1
ATOM 1449 N N . GLU A 1 188 ? -16.03 25.448 17.109 1 96.93 188 GLU A N 1
ATOM 1450 C CA . GLU A 1 188 ? -16.303 24.866 15.798 1 96.93 188 GLU A CA 1
ATOM 1451 C C . GLU A 1 188 ? -15.394 25.465 14.729 1 96.93 188 GLU A C 1
ATOM 1453 O O . GLU A 1 188 ? -14.993 26.626 14.826 1 96.93 188 GLU A O 1
ATOM 1458 N N . LEU A 1 189 ? -15.057 24.706 13.75 1 97.74 189 LEU A N 1
ATOM 1459 C CA . LEU A 1 189 ? -14.182 25.102 12.653 1 97.74 189 LEU A CA 1
ATOM 1460 C C . LEU A 1 189 ? -14.815 24.771 11.306 1 97.74 189 LEU A C 1
ATOM 1462 O O . LEU A 1 189 ? -15.39 23.694 11.133 1 97.74 189 LEU A O 1
ATOM 1466 N N . HIS A 1 190 ? -14.726 25.706 10.419 1 97.63 190 HIS A N 1
ATOM 1467 C CA . HIS A 1 190 ? -15.04 25.476 9.014 1 97.63 190 HIS A CA 1
ATOM 1468 C C . HIS A 1 190 ? -13.847 25.803 8.121 1 97.63 190 HIS A C 1
ATOM 1470 O O . HIS A 1 190 ? -13.5 26.973 7.946 1 97.63 190 HIS A O 1
ATOM 1476 N N . GLN A 1 191 ? -13.192 24.826 7.583 1 98.26 191 GLN A N 1
ATOM 1477 C CA . GLN A 1 191 ? -11.983 25.015 6.787 1 98.26 191 GLN A CA 1
ATOM 1478 C C . GLN A 1 191 ? -12.228 24.661 5.323 1 98.26 191 GLN A C 1
ATOM 1480 O O . GLN A 1 191 ? -12.641 23.543 5.01 1 98.26 191 GLN A O 1
ATOM 1485 N N . THR A 1 192 ? -11.965 25.597 4.459 1 98.2 192 THR A N 1
ATOM 1486 C CA . THR A 1 192 ? -12.067 25.361 3.023 1 98.2 192 THR A CA 1
ATOM 1487 C C . THR A 1 192 ? -10.955 24.431 2.547 1 98.2 192 THR A C 1
ATOM 1489 O O . THR A 1 192 ? -9.814 24.535 3.002 1 98.2 192 THR A O 1
ATOM 1492 N N . ILE A 1 193 ? -11.259 23.541 1.666 1 98.27 193 ILE A N 1
ATOM 1493 C CA . ILE A 1 193 ? -10.349 22.636 0.972 1 98.27 193 ILE A CA 1
ATOM 1494 C C . ILE A 1 193 ? -10.634 22.666 -0.527 1 98.27 193 ILE A C 1
ATOM 1496 O O . ILE A 1 193 ? -11.791 22.582 -0.947 1 98.27 193 ILE A O 1
ATOM 1500 N N . PRO A 1 194 ? -9.601 22.883 -1.358 1 97.35 194 PRO A N 1
ATOM 1501 C CA . PRO A 1 194 ? -9.885 22.824 -2.794 1 97.35 194 PRO A CA 1
ATOM 1502 C C . PRO A 1 194 ? -10.665 21.573 -3.191 1 97.35 194 PRO A C 1
ATOM 1504 O O . PRO A 1 194 ? -10.334 20.469 -2.751 1 97.35 194 PRO A O 1
ATOM 1507 N N . HIS A 1 195 ? -11.625 21.664 -4.021 1 96.23 195 HIS A N 1
ATOM 1508 C CA . HIS A 1 195 ? -12.641 20.657 -4.303 1 96.23 195 HIS A CA 1
ATOM 1509 C C . HIS A 1 195 ? -12.013 19.374 -4.837 1 96.23 195 HIS A C 1
ATOM 1511 O O . HIS A 1 195 ? -12.447 18.274 -4.49 1 96.23 195 HIS A O 1
ATOM 1517 N N . SER A 1 196 ? -11.027 19.453 -5.617 1 95.3 196 SER A N 1
ATOM 1518 C CA . SER A 1 196 ? -10.487 18.296 -6.324 1 95.3 196 SER A CA 1
ATOM 1519 C C . SER A 1 196 ? -9.383 17.621 -5.517 1 95.3 196 SER A C 1
ATOM 1521 O O . SER A 1 196 ? -8.806 16.624 -5.957 1 95.3 196 SER A O 1
ATOM 1523 N N . TRP A 1 197 ? -9.061 18.197 -4.344 1 98.16 197 TRP A N 1
ATOM 1524 C CA . TRP A 1 197 ? -7.942 17.662 -3.574 1 98.16 197 TRP A CA 1
ATOM 1525 C C . TRP A 1 197 ? -8.375 16.45 -2.755 1 98.16 197 TRP A C 1
ATOM 1527 O O . TRP A 1 197 ? -9.506 16.396 -2.265 1 98.16 197 TRP A O 1
ATOM 1537 N N . ASN A 1 198 ? -7.542 15.438 -2.7 1 98.26 198 ASN A N 1
ATOM 1538 C CA . ASN A 1 198 ? -7.715 14.438 -1.653 1 98.26 198 ASN A CA 1
ATOM 1539 C C . ASN A 1 198 ? -7.288 14.974 -0.289 1 98.26 198 ASN A C 1
ATOM 1541 O O . ASN A 1 198 ? -6.308 15.715 -0.188 1 98.26 198 ASN A O 1
ATOM 1545 N N . ALA A 1 199 ? -8.077 14.636 0.747 1 98.54 199 ALA A N 1
ATOM 1546 C CA . ALA A 1 199 ? -7.787 15.201 2.062 1 98.54 199 ALA A CA 1
ATOM 1547 C C . ALA A 1 199 ? -8.113 14.205 3.171 1 98.54 199 ALA A C 1
ATOM 1549 O O . ALA A 1 1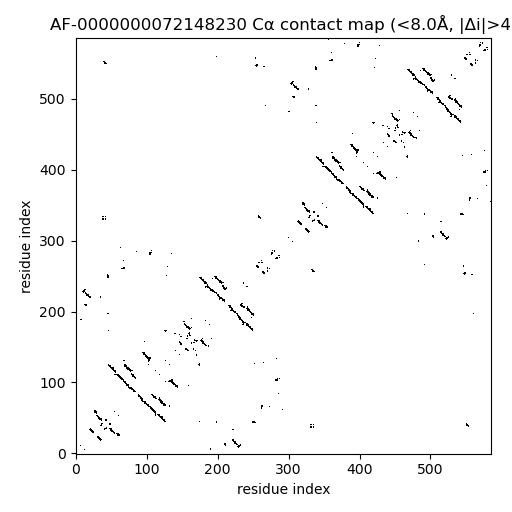99 ? -8.951 13.317 2.99 1 98.54 199 ALA A O 1
ATOM 1550 N N . PHE A 1 200 ? -7.389 14.377 4.3 1 98.72 200 PHE A N 1
ATOM 1551 C CA . PHE A 1 200 ? -7.651 13.547 5.47 1 98.72 200 PHE A CA 1
ATOM 1552 C C . PHE A 1 200 ? -7.33 14.305 6.753 1 98.72 200 PHE A C 1
ATOM 1554 O O . PHE A 1 200 ? -6.694 15.36 6.715 1 98.72 200 PHE A O 1
ATOM 1561 N N . VAL A 1 201 ? -7.868 13.785 7.823 1 98.8 201 VAL A N 1
ATOM 1562 C CA . VAL A 1 201 ? -7.593 14.282 9.167 1 98.8 201 VAL A CA 1
ATOM 1563 C C . VAL A 1 201 ? -6.855 13.215 9.972 1 98.8 201 VAL A C 1
ATOM 1565 O O . VAL A 1 201 ? -7.17 12.026 9.874 1 98.8 201 VAL A O 1
ATOM 1568 N N . TYR A 1 202 ? -5.878 13.618 10.695 1 98.89 202 TYR A N 1
ATOM 1569 C CA . TYR A 1 202 ? -5.314 12.776 11.744 1 98.89 202 TYR A CA 1
ATOM 1570 C C . TYR A 1 202 ? -5.536 13.394 13.119 1 98.89 202 TYR A C 1
ATOM 1572 O O . TYR A 1 202 ? -5.05 14.492 13.399 1 98.89 202 TYR A O 1
ATOM 1580 N N . VAL A 1 203 ? -6.202 12.72 13.99 1 98.86 203 VAL A N 1
ATOM 1581 C CA . VAL A 1 203 ? -6.485 13.232 15.327 1 98.86 203 VAL A CA 1
ATOM 1582 C C . VAL A 1 203 ? -5.314 12.924 16.257 1 98.86 203 VAL A C 1
ATOM 1584 O O . VAL A 1 203 ? -5.025 11.759 16.538 1 98.86 203 VAL A O 1
ATOM 1587 N N . ILE A 1 204 ? -4.695 13.956 16.741 1 98.67 204 ILE A N 1
ATOM 1588 C CA . ILE A 1 204 ? -3.517 13.81 17.589 1 98.67 204 ILE A CA 1
ATOM 1589 C C . ILE A 1 204 ? -3.948 13.561 19.033 1 98.67 204 ILE A C 1
ATOM 1591 O O . ILE A 1 204 ? -3.438 12.652 19.692 1 98.67 204 ILE A O 1
ATOM 1595 N N . ASP A 1 205 ? -4.864 14.315 19.514 1 98.33 205 ASP A N 1
ATOM 1596 C CA . ASP A 1 205 ? -5.307 14.264 20.904 1 98.33 205 ASP A CA 1
ATOM 1597 C C . ASP A 1 205 ? -6.757 14.721 21.035 1 98.33 205 ASP A C 1
ATOM 1599 O O . ASP A 1 205 ? -7.197 15.623 20.318 1 98.33 205 ASP A O 1
ATOM 1603 N N . GLY A 1 206 ? -7.473 14.056 21.993 1 98.33 206 GLY A N 1
ATOM 1604 C CA . GLY A 1 206 ? -8.859 14.428 22.232 1 98.33 206 GLY A CA 1
ATOM 1605 C C . GLY A 1 206 ? -9.833 13.727 21.305 1 98.33 206 GLY A C 1
ATOM 1606 O O . GLY A 1 206 ? -9.543 12.643 20.795 1 98.33 206 GLY A O 1
ATOM 1607 N N . GLU A 1 207 ? -11.06 14.271 21.248 1 98.2 207 GLU A N 1
ATOM 1608 C CA . GLU A 1 207 ? -12.115 13.723 20.401 1 98.2 207 GLU A CA 1
ATOM 1609 C C . GLU A 1 207 ? -12.942 14.834 19.761 1 98.2 207 GLU A C 1
ATOM 1611 O O . GLU A 1 207 ? -13.088 15.916 20.335 1 98.2 207 GLU A O 1
ATOM 1616 N N . GLY A 1 208 ? -13.419 14.601 18.597 1 97.93 208 GLY A N 1
ATOM 1617 C CA . GLY A 1 208 ? -14.208 15.596 17.888 1 97.93 208 GLY A CA 1
ATOM 1618 C C . GLY A 1 208 ? -15.175 14.99 16.889 1 97.93 208 GLY A C 1
ATOM 1619 O O . GLY A 1 208 ? -15.132 13.786 16.627 1 97.93 208 GLY A O 1
ATOM 1620 N N . VAL A 1 209 ? -16.082 15.819 16.448 1 97.74 209 VAL A N 1
ATOM 1621 C CA . VAL A 1 209 ? -17.056 15.459 15.422 1 97.74 209 VAL A CA 1
ATOM 1622 C C . VAL A 1 209 ? -16.664 16.097 14.091 1 97.74 209 VAL A C 1
ATOM 1624 O O . VAL A 1 209 ? -16.397 17.299 14.026 1 97.74 209 VAL A O 1
ATOM 1627 N N . PHE A 1 210 ? -16.642 15.333 12.994 1 97.84 210 PHE A N 1
ATOM 1628 C CA . PHE A 1 210 ? -16.168 15.793 11.694 1 97.84 210 PHE A CA 1
ATOM 1629 C C . PHE A 1 210 ? -17.241 15.607 10.628 1 97.84 210 PHE A C 1
ATOM 1631 O O . PHE A 1 210 ? -17.922 14.58 10.599 1 97.84 210 PHE A O 1
ATOM 1638 N N . GLY A 1 211 ? -17.358 16.558 9.732 1 94 211 GLY A N 1
ATOM 1639 C CA . GLY A 1 211 ? -18.261 16.454 8.597 1 94 211 GLY A CA 1
ATOM 1640 C C . GLY A 1 211 ? -19.627 17.058 8.864 1 94 211 GLY A C 1
ATOM 1641 O O . GLY A 1 211 ? -19.97 18.101 8.304 1 94 211 GLY A O 1
ATOM 1642 N N . PHE A 1 212 ? -20.332 16.426 9.854 1 89.57 212 PHE A N 1
ATOM 1643 C CA . PHE A 1 212 ? -21.654 16.903 10.24 1 89.57 212 PHE A CA 1
ATOM 1644 C C . PHE A 1 212 ? -21.866 16.753 11.742 1 89.57 212 PHE A C 1
ATOM 1646 O O . PHE A 1 212 ? -21.365 15.808 12.354 1 89.57 212 PHE A O 1
ATOM 1653 N N . GLN A 1 213 ? -22.639 17.61 12.235 1 88.28 213 GLN A N 1
ATOM 1654 C CA . GLN A 1 213 ? -22.784 17.733 13.682 1 88.28 213 GLN A CA 1
ATOM 1655 C C . GLN A 1 213 ? -23.351 16.453 14.289 1 88.28 213 GLN A C 1
ATOM 1657 O O . GLN A 1 213 ? -23.076 16.135 15.448 1 88.28 213 GLN A O 1
ATOM 1662 N N . GLY A 1 214 ? -24.057 15.706 13.553 1 86.09 214 GLY A N 1
ATOM 1663 C CA . GLY A 1 214 ? -24.715 14.519 14.076 1 86.09 214 GLY A CA 1
ATOM 1664 C C . GLY A 1 214 ? -23.844 13.278 14.014 1 86.09 214 GLY A C 1
ATOM 1665 O O . GLY A 1 214 ? -24.246 12.208 14.477 1 86.09 214 GLY A O 1
ATOM 1666 N N . CYS A 1 215 ? -22.672 13.401 13.621 1 90.01 215 CYS A N 1
ATOM 1667 C CA . CYS A 1 215 ? -21.786 12.248 13.505 1 90.01 215 CYS A CA 1
ATOM 1668 C C . CYS A 1 215 ? -21.218 11.856 14.864 1 90.01 215 CYS A C 1
ATOM 1670 O O . CYS A 1 215 ? -21.25 12.65 15.806 1 90.01 215 CYS A O 1
ATOM 1672 N N . THR A 1 216 ? -20.797 10.657 14.984 1 93.99 216 THR A N 1
ATOM 1673 C CA . THR A 1 216 ? -20.157 10.167 16.2 1 93.99 216 THR A CA 1
ATOM 1674 C C . THR A 1 216 ? -18.766 10.773 16.361 1 93.99 216 THR A C 1
ATOM 1676 O O . THR A 1 216 ? -18.019 10.894 15.388 1 93.99 216 THR A O 1
ATOM 1679 N N . PRO A 1 217 ? -18.433 11.188 17.571 1 97.13 217 PRO A N 1
ATOM 1680 C CA . PRO A 1 217 ? -17.089 11.724 17.799 1 97.13 217 PRO A CA 1
ATOM 1681 C C . PRO A 1 217 ? -15.99 10.711 17.486 1 97.13 217 PRO A C 1
ATOM 1683 O O . PRO A 1 217 ? -16.161 9.513 17.727 1 97.13 217 PRO A O 1
ATOM 1686 N N . ILE A 1 218 ? -14.921 11.171 17.044 1 97.79 218 ILE A N 1
ATOM 1687 C CA . ILE A 1 218 ? -13.769 10.34 16.713 1 97.79 218 ILE A CA 1
ATOM 1688 C C . ILE A 1 218 ? -12.603 10.683 17.637 1 97.79 218 ILE A C 1
ATOM 1690 O O . ILE A 1 218 ? -12.325 11.858 17.886 1 97.79 218 ILE A O 1
ATOM 1694 N N . THR A 1 219 ? -11.866 9.667 18.11 1 97.78 219 THR A N 1
ATOM 1695 C CA . THR A 1 219 ? -10.826 9.851 19.116 1 97.78 219 THR A CA 1
ATOM 1696 C C . THR A 1 219 ? -9.442 9.831 18.473 1 97.78 219 THR A C 1
ATOM 1698 O O . THR A 1 219 ? -9.316 9.624 17.264 1 97.78 219 THR A O 1
ATOM 1701 N N . SER A 1 220 ? -8.42 9.939 19.318 1 98.04 220 SER A N 1
ATOM 1702 C CA . SER A 1 220 ? -7.03 10.111 18.91 1 98.04 220 SER A CA 1
ATOM 1703 C C . SER A 1 220 ? -6.54 8.916 18.1 1 98.04 220 SER A C 1
ATOM 1705 O O . SER A 1 220 ? -6.991 7.788 18.312 1 98.04 220 SER A O 1
ATOM 1707 N N . HIS A 1 221 ? -5.642 9.19 17.112 1 98.09 221 HIS A N 1
ATOM 1708 C CA . HIS A 1 221 ? -4.854 8.238 16.337 1 98.09 221 HIS A CA 1
ATOM 1709 C C . HIS A 1 221 ? -5.678 7.632 15.207 1 98.09 221 HIS A C 1
ATOM 1711 O O . HIS A 1 221 ? -5.279 6.629 14.61 1 98.09 221 HIS A O 1
ATOM 1717 N N . HIS A 1 222 ? -6.808 8.255 14.89 1 98.16 222 HIS A N 1
ATOM 1718 C CA . HIS A 1 222 ? -7.556 7.877 13.697 1 98.16 222 HIS A CA 1
ATOM 1719 C C . HIS A 1 222 ? -7.171 8.748 12.506 1 98.16 222 HIS A C 1
ATOM 1721 O O . HIS A 1 222 ? -6.962 9.954 12.656 1 98.16 222 HIS A O 1
ATOM 1727 N N . VAL A 1 223 ? -7.043 8.122 11.37 1 98.14 223 VAL A N 1
ATOM 1728 C CA . VAL A 1 223 ? -7.043 8.816 10.086 1 98.14 223 VAL A CA 1
ATOM 1729 C C . VAL A 1 223 ? -8.458 8.845 9.514 1 98.14 223 VAL A C 1
ATOM 1731 O O . VAL A 1 223 ? -9.104 7.802 9.384 1 98.14 223 VAL A O 1
ATOM 1734 N N . LEU A 1 224 ? -8.963 10.028 9.244 1 98.09 224 LEU A N 1
ATOM 1735 C CA . LEU A 1 224 ? -10.264 10.196 8.607 1 98.09 224 LEU A CA 1
ATOM 1736 C C . LEU A 1 224 ? -10.106 10.609 7.147 1 98.09 224 LEU A C 1
ATOM 1738 O O . LEU A 1 224 ? -9.699 11.736 6.858 1 98.09 224 LEU A O 1
ATOM 1742 N N . VAL A 1 225 ? -10.403 9.739 6.273 1 97.23 225 VAL A N 1
ATOM 1743 C CA . VAL A 1 225 ? -10.401 10.1 4.859 1 97.23 225 VAL A CA 1
ATOM 1744 C C . VAL A 1 225 ? -11.675 10.871 4.52 1 97.23 225 VAL A C 1
ATOM 1746 O O . VAL A 1 225 ? -12.783 10.394 4.776 1 97.23 225 VAL A O 1
ATOM 1749 N N . LEU A 1 226 ? -11.515 12.036 3.929 1 97.51 226 LEU A N 1
ATOM 1750 C CA . LEU A 1 226 ? -12.655 12.901 3.644 1 97.51 226 LEU A CA 1
ATOM 1751 C C . LEU A 1 226 ? -13.122 12.726 2.203 1 97.51 226 LEU A C 1
ATOM 1753 O O . LEU A 1 226 ? -12.307 12.512 1.303 1 97.51 226 LEU A O 1
ATOM 1757 N N . SER A 1 227 ? -14.398 12.865 2.031 1 95.7 227 SER A N 1
ATOM 1758 C CA . SER A 1 227 ? -14.96 12.885 0.684 1 95.7 227 SER A CA 1
ATOM 1759 C C . SER A 1 227 ? -14.524 14.132 -0.078 1 95.7 227 SER A C 1
ATOM 1761 O O . SER A 1 227 ? -13.937 15.048 0.503 1 95.7 227 SER A O 1
ATOM 1763 N N . LEU A 1 228 ? -14.779 14.11 -1.366 1 95.39 228 LEU A N 1
ATOM 1764 C CA . LEU A 1 228 ? -14.57 15.336 -2.129 1 95.39 228 LEU A CA 1
ATOM 1765 C C . LEU A 1 228 ? -15.591 16.399 -1.739 1 95.39 228 LEU A C 1
ATOM 1767 O O . LEU A 1 228 ? -16.678 16.074 -1.256 1 95.39 228 LEU A O 1
ATOM 1771 N N . GLY A 1 229 ? -15.208 17.6 -1.979 1 96.64 229 GLY A N 1
ATOM 1772 C CA . GLY A 1 229 ? -16.026 18.737 -1.588 1 96.64 229 GLY A CA 1
ATOM 1773 C C . GLY A 1 229 ? -15.225 20.011 -1.397 1 96.64 229 GLY A C 1
ATOM 1774 O O . GLY A 1 229 ? -14.042 20.063 -1.738 1 96.64 229 GLY A O 1
ATOM 1775 N N . ASP A 1 230 ? -15.886 21.035 -0.805 1 97.37 230 ASP A N 1
ATOM 1776 C CA . ASP A 1 230 ? -15.229 22.338 -0.796 1 97.37 230 ASP A CA 1
ATOM 1777 C C . ASP A 1 230 ? -14.809 22.733 0.618 1 97.37 230 ASP A C 1
ATOM 1779 O O . ASP A 1 230 ? -14.249 23.811 0.827 1 97.37 230 ASP A O 1
ATOM 1783 N N . GLY A 1 231 ? -15.067 21.841 1.608 1 97.99 231 GLY A N 1
ATOM 1784 C CA . GLY A 1 231 ? -14.58 22.142 2.944 1 97.99 231 GLY A CA 1
ATOM 1785 C C . GLY A 1 231 ? -15.081 21.169 3.995 1 97.99 231 GLY A C 1
ATOM 1786 O O . GLY A 1 231 ? -15.969 20.358 3.725 1 97.99 231 GLY A O 1
ATOM 1787 N N . VAL A 1 232 ? -14.494 21.215 5.158 1 98.24 232 VAL A N 1
ATOM 1788 C CA . VAL A 1 232 ? -14.875 20.317 6.243 1 98.24 232 VAL A CA 1
ATOM 1789 C C . VAL A 1 232 ? -15.241 21.131 7.482 1 98.24 232 VAL A C 1
ATOM 1791 O O . VAL A 1 232 ? -14.62 22.159 7.763 1 98.24 232 VAL A O 1
ATOM 1794 N N . SER A 1 233 ? -16.258 20.675 8.154 1 97.93 233 SER A N 1
ATOM 1795 C CA . SER A 1 233 ? -16.657 21.234 9.441 1 97.93 233 SER A CA 1
ATOM 1796 C C . SER A 1 233 ? -16.27 20.308 10.59 1 97.93 233 SER A C 1
ATOM 1798 O O . SER A 1 233 ? -16.376 19.086 10.471 1 97.93 233 SER A O 1
ATOM 1800 N N . VAL A 1 234 ? -15.827 20.916 11.684 1 98.21 234 VAL A N 1
ATOM 1801 C CA . VAL A 1 234 ? -15.386 20.167 12.856 1 98.21 234 VAL A CA 1
ATOM 1802 C C . VAL A 1 234 ? -15.961 20.801 14.121 1 98.21 234 VAL A C 1
ATOM 1804 O O . VAL A 1 234 ? -15.995 22.028 14.247 1 98.21 234 VAL A O 1
ATOM 1807 N N . TRP A 1 235 ? -16.424 19.987 15.021 1 97.79 235 TRP A N 1
ATOM 1808 C CA . TRP A 1 235 ? -16.937 20.455 16.304 1 97.79 235 TRP A CA 1
ATOM 1809 C C . TRP A 1 235 ? -16.257 19.729 17.46 1 97.79 235 TRP A C 1
ATOM 1811 O O . TRP A 1 235 ? -16.144 18.501 17.449 1 97.79 235 TRP A O 1
ATOM 1821 N N . ASN A 1 236 ? -15.803 20.435 18.447 1 98.27 236 ASN A N 1
ATOM 1822 C CA . ASN A 1 236 ? -15.384 19.858 19.72 1 98.27 236 ASN A CA 1
ATOM 1823 C C . ASN A 1 236 ? -16.507 19.903 20.752 1 98.27 236 ASN A C 1
ATOM 1825 O O . ASN A 1 236 ? -16.725 20.932 21.394 1 98.27 236 ASN A O 1
ATOM 1829 N N . LYS A 1 237 ? -17.093 18.833 20.984 1 96.38 237 LYS A N 1
ATOM 1830 C CA . LYS A 1 237 ? -18.198 18.756 21.936 1 96.38 237 LYS A CA 1
ATOM 1831 C C . LYS A 1 237 ? -17.738 18.163 23.265 1 96.38 237 LYS A C 1
ATOM 1833 O O . LYS A 1 237 ? -18.56 17.852 24.129 1 96.38 237 LYS A O 1
ATOM 1838 N N . SER A 1 238 ? -16.504 17.922 23.388 1 96.68 238 SER A N 1
ATOM 1839 C CA . SER A 1 238 ? -15.943 17.332 24.599 1 96.68 238 SER A CA 1
ATOM 1840 C C . SER A 1 238 ? -15.485 18.409 25.577 1 96.68 238 SER A C 1
ATOM 1842 O O . SER A 1 238 ? -15.541 19.601 25.267 1 96.68 238 SER A O 1
ATOM 1844 N N . SER A 1 239 ? -15.035 17.993 26.766 1 97.19 239 SER A N 1
ATOM 1845 C CA . SER A 1 239 ? -14.587 18.915 27.805 1 97.19 239 SER A CA 1
ATOM 1846 C C . SER A 1 239 ? -13.098 19.213 27.676 1 97.19 239 SER A C 1
ATOM 1848 O O . SER A 1 239 ? -12.589 20.144 28.304 1 97.19 239 SER A O 1
ATOM 1850 N N . ASN A 1 240 ? -12.474 18.462 26.854 1 98.1 240 ASN A N 1
ATOM 1851 C CA . ASN A 1 240 ? -11.041 18.645 26.655 1 98.1 240 ASN A CA 1
ATOM 1852 C C . ASN A 1 240 ? -10.736 19.23 25.279 1 98.1 240 ASN A C 1
ATOM 1854 O O . ASN A 1 240 ? -11.578 19.186 24.381 1 98.1 240 ASN A O 1
ATOM 1858 N N . ALA A 1 241 ? -9.546 19.785 25.098 1 98.58 241 ALA A N 1
ATOM 1859 C CA . ALA A 1 241 ? -9.125 20.323 23.806 1 98.58 241 ALA A CA 1
ATOM 1860 C C . ALA A 1 241 ? -8.989 19.213 22.768 1 98.58 241 ALA A C 1
ATOM 1862 O O . ALA A 1 241 ? -8.61 18.087 23.1 1 98.58 241 ALA A O 1
ATOM 1863 N N . LEU A 1 242 ? -9.364 19.531 21.543 1 98.8 242 LEU A N 1
ATOM 1864 C CA . LEU A 1 242 ? -9.183 18.653 20.391 1 98.8 242 LEU A CA 1
ATOM 1865 C C . LEU A 1 242 ? -8.041 19.144 19.508 1 98.8 242 LEU A C 1
ATOM 1867 O O . LEU A 1 242 ? -8.053 20.289 19.05 1 98.8 242 LEU A O 1
ATOM 1871 N N . ARG A 1 243 ? -7.012 18.341 19.276 1 98.91 243 ARG A N 1
ATOM 1872 C CA . ARG A 1 243 ? -5.918 18.689 18.375 1 98.91 243 ARG A CA 1
ATOM 1873 C C . ARG A 1 243 ? -5.836 17.71 17.209 1 98.91 243 ARG A C 1
ATOM 1875 O O . ARG A 1 243 ? -5.847 16.494 17.411 1 98.91 243 ARG A O 1
ATOM 1882 N N . PHE A 1 244 ? -5.825 18.243 16.028 1 98.89 244 PHE A N 1
ATOM 1883 C CA . PHE A 1 244 ? -5.712 17.407 14.838 1 98.89 244 PHE A CA 1
ATOM 1884 C C . PHE A 1 244 ? -4.997 18.153 13.718 1 98.89 244 PHE A C 1
ATOM 1886 O O . PHE A 1 244 ? -4.903 19.382 13.745 1 98.89 244 PHE A O 1
ATOM 1893 N N . VAL A 1 245 ? -4.452 17.402 12.81 1 98.92 245 VAL A N 1
ATOM 1894 C CA . VAL A 1 245 ? -3.947 18.008 11.583 1 98.92 245 VAL A CA 1
ATOM 1895 C C . VAL A 1 245 ? -4.897 17.703 10.427 1 98.92 245 VAL A C 1
ATOM 1897 O O . VAL A 1 245 ? -5.468 16.612 10.357 1 98.92 245 VAL A O 1
ATOM 1900 N N . LEU A 1 246 ? -5.124 18.681 9.608 1 98.92 246 LEU A N 1
ATOM 1901 C CA . LEU A 1 246 ? -5.833 18.56 8.339 1 98.92 246 LEU A CA 1
ATOM 1902 C C . LEU A 1 246 ? -4.867 18.671 7.164 1 98.92 246 LEU A C 1
ATOM 1904 O O . LEU A 1 246 ? -4.197 19.693 7.001 1 98.92 246 LEU A O 1
ATOM 1908 N N . ILE A 1 247 ? -4.828 17.624 6.35 1 98.89 247 ILE A N 1
ATOM 1909 C CA . ILE A 1 247 ? -3.884 17.561 5.239 1 98.89 247 ILE A CA 1
ATOM 1910 C C . ILE A 1 247 ? -4.638 17.314 3.935 1 98.89 247 ILE A C 1
ATOM 1912 O O . ILE A 1 247 ? -5.519 16.454 3.872 1 98.89 247 ILE A O 1
ATOM 1916 N N . GLY A 1 248 ? -4.419 18.068 2.945 1 98.73 248 GLY A N 1
ATOM 1917 C CA . GLY A 1 248 ? -4.949 17.915 1.6 1 98.73 248 GLY A CA 1
ATOM 1918 C C . GLY A 1 248 ? -3.904 18.118 0.519 1 98.73 248 GLY A C 1
ATOM 1919 O O . GLY A 1 248 ? -2.932 18.849 0.718 1 98.73 248 GLY A O 1
ATOM 1920 N N . GLY A 1 249 ? -4.082 17.481 -0.575 1 98.68 249 GLY A N 1
ATOM 1921 C CA . GLY A 1 249 ? -3.153 17.627 -1.685 1 98.68 249 GLY A CA 1
ATOM 1922 C C . GLY A 1 249 ? -3.787 17.345 -3.034 1 98.68 249 GLY A C 1
ATOM 1923 O O . GLY A 1 249 ? -4.715 16.54 -3.134 1 98.68 249 GLY A O 1
ATOM 1924 N N . GLN A 1 250 ? -3.255 18.009 -4.006 1 98.47 250 GLN A N 1
ATOM 1925 C CA . GLN A 1 250 ? -3.692 17.753 -5.374 1 98.47 250 GLN A CA 1
ATOM 1926 C C . GLN A 1 250 ? -3.26 16.366 -5.84 1 98.47 250 GLN A C 1
ATOM 1928 O O . GLN A 1 250 ? -2.069 16.048 -5.836 1 98.47 250 GLN A O 1
ATOM 1933 N N . PRO A 1 251 ? -4.222 15.489 -6.208 1 98.4 251 PRO A N 1
ATOM 1934 C CA . PRO A 1 251 ? -3.808 14.173 -6.702 1 98.4 251 PRO A CA 1
ATOM 1935 C C . PRO A 1 251 ? -2.972 14.258 -7.976 1 98.4 251 PRO A C 1
ATOM 1937 O O . PRO A 1 251 ? -3.208 15.129 -8.818 1 98.4 251 PRO A O 1
ATOM 1940 N N . LEU A 1 252 ? -2.066 13.359 -8.12 1 98.11 252 LEU A N 1
ATOM 1941 C CA . LEU A 1 252 ? -1.191 13.351 -9.288 1 98.11 252 LEU A CA 1
ATOM 1942 C C . LEU A 1 252 ? -1.807 12.539 -10.423 1 98.11 252 LEU A C 1
ATOM 1944 O O . LEU A 1 252 ? -1.517 12.784 -11.596 1 98.11 252 LEU A O 1
ATOM 1948 N N . ASN A 1 253 ? -2.612 11.565 -10.081 1 96.71 253 ASN A N 1
ATOM 1949 C CA . ASN A 1 253 ? -3.243 10.678 -11.053 1 96.71 253 ASN A CA 1
ATOM 1950 C C . ASN A 1 253 ? -2.214 10.049 -11.988 1 96.71 253 ASN A C 1
ATOM 1952 O O . ASN A 1 253 ? -2.38 10.075 -13.209 1 96.71 253 ASN A O 1
ATOM 1956 N N . GLU A 1 254 ? -1.09 9.576 -11.474 1 97.82 254 GLU A N 1
ATOM 1957 C CA . GLU A 1 254 ? -0.017 8.864 -12.161 1 97.82 254 GLU A CA 1
ATOM 1958 C C . GLU A 1 254 ? 0.201 7.48 -11.556 1 97.82 254 GLU A C 1
ATOM 1960 O O . GLU A 1 254 ? -0.108 7.252 -10.384 1 97.82 254 GLU A O 1
ATOM 1965 N N . PRO A 1 255 ? 0.71 6.546 -12.389 1 96.47 255 PRO A N 1
ATOM 1966 C CA . PRO A 1 255 ? 1.097 5.264 -11.796 1 96.47 255 PRO A CA 1
ATOM 1967 C C . PRO A 1 255 ? 2.175 5.411 -10.724 1 96.47 255 PRO A C 1
ATOM 1969 O O . PRO A 1 255 ? 3.007 6.318 -10.801 1 96.47 255 PRO A O 1
ATOM 1972 N N . VAL A 1 256 ? 2.087 4.555 -9.74 1 96.56 256 VAL A N 1
ATOM 1973 C CA . VAL A 1 256 ? 3.073 4.584 -8.664 1 96.56 256 VAL A CA 1
ATOM 1974 C C . VAL A 1 256 ? 3.682 3.195 -8.484 1 96.56 256 VAL A C 1
ATOM 1976 O O . VAL A 1 256 ? 2.958 2.202 -8.381 1 96.56 256 VAL A O 1
ATOM 1979 N N . ALA A 1 257 ? 4.971 3.102 -8.583 1 95.08 257 ALA A N 1
ATOM 1980 C CA . ALA A 1 257 ? 5.743 1.936 -8.164 1 95.08 257 ALA A CA 1
ATOM 1981 C C . ALA A 1 257 ? 6.577 2.247 -6.924 1 95.08 257 ALA A C 1
ATOM 1983 O O . ALA A 1 257 ? 7.372 3.19 -6.924 1 95.08 257 ALA A O 1
ATOM 1984 N N . GLN A 1 258 ? 6.327 1.516 -5.875 1 93.64 258 GLN A N 1
ATOM 1985 C CA . GLN A 1 258 ? 7 1.784 -4.608 1 93.64 258 GLN A CA 1
ATOM 1986 C C . GLN A 1 258 ? 7.73 0.544 -4.099 1 93.64 258 GLN A C 1
ATOM 1988 O O . GLN A 1 258 ? 7.207 -0.569 -4.185 1 93.64 258 GLN A O 1
ATOM 1993 N N . TYR A 1 259 ? 8.945 0.751 -3.658 1 90.68 259 TYR A N 1
ATOM 1994 C CA . TYR A 1 259 ? 9.762 -0.266 -3.006 1 90.68 259 TYR A CA 1
ATOM 1995 C C . TYR A 1 259 ? 10.521 0.32 -1.822 1 90.68 259 TYR A C 1
ATOM 1997 O O . TYR A 1 259 ? 11.623 0.848 -1.983 1 90.68 259 TYR A O 1
ATOM 2005 N N . GLY A 1 260 ? 9.919 0.008 -0.721 1 89.77 260 GLY A N 1
ATOM 2006 C CA . GLY A 1 260 ? 10.511 0.594 0.472 1 89.77 260 GLY A CA 1
ATOM 2007 C C . GLY A 1 260 ? 10.615 2.106 0.405 1 89.77 260 GLY A C 1
ATOM 2008 O O . GLY A 1 260 ? 9.61 2.795 0.226 1 89.77 260 GLY A O 1
ATOM 2009 N N . PRO A 1 261 ? 11.894 2.602 0.482 1 94.31 261 PRO A N 1
ATOM 2010 C CA . PRO A 1 261 ? 12.11 4.049 0.551 1 94.31 261 PRO A CA 1
ATOM 2011 C C . PRO A 1 261 ? 12.183 4.701 -0.828 1 94.31 261 PRO A C 1
ATOM 2013 O O . PRO A 1 261 ? 12.596 5.857 -0.947 1 94.31 261 PRO A O 1
ATOM 2016 N N . PHE A 1 262 ? 11.85 3.922 -1.908 1 96.58 262 PHE A N 1
ATOM 2017 C CA . PHE A 1 262 ? 11.913 4.434 -3.271 1 96.58 262 PHE A CA 1
ATOM 2018 C C . PHE A 1 262 ? 10.526 4.461 -3.903 1 96.58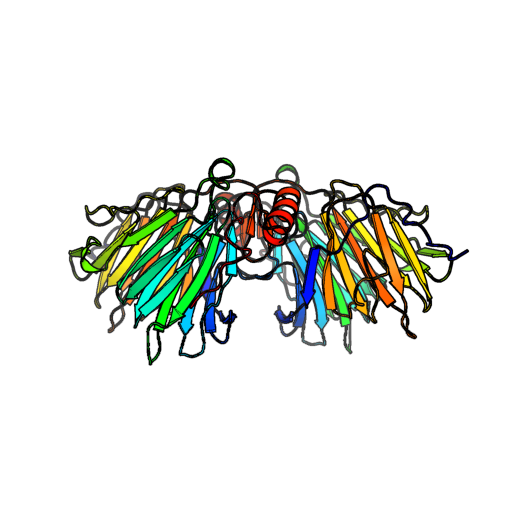 262 PHE A C 1
ATOM 2020 O O . PHE A 1 262 ? 9.782 3.482 -3.823 1 96.58 262 PHE A O 1
ATOM 2027 N N . VAL A 1 263 ? 10.186 5.565 -4.436 1 97.86 263 VAL A N 1
ATOM 2028 C CA . VAL A 1 263 ? 8.902 5.708 -5.113 1 97.86 263 VAL A CA 1
ATOM 2029 C C . VAL A 1 263 ? 9.119 6.246 -6.526 1 97.86 263 VAL A C 1
ATOM 2031 O O . VAL A 1 263 ? 9.614 7.361 -6.703 1 97.86 263 VAL A O 1
ATOM 2034 N N . MET A 1 264 ? 8.789 5.463 -7.531 1 98.21 264 MET A N 1
ATOM 2035 C CA . MET A 1 264 ? 8.847 5.851 -8.938 1 98.21 264 MET A CA 1
ATOM 2036 C C . MET A 1 264 ? 7.52 5.57 -9.634 1 98.21 264 MET A C 1
ATOM 2038 O O . MET A 1 264 ? 6.474 5.507 -8.985 1 98.21 264 MET A O 1
ATOM 2042 N N . ASN A 1 265 ? 7.568 5.536 -10.98 1 97.89 265 ASN A N 1
ATOM 2043 C CA . ASN A 1 265 ? 6.297 5.364 -11.677 1 97.89 265 ASN A CA 1
ATOM 2044 C C . ASN A 1 265 ? 6.179 3.971 -12.29 1 97.89 265 ASN A C 1
ATOM 2046 O O . ASN A 1 265 ? 5.083 3.539 -12.653 1 97.89 265 ASN A O 1
ATOM 2050 N N . THR A 1 266 ? 7.351 3.264 -12.422 1 95.58 266 THR A N 1
ATOM 2051 C CA . THR A 1 266 ? 7.345 1.925 -13 1 95.58 266 THR A CA 1
ATOM 2052 C C . THR A 1 266 ? 8.334 1.018 -12.273 1 95.58 266 THR A C 1
ATOM 2054 O O . THR A 1 266 ? 9.26 1.5 -11.618 1 95.58 266 THR A O 1
ATOM 2057 N N . GLN A 1 267 ? 8.173 -0.246 -12.411 1 93.72 267 GLN A N 1
ATOM 2058 C CA . GLN A 1 267 ? 9.102 -1.205 -11.823 1 93.72 267 GLN A CA 1
ATOM 2059 C C . GLN A 1 267 ? 10.502 -1.045 -12.409 1 93.72 267 GLN A C 1
ATOM 2061 O O . GLN A 1 267 ? 11.499 -1.226 -11.707 1 93.72 267 GLN A O 1
ATOM 2066 N N . SER A 1 268 ? 10.568 -0.72 -13.704 1 95.12 268 SER A N 1
ATOM 2067 C CA . SER A 1 268 ? 11.862 -0.487 -14.338 1 95.12 268 SER A CA 1
ATOM 2068 C C . SER A 1 268 ? 12.613 0.653 -13.66 1 95.12 268 SER A C 1
ATOM 2070 O O . SER A 1 268 ? 13.823 0.564 -13.443 1 95.12 268 SER A O 1
ATOM 2072 N N . GLU A 1 269 ? 11.893 1.664 -13.349 1 97.11 269 GLU A N 1
ATOM 2073 C CA . GLU A 1 269 ? 12.509 2.806 -12.68 1 97.11 269 GLU A CA 1
ATOM 2074 C C . GLU A 1 269 ? 12.971 2.439 -11.273 1 97.11 269 GLU A C 1
ATOM 2076 O O . GLU A 1 269 ? 13.989 2.944 -10.797 1 97.11 269 GLU A O 1
ATOM 2081 N N . ILE A 1 270 ? 12.244 1.561 -10.592 1 96.1 270 ILE A N 1
ATOM 2082 C CA . ILE A 1 270 ? 12.646 1.088 -9.272 1 96.1 270 ILE A CA 1
ATOM 2083 C C . ILE A 1 270 ? 13.94 0.285 -9.383 1 96.1 270 ILE A C 1
ATOM 2085 O O . ILE A 1 270 ? 14.861 0.466 -8.582 1 96.1 270 ILE A O 1
ATOM 2089 N N . GLU A 1 271 ? 14.02 -0.565 -10.367 1 94.7 271 GLU A N 1
ATOM 2090 C CA . GLU A 1 271 ? 15.228 -1.359 -10.575 1 94.7 271 GLU A CA 1
ATOM 2091 C C . GLU A 1 271 ? 16.443 -0.466 -10.803 1 94.7 271 GLU A C 1
ATOM 2093 O O . GLU A 1 271 ? 17.503 -0.688 -10.213 1 94.7 271 GLU A O 1
ATOM 2098 N N . LYS A 1 272 ? 16.222 0.488 -11.696 1 96.38 272 LYS A N 1
ATOM 2099 C CA . LYS A 1 272 ? 17.299 1.44 -11.952 1 96.38 272 LYS A CA 1
ATOM 2100 C C . LYS A 1 272 ? 17.698 2.175 -10.675 1 96.38 272 LYS A C 1
ATOM 2102 O O . LYS A 1 272 ? 18.882 2.424 -10.44 1 96.38 272 LYS A O 1
ATOM 2107 N N . THR A 1 273 ? 16.732 2.514 -9.862 1 97.31 273 THR A N 1
ATOM 2108 C CA . THR A 1 273 ? 16.99 3.221 -8.612 1 97.31 273 THR A CA 1
ATOM 2109 C C . THR A 1 273 ? 17.838 2.368 -7.673 1 97.31 273 THR A C 1
ATOM 2111 O O . THR A 1 273 ? 18.785 2.865 -7.06 1 97.31 273 THR A O 1
ATOM 2114 N N . ILE A 1 274 ? 17.487 1.117 -7.524 1 94.07 274 ILE A N 1
ATOM 2115 C CA . ILE A 1 274 ? 18.23 0.202 -6.665 1 94.07 274 ILE A CA 1
ATOM 2116 C C . ILE A 1 274 ? 19.674 0.096 -7.15 1 94.07 274 ILE A C 1
ATOM 2118 O O . ILE A 1 274 ? 20.61 0.133 -6.348 1 94.07 274 ILE A O 1
ATOM 2122 N N . GLN A 1 275 ? 19.847 0.022 -8.459 1 94.42 275 GLN A N 1
ATOM 2123 C CA . GLN A 1 275 ? 21.186 -0.018 -9.037 1 94.42 275 GLN A CA 1
ATOM 2124 C C . GLN A 1 275 ? 21.948 1.272 -8.749 1 94.42 275 GLN A C 1
ATOM 2126 O O . GLN A 1 275 ? 23.121 1.236 -8.372 1 94.42 275 GLN A O 1
ATOM 2131 N N . ASP A 1 276 ? 21.257 2.388 -8.993 1 96.99 276 ASP A N 1
ATOM 2132 C CA . ASP A 1 276 ? 21.868 3.686 -8.726 1 96.99 276 ASP A CA 1
ATOM 2133 C C . ASP A 1 276 ? 22.343 3.782 -7.278 1 96.99 276 ASP A C 1
ATOM 2135 O O . ASP A 1 276 ? 23.454 4.247 -7.013 1 96.99 276 ASP A O 1
ATOM 2139 N N . TYR A 1 277 ? 21.603 3.312 -6.333 1 95.61 277 TYR A N 1
ATOM 2140 C CA . TYR A 1 277 ? 21.954 3.359 -4.918 1 95.61 277 TYR A CA 1
ATOM 2141 C C . TYR A 1 277 ? 23.125 2.431 -4.616 1 95.61 277 TYR A C 1
ATOM 2143 O O . TYR A 1 277 ? 24.067 2.817 -3.92 1 95.61 277 TYR A O 1
ATOM 2151 N N . HIS A 1 278 ? 23.07 1.243 -5.185 1 92.05 278 HIS A N 1
ATOM 2152 C CA . HIS A 1 278 ? 24.104 0.244 -4.939 1 92.05 278 HIS A CA 1
ATOM 2153 C C . HIS A 1 278 ? 25.454 0.703 -5.479 1 92.05 278 HIS A C 1
ATOM 2155 O O . HIS A 1 278 ? 26.491 0.462 -4.857 1 92.05 278 HIS A O 1
ATOM 2161 N N . TYR A 1 279 ? 25.415 1.365 -6.644 1 94.19 279 TYR A N 1
ATOM 2162 C CA . TYR A 1 279 ? 26.664 1.744 -7.295 1 94.19 279 TYR A CA 1
ATOM 2163 C C . TYR A 1 279 ? 26.985 3.213 -7.046 1 94.19 279 TYR A C 1
ATOM 2165 O O . TYR A 1 279 ? 27.913 3.762 -7.644 1 94.19 279 TYR A O 1
ATOM 2173 N N . SER A 1 280 ? 26.148 3.889 -6.195 1 94.97 280 SER A N 1
ATOM 2174 C CA . SER A 1 280 ? 26.356 5.282 -5.812 1 94.97 280 SER A CA 1
ATOM 2175 C C . SER A 1 280 ? 26.455 6.184 -7.037 1 94.97 280 SER A C 1
ATOM 2177 O O . SER A 1 280 ? 27.419 6.937 -7.184 1 94.97 280 SER A O 1
ATOM 2179 N N . LYS A 1 281 ? 25.441 6.087 -7.867 1 95.49 281 LYS A N 1
ATOM 2180 C CA . LYS A 1 281 ? 25.373 6.895 -9.081 1 95.49 281 LYS A CA 1
ATOM 2181 C C . LYS A 1 281 ? 24.014 7.576 -9.213 1 95.49 281 LYS A C 1
ATOM 2183 O O . LYS A 1 281 ? 23.07 7.234 -8.498 1 95.49 281 LYS A O 1
ATOM 2188 N N . ASN A 1 282 ? 23.934 8.633 -10.047 1 95.5 282 ASN A N 1
ATOM 2189 C CA . ASN A 1 282 ? 22.711 9.31 -10.464 1 95.5 282 ASN A CA 1
ATOM 2190 C C . ASN A 1 282 ? 21.907 9.805 -9.265 1 95.5 282 ASN A C 1
ATOM 2192 O O . ASN A 1 282 ? 20.72 9.5 -9.14 1 95.5 282 ASN A O 1
ATOM 2196 N N . GLY A 1 283 ? 22.559 10.405 -8.349 1 94.57 283 GLY A N 1
ATOM 2197 C CA . GLY A 1 283 ? 21.905 11.014 -7.202 1 94.57 283 GLY A CA 1
ATOM 2198 C C . GLY A 1 283 ? 22.439 10.512 -5.874 1 94.57 283 GLY A C 1
ATOM 2199 O O . GLY A 1 283 ? 22.264 11.164 -4.842 1 94.57 283 GLY A O 1
ATOM 2200 N N . PHE A 1 284 ? 23.14 9.38 -5.926 1 95.58 284 PHE A N 1
ATOM 2201 C CA . PHE A 1 284 ? 23.627 8.774 -4.693 1 95.58 284 PHE A CA 1
ATOM 2202 C C . PHE A 1 284 ? 25.149 8.81 -4.636 1 95.58 284 PHE A C 1
ATOM 2204 O O . PHE A 1 284 ? 25.766 8.047 -3.889 1 95.58 284 PHE A O 1
ATOM 2211 N N . GLU A 1 285 ? 25.767 9.672 -5.416 1 92.56 285 GLU A N 1
ATOM 2212 C CA . GLU A 1 285 ? 27.22 9.736 -5.542 1 92.56 285 GLU A CA 1
ATOM 2213 C C . GLU A 1 285 ? 27.883 9.945 -4.184 1 92.56 285 GLU A C 1
ATOM 2215 O O . GLU A 1 285 ? 28.958 9.401 -3.922 1 92.56 285 GLU A O 1
ATOM 2220 N N . ASN A 1 286 ? 27.25 10.673 -3.354 1 87.51 286 ASN A N 1
ATOM 2221 C CA . ASN A 1 286 ? 27.851 11.034 -2.074 1 87.51 286 ASN A CA 1
ATOM 2222 C C . ASN A 1 286 ? 27.63 9.948 -1.025 1 87.51 286 ASN A C 1
ATOM 2224 O O . ASN A 1 286 ? 28.121 10.056 0.099 1 87.51 286 ASN A O 1
ATOM 2228 N N . GLY A 1 287 ? 26.924 8.893 -1.354 1 84.8 287 GLY A N 1
ATOM 2229 C CA . GLY A 1 287 ? 26.563 7.855 -0.401 1 84.8 287 GLY A CA 1
ATOM 2230 C C . GLY A 1 287 ? 27.705 6.906 -0.09 1 84.8 287 GLY A C 1
ATOM 2231 O O . GLY A 1 287 ? 27.72 6.27 0.966 1 84.8 287 GLY A O 1
ATOM 2232 N N . LYS A 1 288 ? 28.64 6.733 -0.95 1 78.96 288 LYS A N 1
ATOM 2233 C CA . LYS A 1 288 ? 29.707 5.748 -0.794 1 78.96 288 LYS A CA 1
ATOM 2234 C C . LYS A 1 288 ? 30.565 6.057 0.43 1 78.96 288 LYS A C 1
ATOM 2236 O O . LYS A 1 288 ? 30.961 5.148 1.162 1 78.96 288 LYS A O 1
ATOM 2241 N N . SER A 1 289 ? 30.684 7.232 0.709 1 79.5 289 SER A N 1
ATOM 2242 C CA . SER A 1 289 ? 31.659 7.571 1.741 1 79.5 289 SER A CA 1
ATOM 2243 C C . SER A 1 289 ? 30.992 8.264 2.925 1 79.5 289 SER A C 1
ATOM 2245 O O . SER A 1 289 ? 31.669 8.687 3.864 1 79.5 289 SER A O 1
ATOM 2247 N N . TRP A 1 290 ? 29.791 8.301 2.862 1 85.49 290 TRP A N 1
ATOM 2248 C CA . TRP A 1 290 ? 29.149 9.1 3.9 1 85.49 290 TRP A CA 1
ATOM 2249 C C . TRP A 1 290 ? 28.529 8.207 4.969 1 85.49 290 TRP A C 1
ATOM 2251 O O . TRP A 1 290 ? 27.92 7.182 4.654 1 85.49 290 TRP A O 1
ATOM 2261 N N . ARG A 1 291 ? 28.734 8.515 6.24 1 84.7 291 ARG A N 1
ATOM 2262 C CA . ARG A 1 291 ? 28.065 7.948 7.407 1 84.7 291 ARG A CA 1
ATOM 2263 C C . ARG A 1 291 ? 27.668 9.041 8.395 1 84.7 291 ARG A C 1
ATOM 2265 O O . ARG A 1 291 ? 28.423 9.991 8.614 1 84.7 291 ARG A O 1
ATOM 2272 N N . SER A 1 292 ? 26.48 8.853 8.935 1 81.91 292 SER A N 1
ATOM 2273 C CA . SER A 1 292 ? 26.054 9.843 9.919 1 81.91 292 SER A CA 1
ATOM 2274 C C . SER A 1 292 ? 26.9 9.764 11.185 1 81.91 292 SER A C 1
ATOM 2276 O O . SER A 1 292 ? 27.489 8.722 11.48 1 81.91 292 SER A O 1
ATOM 2278 N N . GLN A 1 293 ? 27.034 10.918 11.871 1 73.91 293 GLN A N 1
ATOM 2279 C CA . GLN A 1 293 ? 27.818 10.997 13.099 1 73.91 293 GLN A CA 1
ATOM 2280 C C . GLN A 1 293 ? 26.937 10.795 14.329 1 73.91 293 GLN A C 1
ATOM 2282 O O . GLN A 1 293 ? 25.754 11.143 14.315 1 73.91 293 GLN A O 1
ATOM 2287 N N . MET B 1 1 ? 35.557 -30.524 -17.113 1 25.21 1 MET B N 1
ATOM 2288 C CA . MET B 1 1 ? 34.943 -29.405 -17.822 1 25.21 1 MET B CA 1
ATOM 2289 C C . MET B 1 1 ? 33.655 -28.966 -17.134 1 25.21 1 MET B C 1
ATOM 2291 O O . MET B 1 1 ? 32.71 -29.748 -17.019 1 25.21 1 MET B O 1
ATOM 2295 N N . SER B 1 2 ? 33.651 -28.264 -16.023 1 28.59 2 SER B N 1
ATOM 2296 C CA . SER B 1 2 ? 32.583 -27.882 -15.105 1 28.59 2 SER B CA 1
ATOM 2297 C C . SER B 1 2 ? 31.372 -27.342 -15.86 1 28.59 2 SER B C 1
ATOM 2299 O O . SER B 1 2 ? 31.499 -26.418 -16.666 1 28.59 2 SER B O 1
ATOM 2301 N N . VAL B 1 3 ? 30.435 -28.161 -16.271 1 34.38 3 VAL B N 1
ATOM 2302 C CA . VAL B 1 3 ? 29.22 -27.78 -16.984 1 34.38 3 VAL B CA 1
ATOM 2303 C C . VAL B 1 3 ? 28.639 -26.508 -16.373 1 34.38 3 VAL B C 1
ATOM 2305 O O . VAL B 1 3 ? 28.12 -26.529 -15.254 1 34.38 3 VAL B O 1
ATOM 2308 N N . LEU B 1 4 ? 29.24 -25.416 -16.345 1 39.1 4 LEU B N 1
ATOM 2309 C CA . LEU B 1 4 ? 28.614 -24.129 -16.063 1 39.1 4 LEU B CA 1
ATOM 2310 C C . LEU B 1 4 ? 27.202 -24.074 -16.638 1 39.1 4 LEU B C 1
ATOM 2312 O O . LEU B 1 4 ? 27.026 -24.006 -17.856 1 39.1 4 LEU B O 1
ATOM 2316 N N . HIS B 1 5 ? 26.355 -25.006 -16.293 1 48.11 5 HIS B N 1
ATOM 2317 C CA . HIS B 1 5 ? 24.982 -24.977 -16.786 1 48.11 5 HIS B CA 1
ATOM 2318 C C . HIS B 1 5 ? 24.507 -23.545 -17.008 1 48.11 5 HIS B C 1
ATOM 2320 O O . HIS B 1 5 ? 24.502 -22.736 -16.077 1 48.11 5 HIS B O 1
ATOM 2326 N N . GLN B 1 6 ? 24.843 -22.972 -18.138 1 59.76 6 GLN B N 1
ATOM 2327 C CA . GLN B 1 6 ? 24.646 -21.635 -18.687 1 59.76 6 GLN B CA 1
ATOM 2328 C C . GLN B 1 6 ? 23.184 -21.211 -18.593 1 59.76 6 GLN B C 1
ATOM 2330 O O . GLN B 1 6 ? 22.283 -22.002 -18.88 1 59.76 6 GLN B O 1
ATOM 2335 N N . CYS B 1 7 ? 22.786 -20.36 -17.845 1 71.18 7 CYS B N 1
ATOM 2336 C CA . CYS B 1 7 ? 21.497 -19.678 -17.87 1 71.18 7 CYS B CA 1
ATOM 2337 C C . CYS B 1 7 ? 21.042 -19.426 -19.302 1 71.18 7 CYS B C 1
ATOM 2339 O O . CYS B 1 7 ? 21.774 -18.832 -20.096 1 71.18 7 CYS B O 1
ATOM 2341 N N . PRO B 1 8 ? 19.994 -20.206 -19.75 1 88.3 8 PRO B N 1
ATOM 2342 C CA . PRO B 1 8 ? 19.528 -20.136 -21.136 1 88.3 8 PRO B CA 1
ATOM 2343 C C . PRO B 1 8 ? 18.948 -18.771 -21.496 1 88.3 8 PRO B C 1
ATOM 2345 O O . PRO B 1 8 ? 18.485 -18.569 -22.622 1 88.3 8 PRO B O 1
ATOM 2348 N N . PHE B 1 9 ? 19.051 -17.817 -20.566 1 93.74 9 PHE B N 1
ATOM 2349 C CA . PHE B 1 9 ? 18.373 -16.549 -20.806 1 93.74 9 PHE B CA 1
ATOM 2350 C C . PHE B 1 9 ? 19.364 -15.478 -21.243 1 93.74 9 PHE B C 1
ATOM 2352 O O . PHE B 1 9 ? 20.516 -15.474 -20.803 1 93.74 9 PHE B O 1
ATOM 2359 N N . ASN B 1 10 ? 18.977 -14.612 -22.131 1 93.96 10 ASN B N 1
ATOM 2360 C CA . ASN B 1 10 ? 19.762 -13.445 -22.519 1 93.96 10 ASN B CA 1
ATOM 2361 C C . ASN B 1 10 ? 19.81 -12.406 -21.402 1 93.96 10 ASN B C 1
ATOM 2363 O O . ASN B 1 10 ? 20.83 -11.741 -21.211 1 93.96 10 ASN B O 1
ATOM 2367 N N . SER B 1 11 ? 18.733 -12.237 -20.694 1 94.65 11 SER B N 1
ATOM 2368 C CA . SER B 1 11 ? 18.586 -11.325 -19.564 1 94.65 11 SER B CA 1
ATOM 2369 C C . SER B 1 11 ? 17.914 -12.015 -18.381 1 94.65 11 SER B C 1
ATOM 2371 O O . SER B 1 11 ? 16.722 -11.817 -18.136 1 94.65 11 SER B O 1
ATOM 2373 N N . PRO B 1 12 ? 18.699 -12.772 -17.676 1 95.76 12 PRO B N 1
ATOM 2374 C CA . PRO B 1 12 ? 18.115 -13.514 -16.557 1 95.76 12 PRO B CA 1
ATOM 2375 C C . PRO B 1 12 ? 17.557 -12.598 -15.469 1 95.76 12 PRO B C 1
ATOM 2377 O O . PRO B 1 12 ? 18.147 -11.555 -15.173 1 95.76 12 PRO B O 1
ATOM 2380 N N . ARG B 1 13 ? 16.463 -12.97 -14.939 1 96.99 13 ARG B N 1
ATOM 2381 C CA . ARG B 1 13 ? 15.871 -12.226 -13.831 1 96.99 13 ARG B CA 1
ATOM 2382 C C . ARG B 1 13 ? 16.558 -12.566 -12.513 1 96.99 13 ARG B C 1
ATOM 2384 O O . ARG B 1 13 ? 16.818 -13.737 -12.227 1 96.99 13 ARG B O 1
ATOM 2391 N N . LEU B 1 14 ? 16.862 -11.541 -11.789 1 95.16 14 LEU B N 1
ATOM 2392 C CA . LEU B 1 14 ? 17.466 -11.675 -10.468 1 95.16 14 LEU B CA 1
ATOM 2393 C C . LEU B 1 14 ? 16.47 -11.305 -9.374 1 95.16 14 LEU B C 1
ATOM 2395 O O . LEU B 1 14 ? 15.43 -10.705 -9.653 1 95.16 14 LEU B O 1
ATOM 2399 N N . VAL B 1 15 ? 16.778 -11.692 -8.168 1 95.57 15 VAL B N 1
ATOM 2400 C CA . VAL B 1 15 ? 15.966 -11.286 -7.025 1 95.57 15 VAL B CA 1
ATOM 2401 C C . VAL B 1 15 ? 16.328 -9.861 -6.614 1 95.57 15 VAL B C 1
ATOM 2403 O O . VAL B 1 15 ? 17.445 -9.605 -6.159 1 95.57 15 VAL B O 1
ATOM 2406 N N . MET B 1 16 ? 15.396 -9.028 -6.751 1 91.45 16 MET B N 1
ATOM 2407 C CA . MET B 1 16 ? 15.637 -7.623 -6.431 1 91.45 16 MET B CA 1
ATOM 2408 C C . MET B 1 16 ? 15.293 -7.33 -4.975 1 91.45 16 MET B C 1
ATOM 2410 O O . MET B 1 16 ? 15.869 -6.427 -4.366 1 91.45 16 MET B O 1
ATOM 2414 N N . ASN B 1 17 ? 14.303 -8.043 -4.54 1 90.46 17 ASN B N 1
ATOM 2415 C CA . ASN B 1 17 ? 13.795 -7.839 -3.187 1 90.46 17 ASN B CA 1
ATOM 2416 C C . ASN B 1 17 ? 13.294 -9.144 -2.574 1 90.46 17 ASN B C 1
ATOM 2418 O O . ASN B 1 17 ? 12.766 -10.004 -3.28 1 90.46 17 ASN B O 1
ATOM 2422 N N . LYS B 1 18 ? 13.565 -9.206 -1.38 1 93.71 18 LYS B N 1
ATOM 2423 C CA . LYS B 1 18 ? 13.061 -10.322 -0.586 1 93.71 18 LYS B CA 1
ATOM 2424 C C . LYS B 1 18 ? 12.233 -9.827 0.596 1 93.71 18 LYS B C 1
ATOM 2426 O O . LYS B 1 18 ? 12.722 -9.053 1.423 1 93.71 18 LYS B O 1
ATOM 2431 N N . VAL B 1 19 ? 10.995 -10.241 0.668 1 94.05 19 VAL B N 1
ATOM 2432 C CA . VAL B 1 19 ? 10.098 -9.798 1.73 1 94.05 19 VAL B CA 1
ATOM 2433 C C . VAL B 1 19 ? 9.547 -11.009 2.479 1 94.05 19 VAL B C 1
ATOM 2435 O O . VAL B 1 19 ? 8.856 -11.847 1.895 1 94.05 19 VAL B O 1
ATOM 2438 N N . LEU B 1 20 ? 9.877 -11.102 3.751 1 95.34 20 LEU B N 1
ATOM 2439 C CA . LEU B 1 20 ? 9.24 -12.127 4.57 1 95.34 20 LEU B CA 1
ATOM 2440 C C . LEU B 1 20 ? 7.792 -11.759 4.873 1 95.34 20 LEU B C 1
ATOM 2442 O O . LEU B 1 20 ? 7.523 -10.705 5.454 1 95.34 20 LEU B O 1
ATOM 2446 N N . SER B 1 21 ? 6.844 -12.587 4.495 1 95.66 21 SER B N 1
ATOM 2447 C CA . SER B 1 21 ? 5.436 -12.33 4.78 1 95.66 21 SER B CA 1
ATOM 2448 C C . SER B 1 21 ? 5.162 -12.353 6.28 1 95.66 21 SER B C 1
ATOM 2450 O O . SER B 1 21 ? 5.753 -13.15 7.012 1 95.66 21 SER B O 1
ATOM 2452 N N . LYS B 1 22 ? 4.266 -11.547 6.703 1 92.21 22 LYS B N 1
ATOM 2453 C CA . LYS B 1 22 ? 3.98 -11.427 8.13 1 92.21 22 LYS B CA 1
ATOM 2454 C C . LYS B 1 22 ? 2.544 -11.84 8.44 1 92.21 22 LYS B C 1
ATOM 2456 O O . LYS B 1 22 ? 1.626 -11.529 7.679 1 92.21 22 LYS B O 1
ATOM 2461 N N . SER B 1 23 ? 2.425 -12.451 9.639 1 93.47 23 SER B N 1
ATOM 2462 C CA . SER B 1 23 ? 1.119 -12.935 10.075 1 93.47 23 SER B CA 1
ATOM 2463 C C . SER B 1 23 ? 0.247 -11.792 10.584 1 93.47 23 SER B C 1
ATOM 2465 O O . SER B 1 23 ? 0.734 -10.892 11.273 1 93.47 23 SER B O 1
ATOM 2467 N N . GLN B 1 24 ? -0.993 -11.82 10.178 1 89.98 24 GLN B N 1
ATOM 2468 C CA . GLN B 1 24 ? -1.985 -10.88 10.691 1 89.98 24 GLN B CA 1
ATOM 2469 C C . GLN B 1 24 ? -3.388 -11.478 10.64 1 89.98 24 GLN B C 1
ATOM 2471 O O . GLN B 1 24 ? -3.616 -12.482 9.962 1 89.98 24 GLN B O 1
ATOM 2476 N N . HIS B 1 25 ? -4.307 -10.896 11.319 1 88.12 25 HIS B N 1
ATOM 2477 C CA . HIS B 1 25 ? -5.688 -11.365 11.359 1 88.12 25 HIS B CA 1
ATOM 2478 C C . HIS B 1 25 ? -6.532 -10.688 10.284 1 88.12 25 HIS B C 1
ATOM 2480 O O . HIS B 1 25 ? -6.347 -9.503 9.999 1 88.12 25 HIS B O 1
ATOM 2486 N N . GLU B 1 26 ? -7.42 -11.436 9.723 1 88.67 26 GLU B N 1
ATOM 2487 C CA . GLU B 1 26 ? -8.359 -10.965 8.709 1 88.67 26 GLU B CA 1
ATOM 2488 C C . GLU B 1 26 ? -9.729 -11.614 8.882 1 88.67 26 GLU B C 1
ATOM 2490 O O . GLU B 1 26 ? -9.839 -12.701 9.453 1 88.67 26 GLU B O 1
ATOM 2495 N N . GLY B 1 27 ? -10.697 -10.905 8.321 1 88.08 27 GLY B N 1
ATOM 2496 C CA . GLY B 1 27 ? -12.033 -11.471 8.415 1 88.08 27 GLY B CA 1
ATOM 2497 C C . GLY B 1 27 ? -12.455 -11.772 9.841 1 88.08 27 GLY B C 1
ATOM 2498 O O . GLY B 1 27 ? -12.275 -10.944 10.735 1 88.08 27 GLY B O 1
ATOM 2499 N N . ASP B 1 28 ? -13.154 -12.908 9.859 1 90.19 28 ASP B N 1
ATOM 2500 C CA . ASP B 1 28 ? -13.612 -13.344 11.174 1 90.19 28 ASP B CA 1
ATOM 2501 C C . ASP B 1 28 ? -12.691 -14.419 11.747 1 90.19 28 ASP B C 1
ATOM 2503 O O . ASP B 1 28 ? -12.982 -15.612 11.645 1 90.19 28 ASP B O 1
ATOM 2507 N N . GLY B 1 29 ? -11.551 -13.984 12.302 1 88.7 29 GLY B N 1
ATOM 2508 C CA . GLY B 1 29 ? -10.671 -14.891 13.022 1 88.7 29 GLY B CA 1
ATOM 2509 C C . GLY B 1 29 ? -9.646 -15.563 12.128 1 88.7 29 GLY B C 1
ATOM 2510 O O . GLY B 1 29 ? -8.804 -16.326 12.604 1 88.7 29 GLY B O 1
ATOM 2511 N N . ALA B 1 30 ? -9.644 -15.332 10.88 1 90.53 30 ALA B N 1
ATOM 2512 C CA . ALA B 1 30 ? -8.687 -15.945 9.962 1 90.53 30 ALA B CA 1
ATOM 2513 C C . ALA B 1 30 ? -7.293 -15.352 10.147 1 90.53 30 ALA B C 1
ATOM 2515 O O . ALA B 1 30 ? -7.152 -14.175 10.486 1 90.53 30 ALA B O 1
ATOM 2516 N N . VAL B 1 31 ? -6.34 -16.184 9.961 1 93.93 31 VAL B N 1
ATOM 2517 C CA . VAL B 1 31 ? -4.951 -15.738 9.996 1 93.93 31 VAL B CA 1
ATOM 2518 C C . VAL B 1 31 ? -4.353 -15.798 8.592 1 93.93 31 VAL B C 1
ATOM 2520 O O . VAL B 1 31 ? -4.484 -16.809 7.898 1 93.93 31 VAL B O 1
ATOM 2523 N N . VAL B 1 32 ? -3.76 -14.757 8.209 1 95.95 32 VAL B N 1
ATOM 2524 C CA . VAL B 1 32 ? -3.119 -14.732 6.899 1 95.95 32 VAL B CA 1
ATOM 2525 C C . VAL B 1 32 ? -1.666 -14.286 7.042 1 95.95 32 VAL B C 1
ATOM 2527 O O . VAL B 1 32 ? -1.312 -13.606 8.009 1 95.95 32 VAL B O 1
ATOM 2530 N N . ARG B 1 33 ? -0.779 -14.769 6.238 1 96.9 33 ARG B N 1
ATOM 2531 C CA . ARG B 1 33 ? 0.554 -14.219 6.014 1 96.9 33 ARG B CA 1
ATOM 2532 C C . ARG B 1 33 ? 0.59 -13.368 4.749 1 96.9 33 ARG B C 1
ATOM 2534 O O . ARG B 1 33 ? 0.614 -13.899 3.638 1 96.9 33 ARG B O 1
ATOM 2541 N N . ARG B 1 34 ? 0.685 -12.108 4.96 1 96.11 34 ARG B N 1
ATOM 2542 C CA . ARG B 1 34 ? 0.619 -11.181 3.835 1 96.11 34 ARG B CA 1
ATOM 2543 C C . ARG B 1 34 ? 2.014 -10.847 3.318 1 96.11 34 ARG B C 1
ATOM 2545 O O . ARG B 1 34 ? 2.886 -10.438 4.088 1 96.11 34 ARG B O 1
ATOM 2552 N N . GLY B 1 35 ? 2.179 -10.959 1.983 1 95.61 35 GLY B N 1
ATOM 2553 C CA . GLY B 1 35 ? 3.458 -10.671 1.353 1 95.61 35 GLY B CA 1
ATOM 2554 C C . GLY B 1 35 ? 3.433 -9.418 0.498 1 95.61 35 GLY B C 1
ATOM 2555 O O . GLY B 1 35 ? 4.409 -8.667 0.459 1 95.61 35 GLY B O 1
ATOM 2556 N N . ILE B 1 36 ? 2.4 -9.242 -0.265 1 95.06 36 ILE B N 1
ATOM 2557 C CA . ILE B 1 36 ? 2.125 -8.026 -1.021 1 95.06 36 ILE B CA 1
ATOM 2558 C C . ILE B 1 36 ? 0.921 -7.305 -0.42 1 95.06 36 ILE B C 1
ATOM 2560 O O . ILE B 1 36 ? -0.075 -7.939 -0.063 1 95.06 36 ILE B O 1
ATOM 2564 N N . GLY B 1 37 ? 0.971 -6.001 -0.382 1 92.16 37 GLY B N 1
ATOM 2565 C CA . GLY B 1 37 ? -0.082 -5.231 0.261 1 92.16 37 GLY B CA 1
ATOM 2566 C C . GLY B 1 37 ? 0.291 -4.757 1.653 1 92.16 37 GLY B C 1
ATOM 2567 O O . GLY B 1 37 ? -0.582 -4.555 2.5 1 92.16 37 GLY B O 1
ATOM 2568 N N . ARG B 1 38 ? 1.595 -4.728 1.892 1 88.14 38 ARG B N 1
ATOM 2569 C CA . ARG B 1 38 ? 2.158 -4.21 3.135 1 88.14 38 ARG B CA 1
ATOM 2570 C C . ARG B 1 38 ? 3.037 -2.993 2.872 1 88.14 38 ARG B C 1
ATOM 2572 O O . ARG B 1 38 ? 3.245 -2.607 1.719 1 88.14 38 ARG B O 1
ATOM 2579 N N . SER B 1 39 ? 3.464 -2.454 3.895 1 83.22 39 SER B N 1
ATOM 2580 C CA . SER B 1 39 ? 4.21 -1.205 3.78 1 83.22 39 SER B CA 1
ATOM 2581 C C . SER B 1 39 ? 5.48 -1.393 2.957 1 83.22 39 SER B C 1
ATOM 2583 O O . SER B 1 39 ? 5.89 -0.49 2.224 1 83.22 39 SER B O 1
ATOM 2585 N N . GLU B 1 40 ? 6.164 -2.544 3.091 1 85.63 40 GLU B N 1
ATOM 2586 C CA . GLU B 1 40 ? 7.429 -2.802 2.409 1 85.63 40 GLU B CA 1
ATOM 2587 C C . GLU B 1 40 ? 7.213 -3.04 0.917 1 85.63 40 GLU B C 1
ATOM 2589 O O . GLU B 1 40 ? 8.114 -2.806 0.109 1 85.63 40 GLU B O 1
ATOM 2594 N N . LEU B 1 41 ? 6.027 -3.514 0.611 1 90.95 41 LEU B N 1
ATOM 2595 C CA . LEU B 1 41 ? 5.637 -3.811 -0.763 1 90.95 41 LEU B CA 1
ATOM 2596 C C . LEU B 1 41 ? 4.136 -3.62 -0.955 1 90.95 41 LEU B C 1
ATOM 2598 O O . LEU B 1 41 ? 3.385 -4.595 -1.021 1 90.95 41 LEU B O 1
ATOM 2602 N N . PRO B 1 42 ? 3.767 -2.408 -1.125 1 89.79 42 PRO B N 1
ATOM 2603 C CA . PRO B 1 42 ? 2.332 -2.116 -1.124 1 89.79 42 PRO B CA 1
ATOM 2604 C C . PRO B 1 42 ? 1.598 -2.76 -2.298 1 89.79 42 PRO B C 1
ATOM 2606 O O . PRO B 1 42 ? 0.432 -3.142 -2.167 1 89.79 42 PRO B O 1
ATOM 2609 N N . ARG B 1 43 ? 2.285 -2.741 -3.416 1 92.98 43 ARG B N 1
ATOM 2610 C CA . ARG B 1 43 ? 1.748 -3.333 -4.637 1 92.98 43 ARG B CA 1
ATOM 2611 C C . ARG B 1 43 ? 2.869 -3.735 -5.59 1 92.98 43 ARG B C 1
ATOM 2613 O O . ARG B 1 43 ? 4.011 -3.296 -5.434 1 92.98 43 ARG B O 1
ATOM 2620 N N . LEU B 1 44 ? 2.559 -4.602 -6.407 1 96.59 44 LEU B N 1
ATOM 2621 C CA . LEU B 1 44 ? 3.4 -4.944 -7.548 1 96.59 44 LEU B CA 1
ATOM 2622 C C . LEU B 1 44 ? 2.573 -5.031 -8.827 1 96.59 44 LEU B C 1
ATOM 2624 O O . LEU B 1 44 ? 1.994 -6.077 -9.127 1 96.59 44 LEU B O 1
ATOM 2628 N N . ASP B 1 45 ? 2.501 -3.987 -9.511 1 97.64 45 ASP B N 1
ATOM 2629 C CA . ASP B 1 45 ? 1.611 -3.871 -10.661 1 97.64 45 ASP B CA 1
ATOM 2630 C C . ASP B 1 45 ? 1.748 -5.078 -11.586 1 97.64 45 ASP B C 1
ATOM 2632 O O . ASP B 1 45 ? 2.829 -5.34 -12.117 1 97.64 45 ASP B O 1
ATOM 2636 N N . PRO B 1 46 ? 0.694 -5.77 -11.75 1 98.5 46 PRO B N 1
ATOM 2637 C CA . PRO B 1 46 ? -0.713 -5.466 -11.48 1 98.5 46 PRO B CA 1
ATOM 2638 C C . PRO B 1 46 ? -1.222 -6.116 -10.196 1 98.5 46 PRO B C 1
ATOM 2640 O O . PRO B 1 46 ? -2.43 -6.135 -9.946 1 98.5 46 PRO B O 1
ATOM 2643 N N . PHE B 1 47 ? -0.415 -6.638 -9.427 1 98.45 47 PHE B N 1
ATOM 2644 C CA . PHE B 1 47 ? -0.817 -7.397 -8.249 1 98.45 47 PHE B CA 1
ATOM 2645 C C . PHE B 1 47 ? -1.03 -6.472 -7.056 1 98.45 47 PHE B C 1
ATOM 2647 O O . PHE B 1 47 ? -0.172 -5.642 -6.747 1 98.45 47 PHE B O 1
ATOM 2654 N N . LEU B 1 48 ? -2.136 -6.686 -6.373 1 97.2 48 LEU B N 1
ATOM 2655 C CA . LEU B 1 48 ? -2.546 -5.776 -5.309 1 97.2 48 LEU B CA 1
ATOM 2656 C C . LEU B 1 48 ? -2.274 -6.386 -3.938 1 97.2 48 LEU B C 1
ATOM 2658 O O . LEU B 1 48 ? -2.06 -5.662 -2.963 1 97.2 48 LEU B O 1
ATOM 2662 N N . MET B 1 49 ? -2.373 -7.717 -3.888 1 97.04 49 MET B N 1
ATOM 2663 C CA . MET B 1 49 ? -2.254 -8.4 -2.603 1 97.04 49 MET B CA 1
ATOM 2664 C C . MET B 1 49 ? -1.928 -9.876 -2.799 1 97.04 49 MET B C 1
ATOM 2666 O O . MET B 1 49 ? -2.412 -10.503 -3.744 1 97.04 49 MET B O 1
ATOM 2670 N N . LEU B 1 50 ? -1.116 -10.383 -1.951 1 98.11 50 LEU B N 1
ATOM 2671 C CA . LEU B 1 50 ? -0.866 -11.816 -1.85 1 98.11 50 LEU B CA 1
ATOM 2672 C C . LEU B 1 50 ? -0.925 -12.278 -0.398 1 98.11 50 LEU B C 1
ATOM 2674 O O . LEU B 1 50 ? -0.126 -11.837 0.431 1 98.11 50 LEU B O 1
ATOM 2678 N N . ASP B 1 51 ? -1.814 -13.221 -0.104 1 97.81 51 ASP B N 1
ATOM 2679 C CA . ASP B 1 51 ? -1.939 -13.798 1.231 1 97.81 51 ASP B CA 1
ATOM 2680 C C . ASP B 1 51 ? -1.803 -15.318 1.188 1 97.81 51 ASP B C 1
ATOM 2682 O O . ASP B 1 51 ? -2.391 -15.975 0.327 1 97.81 51 ASP B O 1
ATOM 2686 N N . TYR B 1 52 ? -0.981 -15.825 2.037 1 98.35 52 TYR B N 1
ATOM 2687 C CA . TYR B 1 52 ? -1.093 -17.219 2.448 1 98.35 52 TYR B CA 1
ATOM 2688 C C . TYR B 1 52 ? -2.029 -17.363 3.642 1 98.35 52 TYR B C 1
ATOM 2690 O O . TYR B 1 52 ? -1.723 -16.89 4.739 1 98.35 52 TYR B O 1
ATOM 2698 N N . PHE B 1 53 ? -3.163 -17.995 3.456 1 97.62 53 PHE B N 1
ATOM 2699 C CA . PHE B 1 53 ? -4.116 -18.034 4.558 1 97.62 53 PHE B CA 1
ATOM 2700 C C . PHE B 1 53 ? -4.143 -19.415 5.202 1 97.62 53 PHE B C 1
ATOM 2702 O O . PHE B 1 53 ? -3.903 -20.422 4.533 1 97.62 53 PHE B O 1
ATOM 2709 N N . SER B 1 54 ? -4.401 -19.433 6.413 1 96.23 54 SER B N 1
ATOM 2710 C CA . SER B 1 54 ? -4.656 -20.599 7.252 1 96.23 54 SER B CA 1
ATOM 2711 C C . SER B 1 54 ? -5.863 -20.376 8.157 1 96.23 54 SER B C 1
ATOM 2713 O O . SER B 1 54 ? -5.805 -19.572 9.09 1 96.23 54 SER B O 1
ATOM 2715 N N . VAL B 1 55 ? -6.946 -21.108 7.854 1 95.94 55 VAL B N 1
ATOM 2716 C CA . VAL B 1 55 ? -8.196 -20.817 8.547 1 95.94 55 VAL B CA 1
ATOM 2717 C C . VAL B 1 55 ? -8.783 -22.106 9.119 1 95.94 55 VAL B C 1
ATOM 2719 O O . VAL B 1 55 ? -8.754 -23.152 8.466 1 95.94 55 VAL B O 1
ATOM 2722 N N . THR B 1 56 ? -9.203 -22.019 10.305 1 95.18 56 THR B N 1
ATOM 2723 C CA . THR B 1 56 ? -9.909 -23.095 10.992 1 95.18 56 THR B CA 1
ATOM 2724 C C . THR B 1 56 ? -11.261 -22.611 11.509 1 95.18 56 THR B C 1
ATOM 2726 O O . THR B 1 56 ? -11.346 -21.564 12.154 1 95.18 56 THR B O 1
ATOM 2729 N N . PRO B 1 57 ? -12.297 -23.39 11.204 1 92.7 57 PRO B N 1
ATOM 2730 C CA . PRO B 1 57 ? -13.594 -22.964 11.738 1 92.7 57 PRO B CA 1
ATOM 2731 C C . PRO B 1 57 ? -13.542 -22.646 13.23 1 92.7 57 PRO B C 1
ATOM 2733 O O . PRO B 1 57 ? -12.806 -23.294 13.978 1 92.7 57 PRO B O 1
ATOM 2736 N N . PRO B 1 58 ? -14.286 -21.682 13.656 1 92.29 58 PRO B N 1
ATOM 2737 C CA . PRO B 1 58 ? -15.328 -20.982 12.901 1 92.29 58 PRO B CA 1
ATOM 2738 C C . PRO B 1 58 ? -14.784 -19.8 12.102 1 92.29 58 PRO B C 1
ATOM 2740 O O . PRO B 1 58 ? -15.556 -19.047 11.503 1 92.29 58 PRO B O 1
ATOM 2743 N N . ALA B 1 59 ? -13.482 -19.651 12.083 1 92.82 59 ALA B N 1
ATOM 2744 C CA . ALA B 1 59 ? -12.884 -18.525 11.371 1 92.82 59 ALA B CA 1
ATOM 2745 C C . ALA B 1 59 ? -13.141 -18.626 9.87 1 92.82 59 ALA B C 1
ATOM 2747 O O . ALA B 1 59 ? -13.319 -19.724 9.337 1 92.82 59 ALA B O 1
ATOM 2748 N N . GLY B 1 60 ? -13.312 -17.561 9.171 1 93.9 60 GLY B N 1
ATOM 2749 C CA . GLY B 1 60 ? -13.524 -17.474 7.735 1 93.9 60 GLY B CA 1
ATOM 2750 C C . GLY B 1 60 ? -13.703 -16.05 7.243 1 93.9 60 GLY B C 1
ATOM 2751 O O . GLY B 1 60 ? -13.292 -15.1 7.913 1 93.9 60 GLY B O 1
ATOM 2752 N N . PHE B 1 61 ? -14.165 -15.979 6.101 1 94.85 61 PHE B N 1
ATOM 2753 C CA . PHE B 1 61 ? -14.415 -14.678 5.492 1 94.85 61 PHE B CA 1
ATOM 2754 C C . PHE B 1 61 ? -15.896 -14.503 5.176 1 94.85 61 PHE B C 1
ATOM 2756 O O . PHE B 1 61 ? -16.351 -14.861 4.088 1 94.85 61 PHE B O 1
ATOM 2763 N N . PRO B 1 62 ? -16.584 -13.94 6.102 1 94.58 62 PRO B N 1
ATOM 2764 C CA . PRO B 1 62 ? -18.02 -13.74 5.895 1 94.58 62 PRO B CA 1
ATOM 2765 C C . PRO B 1 62 ? -18.324 -12.767 4.758 1 94.58 62 PRO B C 1
ATOM 2767 O O . PRO B 1 62 ? -17.414 -12.356 4.034 1 94.58 62 PRO B O 1
ATOM 2770 N N . ASP B 1 63 ? -19.579 -12.449 4.527 1 95.16 63 ASP B N 1
ATOM 2771 C CA . ASP B 1 63 ? -20.021 -11.617 3.412 1 95.16 63 ASP B CA 1
ATOM 2772 C C . ASP B 1 63 ? -19.199 -10.333 3.324 1 95.16 63 ASP B C 1
ATOM 2774 O O . ASP B 1 63 ? -19.081 -9.596 4.305 1 95.16 63 ASP B O 1
ATOM 2778 N N . HIS B 1 64 ? -18.635 -10.113 2.211 1 95.04 64 HIS B N 1
ATOM 2779 C CA . HIS B 1 64 ? -17.873 -8.89 1.987 1 95.04 64 HIS B CA 1
ATOM 2780 C C . HIS B 1 64 ? -17.868 -8.507 0.511 1 95.04 64 HIS B C 1
ATOM 2782 O O . HIS B 1 64 ? -18.04 -9.365 -0.358 1 95.04 64 HIS B O 1
ATOM 2788 N N . PRO B 1 65 ? -17.724 -7.25 0.169 1 96.36 65 PRO B N 1
ATOM 2789 C CA . PRO B 1 65 ? -17.792 -6.766 -1.212 1 96.36 65 PRO B CA 1
ATOM 2790 C C . PRO B 1 65 ? -16.42 -6.693 -1.879 1 96.36 65 PRO B C 1
ATOM 2792 O O . PRO B 1 65 ? -15.399 -6.608 -1.192 1 96.36 65 PRO B O 1
ATOM 2795 N N . HIS B 1 66 ? -16.367 -6.755 -3.161 1 97.9 66 HIS B N 1
ATOM 2796 C CA . HIS B 1 66 ? -15.218 -6.399 -3.987 1 97.9 66 HIS B CA 1
ATOM 2797 C C . HIS B 1 66 ? -15.651 -5.631 -5.231 1 97.9 66 HIS B C 1
ATOM 2799 O O . HIS B 1 66 ? -16.739 -5.864 -5.763 1 97.9 66 HIS B O 1
ATOM 2805 N N . ARG B 1 67 ? -14.879 -4.793 -5.751 1 98.24 67 ARG B N 1
ATOM 2806 C CA . ARG B 1 67 ? -15.053 -4.113 -7.03 1 98.24 67 ARG B CA 1
ATOM 2807 C C . ARG B 1 67 ? -13.706 -3.776 -7.66 1 98.24 67 ARG B C 1
ATOM 2809 O O . ARG B 1 67 ? -12.78 -3.349 -6.966 1 98.24 67 ARG B O 1
ATOM 2816 N N . GLY B 1 68 ? -13.574 -3.977 -8.941 1 98.67 68 GLY B N 1
ATOM 2817 C CA . GLY B 1 68 ? -12.528 -3.352 -9.734 1 98.67 68 GLY B CA 1
ATOM 2818 C C . GLY B 1 68 ? -11.311 -4.238 -9.922 1 98.67 68 GLY B C 1
ATOM 2819 O O . GLY B 1 68 ? -10.325 -3.826 -10.538 1 98.67 68 GLY B O 1
ATOM 2820 N N . PHE B 1 69 ? -11.305 -5.419 -9.395 1 98.42 69 PHE B N 1
ATOM 2821 C CA . PHE B 1 69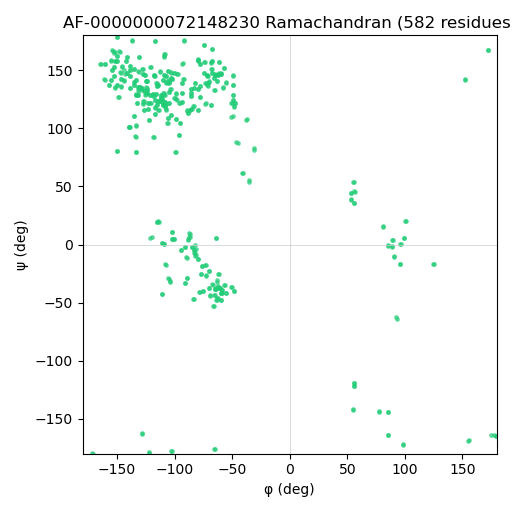 ? -10.162 -6.315 -9.524 1 98.42 69 PHE B CA 1
ATOM 2822 C C . PHE B 1 69 ? -10.611 -7.771 -9.51 1 98.42 69 PHE B C 1
ATOM 2824 O O . PHE B 1 69 ? -11.811 -8.056 -9.526 1 98.42 69 PHE B O 1
ATOM 2831 N N . GLU B 1 70 ? -9.674 -8.703 -9.648 1 98.58 70 GLU B N 1
ATOM 2832 C CA . GLU B 1 70 ? -9.925 -10.14 -9.592 1 98.58 70 GLU B CA 1
ATOM 2833 C C . GLU B 1 70 ? -9.28 -10.765 -8.358 1 98.58 70 GLU B C 1
ATOM 2835 O O . GLU B 1 70 ? -8.228 -10.311 -7.904 1 98.58 70 GLU B O 1
ATOM 2840 N N . THR B 1 71 ? -9.914 -11.798 -7.859 1 98.13 71 THR B N 1
ATOM 2841 C CA . THR B 1 71 ? -9.324 -12.611 -6.802 1 98.13 71 THR B CA 1
ATOM 2842 C C . THR B 1 71 ? -9.051 -14.028 -7.298 1 98.13 71 THR B C 1
ATOM 2844 O O . THR B 1 71 ? -9.854 -14.598 -8.039 1 98.13 71 THR B O 1
ATOM 2847 N N . VAL B 1 72 ? -7.953 -14.508 -6.979 1 98.63 72 VAL B N 1
ATOM 2848 C CA . VAL B 1 72 ? -7.603 -15.897 -7.258 1 98.63 72 VAL B CA 1
ATOM 2849 C C . VAL B 1 72 ? -7.375 -16.646 -5.946 1 98.63 72 VAL B C 1
ATOM 2851 O O . VAL B 1 72 ? -6.494 -16.283 -5.163 1 98.63 72 VAL B O 1
ATOM 2854 N N . THR B 1 73 ? -8.172 -17.654 -5.682 1 98.35 73 THR B N 1
ATOM 2855 C CA . THR B 1 73 ? -8.003 -18.53 -4.527 1 98.35 73 THR B CA 1
ATOM 2856 C C . THR B 1 73 ? -7.485 -19.899 -4.957 1 98.35 73 THR B C 1
ATOM 2858 O O . THR B 1 73 ? -8.15 -20.61 -5.714 1 98.35 73 THR B O 1
ATOM 2861 N N . TYR B 1 74 ? -6.325 -20.263 -4.548 1 98.8 74 TYR B N 1
ATOM 2862 C CA . TYR B 1 74 ? -5.698 -21.547 -4.84 1 98.8 74 TYR B CA 1
ATOM 2863 C C . TYR B 1 74 ? -5.543 -22.378 -3.573 1 98.8 74 TYR B C 1
ATOM 2865 O O . TYR B 1 74 ? -4.786 -22.012 -2.671 1 98.8 74 TYR B O 1
ATOM 2873 N N . MET B 1 75 ? -6.201 -23.519 -3.478 1 98.7 75 MET B N 1
ATOM 2874 C CA . MET B 1 75 ? -6.236 -24.319 -2.258 1 98.7 75 MET B CA 1
ATOM 2875 C C . MET B 1 75 ? -5.032 -25.252 -2.184 1 98.7 75 MET B C 1
ATOM 2877 O O . MET B 1 75 ? -4.76 -25.997 -3.127 1 98.7 75 MET B O 1
ATOM 2881 N N . LEU B 1 76 ? -4.415 -25.203 -1.074 1 98.65 76 LEU B N 1
ATOM 2882 C CA . LEU B 1 76 ? -3.266 -26.07 -0.84 1 98.65 76 LEU B CA 1
ATOM 2883 C C . LEU B 1 76 ? -3.631 -27.214 0.1 1 98.65 76 LEU B C 1
ATOM 2885 O O . LEU B 1 76 ? -3.007 -28.277 0.063 1 98.65 76 LEU B O 1
ATOM 2889 N N . GLN B 1 77 ? -4.552 -26.999 0.96 1 98.34 77 GLN B N 1
ATOM 2890 C CA . GLN B 1 77 ? -5.032 -27.971 1.936 1 98.34 77 GLN B CA 1
ATOM 2891 C C . GLN B 1 77 ? -6.49 -27.708 2.304 1 98.34 77 GLN B C 1
ATOM 2893 O O . GLN B 1 77 ? -6.889 -26.558 2.494 1 98.34 77 GLN B O 1
ATOM 2898 N N . GLY B 1 78 ? -7.275 -28.741 2.348 1 98.04 78 GLY B N 1
ATOM 2899 C CA . GLY B 1 78 ? -8.663 -28.598 2.758 1 98.04 78 GLY B CA 1
ATOM 2900 C C . GLY B 1 78 ? -9.551 -28.028 1.668 1 98.04 78 GLY B C 1
ATOM 2901 O O . GLY B 1 78 ? -9.46 -28.437 0.509 1 98.04 78 GLY B O 1
ATOM 2902 N N . GLY B 1 79 ? -10.513 -27.195 2.138 1 97.71 79 GLY B N 1
ATOM 2903 C CA . GLY B 1 79 ? -11.458 -26.635 1.185 1 97.71 79 GLY B CA 1
ATOM 2904 C C . GLY B 1 79 ? -12.169 -25.4 1.707 1 97.71 79 GLY B C 1
ATOM 2905 O O . GLY B 1 79 ? -12.247 -25.188 2.919 1 97.71 79 GLY B O 1
ATOM 2906 N N . ILE B 1 80 ? -12.601 -24.625 0.78 1 97.14 80 ILE B N 1
ATOM 2907 C CA . ILE B 1 80 ? -13.367 -23.419 1.076 1 97.14 80 ILE B CA 1
ATOM 2908 C C . ILE B 1 80 ? -14.655 -23.412 0.257 1 97.14 80 ILE B C 1
ATOM 2910 O O . ILE B 1 80 ? -14.651 -23.776 -0.921 1 97.14 80 ILE B O 1
ATOM 2914 N N . THR B 1 81 ? -15.743 -23.084 0.904 1 96.7 81 THR B N 1
ATOM 2915 C CA . THR B 1 81 ? -17.02 -22.896 0.225 1 96.7 81 THR B CA 1
ATOM 2916 C C . THR B 1 81 ? -17.287 -21.414 -0.023 1 96.7 81 THR B C 1
ATOM 2918 O O . THR B 1 81 ? -17.24 -20.605 0.906 1 96.7 81 THR B O 1
ATOM 2921 N N . HIS B 1 82 ? -17.526 -21.09 -1.281 1 95.65 82 HIS B N 1
ATOM 2922 C CA . HIS B 1 82 ? -17.853 -19.716 -1.646 1 95.65 82 HIS B CA 1
ATOM 2923 C C . HIS B 1 82 ? -19.327 -19.579 -2.013 1 95.65 82 HIS B C 1
ATOM 2925 O O . HIS B 1 82 ? -19.92 -20.504 -2.574 1 95.65 82 HIS B O 1
ATOM 2931 N N . GLN B 1 83 ? -19.86 -18.468 -1.664 1 94.9 83 GLN B N 1
ATOM 2932 C CA . GLN B 1 83 ? -21.208 -18.051 -2.036 1 94.9 83 GLN B CA 1
ATOM 2933 C C . GLN B 1 83 ? -21.242 -16.572 -2.409 1 94.9 83 GLN B C 1
ATOM 2935 O O . GLN B 1 83 ? -20.484 -15.77 -1.86 1 94.9 83 GLN B O 1
ATOM 2940 N N . ASP B 1 84 ? -22.081 -16.269 -3.362 1 93.17 84 ASP B N 1
ATOM 2941 C CA . ASP B 1 84 ? -22.206 -14.852 -3.689 1 93.17 84 ASP B CA 1
ATOM 2942 C C . ASP B 1 84 ? -23.669 -14.46 -3.883 1 93.17 84 ASP B C 1
ATOM 2944 O O . ASP B 1 84 ? -24.556 -15.315 -3.844 1 93.17 84 ASP B O 1
ATOM 2948 N N . PHE B 1 85 ? -23.97 -13.216 -4.093 1 91.26 85 PHE B N 1
ATOM 2949 C CA . PHE B 1 85 ? -25.341 -12.72 -4.106 1 91.26 85 PHE B CA 1
ATOM 2950 C C . PHE B 1 85 ? -25.991 -12.958 -5.464 1 91.26 85 PHE B C 1
ATOM 2952 O O . PHE B 1 85 ? -27.158 -12.618 -5.668 1 91.26 85 PHE B O 1
ATOM 2959 N N . ALA B 1 86 ? -25.223 -13.411 -6.418 1 86.39 86 ALA B N 1
ATOM 2960 C CA . ALA B 1 86 ? -25.8 -13.821 -7.696 1 86.39 86 ALA B CA 1
ATOM 2961 C C . ALA B 1 86 ? -26.329 -15.25 -7.625 1 86.39 86 ALA B C 1
ATOM 2963 O O . ALA B 1 86 ? -26.819 -15.788 -8.621 1 86.39 86 ALA B O 1
ATOM 2964 N N . GLY B 1 87 ? -26.101 -15.871 -6.512 1 86.32 87 GLY B N 1
ATOM 2965 C CA . GLY B 1 87 ? -26.66 -17.196 -6.295 1 86.32 87 GLY B CA 1
ATOM 2966 C C . GLY B 1 87 ? -25.667 -18.313 -6.557 1 86.32 87 GLY B C 1
ATOM 2967 O O . GLY B 1 87 ? -26.032 -19.49 -6.549 1 86.32 87 GLY B O 1
ATOM 2968 N N . ARG B 1 88 ? -24.548 -18.016 -6.806 1 90 88 ARG B N 1
ATOM 2969 C CA . ARG B 1 88 ? -23.536 -19.037 -7.055 1 90 88 ARG B CA 1
ATOM 2970 C C . ARG B 1 88 ? -22.964 -19.572 -5.747 1 90 88 ARG B C 1
ATOM 2972 O O . ARG B 1 88 ? -22.735 -18.809 -4.806 1 90 88 ARG B O 1
ATOM 2979 N N . LYS B 1 89 ? -22.863 -20.846 -5.706 1 92.06 89 LYS B N 1
ATOM 2980 C CA . LYS B 1 89 ? -22.28 -21.55 -4.568 1 92.06 89 LYS B CA 1
ATOM 2981 C C . LYS B 1 89 ? -21.39 -22.701 -5.031 1 92.06 89 LYS B C 1
ATOM 2983 O O . LYS B 1 89 ? -21.739 -23.424 -5.966 1 92.06 89 LYS B O 1
ATOM 2988 N N . GLY B 1 90 ? -20.265 -22.808 -4.449 1 93.35 90 GLY B N 1
ATOM 2989 C CA . GLY B 1 90 ? -19.355 -23.891 -4.788 1 93.35 90 GLY B CA 1
ATOM 2990 C C . GLY B 1 90 ? -18.259 -24.094 -3.759 1 93.35 90 GLY B C 1
ATOM 2991 O O . GLY B 1 90 ? -17.983 -23.202 -2.955 1 93.35 90 GLY B O 1
ATOM 2992 N N . THR B 1 91 ? -17.777 -25.305 -3.75 1 96.77 91 THR B N 1
ATOM 2993 C CA . THR B 1 91 ? -16.663 -25.648 -2.875 1 96.77 91 THR B CA 1
ATOM 2994 C C . THR B 1 91 ? -15.423 -26.002 -3.691 1 96.77 91 THR B C 1
ATOM 2996 O O . THR B 1 91 ? -15.481 -26.853 -4.581 1 96.77 91 THR B O 1
ATOM 2999 N N . ILE B 1 92 ? -14.388 -25.307 -3.431 1 96.97 92 ILE B N 1
ATOM 3000 C CA . ILE B 1 92 ? -13.113 -25.687 -4.029 1 96.97 92 ILE B CA 1
ATOM 3001 C C . ILE B 1 92 ? -12.249 -26.401 -2.992 1 96.97 92 ILE B C 1
ATOM 3003 O O . ILE B 1 92 ? -12.274 -26.055 -1.809 1 96.97 92 ILE B O 1
ATOM 3007 N N . ARG B 1 93 ? -11.545 -27.377 -3.456 1 97.99 93 ARG B N 1
ATOM 3008 C CA . ARG B 1 93 ? -10.754 -28.237 -2.581 1 97.99 93 ARG B CA 1
ATOM 3009 C C . ARG B 1 93 ? -9.282 -28.213 -2.976 1 97.99 93 ARG B C 1
ATOM 3011 O O . ARG B 1 93 ? -8.891 -27.49 -3.895 1 97.99 93 ARG B O 1
ATOM 3018 N N . THR B 1 94 ? -8.522 -29.013 -2.202 1 98.36 94 THR B N 1
ATOM 3019 C CA . THR B 1 94 ? -7.075 -29.033 -2.391 1 98.36 94 THR B CA 1
ATOM 3020 C C . THR B 1 94 ? -6.725 -29.162 -3.87 1 98.36 94 THR B C 1
ATOM 3022 O O . THR B 1 94 ? -7.148 -30.111 -4.534 1 98.36 94 THR B O 1
ATOM 3025 N N . GLY B 1 95 ? -5.987 -28.183 -4.339 1 98.32 95 GLY B N 1
ATOM 3026 C CA . GLY B 1 95 ? -5.535 -28.204 -5.721 1 98.32 95 GLY B CA 1
ATOM 3027 C C . GLY B 1 95 ? -6.432 -27.414 -6.655 1 98.32 95 GLY B C 1
ATOM 3028 O O . GLY B 1 95 ? -6.041 -27.099 -7.781 1 98.32 95 GLY B O 1
ATOM 3029 N N . ASP B 1 96 ? -7.636 -27.109 -6.224 1 98.46 96 ASP B N 1
ATOM 3030 C CA . ASP B 1 96 ? -8.58 -26.361 -7.048 1 98.46 96 ASP B CA 1
ATOM 3031 C C . ASP B 1 96 ? -8.274 -24.865 -7.013 1 98.46 96 ASP B C 1
ATOM 3033 O O . ASP B 1 96 ? -7.58 -24.389 -6.111 1 98.46 96 ASP B O 1
ATOM 3037 N N . VAL B 1 97 ? -8.774 -24.179 -8.021 1 98.25 97 VAL B N 1
ATOM 3038 C CA . VAL B 1 97 ? -8.595 -22.735 -8.13 1 98.25 97 VAL B CA 1
ATOM 3039 C C . VAL B 1 97 ? -9.936 -22.068 -8.428 1 98.25 97 VAL B C 1
ATOM 3041 O O . VAL B 1 97 ? -10.725 -22.577 -9.228 1 98.25 97 VAL B O 1
ATOM 3044 N N . GLN B 1 98 ? -10.233 -21.072 -7.747 1 97.57 98 GLN B N 1
ATOM 3045 C CA . GLN B 1 98 ? -11.31 -20.158 -8.113 1 97.57 98 GLN B CA 1
ATOM 3046 C C . GLN B 1 98 ? -10.756 -18.817 -8.587 1 97.57 98 GLN B C 1
ATOM 3048 O O . GLN B 1 98 ? -10.01 -18.156 -7.861 1 97.57 98 GLN B O 1
ATOM 3053 N N . TRP B 1 99 ? -11.021 -18.449 -9.78 1 97.52 99 TRP B N 1
ATOM 3054 C CA . TRP B 1 99 ? -10.679 -17.16 -10.373 1 97.52 99 TRP B CA 1
ATOM 3055 C C . TRP B 1 99 ? -11.918 -16.285 -10.524 1 97.52 99 TRP B C 1
ATOM 3057 O O . TRP B 1 99 ? -12.711 -16.474 -11.449 1 97.52 99 TRP B O 1
ATOM 3067 N N . MET B 1 100 ? -12.073 -15.296 -9.677 1 97.35 100 MET B N 1
ATOM 3068 C CA . MET B 1 100 ? -13.295 -14.497 -9.645 1 97.35 100 MET B CA 1
ATOM 3069 C C . MET B 1 100 ? -13.029 -13.075 -10.128 1 97.35 100 MET B C 1
ATOM 3071 O O . MET B 1 100 ? -12.143 -12.394 -9.608 1 97.35 100 MET B O 1
ATOM 3075 N N . THR B 1 101 ? -13.726 -12.64 -11.098 1 97.37 101 THR B N 1
ATOM 3076 C CA . THR B 1 101 ? -13.746 -11.238 -11.502 1 97.37 101 THR B CA 1
ATOM 3077 C C . THR B 1 101 ? -14.831 -10.473 -10.75 1 97.37 101 THR B C 1
ATOM 3079 O O . THR B 1 101 ? -16.022 -10.742 -10.924 1 97.37 101 THR B O 1
ATOM 3082 N N . ALA B 1 102 ? -14.431 -9.566 -9.968 1 97.56 102 ALA B N 1
ATOM 3083 C CA . ALA B 1 102 ? -15.423 -8.792 -9.225 1 97.56 102 ALA B CA 1
ATOM 3084 C C . ALA B 1 102 ? -16.119 -7.779 -10.129 1 97.56 102 ALA B C 1
ATOM 3086 O O . ALA B 1 102 ? -17.327 -7.562 -10.014 1 97.56 102 ALA B O 1
ATOM 3087 N N . GLY B 1 103 ? -15.3 -7.094 -11.094 1 97.34 103 GLY B N 1
ATOM 3088 C CA . GLY B 1 103 ? -15.838 -6.101 -12.009 1 97.34 103 GLY B CA 1
ATOM 3089 C C . GLY B 1 103 ? -16.547 -4.96 -11.303 1 97.34 103 GLY B C 1
ATOM 3090 O O . GLY B 1 103 ? -15.982 -4.332 -10.406 1 97.34 103 GLY B O 1
ATOM 3091 N N . ARG B 1 104 ? -17.784 -4.771 -11.624 1 97.45 104 ARG B N 1
ATOM 3092 C CA . ARG B 1 104 ? -18.536 -3.616 -11.143 1 97.45 104 ARG B CA 1
ATOM 3093 C C . ARG B 1 104 ? -19.015 -3.831 -9.712 1 97.45 104 ARG B C 1
ATOM 3095 O O . ARG B 1 104 ? -19.483 -2.895 -9.061 1 97.45 104 ARG B O 1
ATOM 3102 N N . GLY B 1 105 ? -18.907 -5.105 -9.234 1 97.19 105 GLY B N 1
ATOM 3103 C CA . GLY B 1 105 ? -19.264 -5.314 -7.84 1 97.19 105 GLY B CA 1
ATOM 3104 C C . GLY B 1 105 ? -19.768 -6.716 -7.556 1 97.19 105 GLY B C 1
ATOM 3105 O O . GLY B 1 105 ? -20.503 -7.292 -8.361 1 97.19 105 GLY B O 1
ATOM 3106 N N . ILE B 1 106 ? -19.412 -7.257 -6.413 1 96.54 106 ILE B N 1
ATOM 3107 C CA . ILE B 1 106 ? -19.892 -8.554 -5.95 1 96.54 106 ILE B CA 1
ATOM 3108 C C . ILE B 1 106 ? -19.808 -8.622 -4.427 1 96.54 106 ILE B C 1
ATOM 3110 O O . ILE B 1 106 ? -18.904 -8.041 -3.822 1 96.54 106 ILE B O 1
ATOM 3114 N N . VAL B 1 107 ? -20.731 -9.201 -3.836 1 96.47 107 VAL B N 1
ATOM 3115 C CA . VAL B 1 107 ? -20.671 -9.599 -2.433 1 96.47 107 VAL B CA 1
ATOM 3116 C C . VAL B 1 107 ? -20.624 -11.121 -2.329 1 96.47 107 VAL B C 1
ATOM 3118 O O . VAL B 1 107 ? -21.421 -11.818 -2.962 1 96.47 107 VAL B O 1
ATOM 3121 N N . HIS B 1 108 ? -19.669 -11.579 -1.657 1 96.18 108 HIS B N 1
ATOM 3122 C CA . HIS B 1 108 ? -19.501 -13.025 -1.557 1 96.18 108 HIS B CA 1
ATOM 3123 C C . HIS B 1 108 ? -18.891 -13.417 -0.215 1 96.18 108 HIS B C 1
ATOM 3125 O O . HIS B 1 108 ? -18.504 -12.551 0.572 1 96.18 108 HIS B O 1
ATOM 3131 N N . SER B 1 109 ? -18.944 -14.627 0.099 1 95.59 109 SER B N 1
ATOM 3132 C CA . SER B 1 109 ? -18.343 -15.189 1.304 1 95.59 109 SER B CA 1
ATOM 3133 C C . SER B 1 109 ? -17.455 -16.383 0.974 1 95.59 109 SER B C 1
ATOM 3135 O O . SER B 1 109 ? -17.616 -17.013 -0.074 1 95.59 109 SER B O 1
ATOM 3137 N N . GLU B 1 110 ? -16.479 -16.624 1.733 1 95.72 110 GLU B N 1
ATOM 3138 C CA . GLU B 1 110 ? -15.569 -17.762 1.644 1 95.72 110 GLU B CA 1
ATOM 3139 C C . GLU B 1 110 ? -15.354 -18.405 3.011 1 95.72 110 GLU B C 1
ATOM 3141 O O . GLU B 1 110 ? -14.507 -17.958 3.787 1 95.72 110 GLU B O 1
ATOM 3146 N N . MET B 1 111 ? -15.969 -19.495 3.27 1 95.83 111 MET B N 1
ATOM 3147 C CA . MET B 1 111 ? -15.938 -20.155 4.572 1 95.83 111 MET B CA 1
ATOM 3148 C C . MET B 1 111 ? -15.315 -21.542 4.465 1 95.83 111 MET B C 1
ATOM 3150 O O . MET B 1 111 ? -15.476 -22.223 3.45 1 95.83 111 MET B O 1
ATOM 3154 N N . PRO B 1 112 ? -14.6 -21.935 5.523 1 96.13 112 PRO B N 1
ATOM 3155 C CA . PRO B 1 112 ? -14.047 -23.291 5.476 1 96.13 112 PRO B CA 1
ATOM 3156 C C . PRO B 1 112 ? -15.115 -24.356 5.242 1 96.13 112 PRO B C 1
ATOM 3158 O O . PRO B 1 112 ? -16.218 -24.26 5.786 1 96.13 112 PRO B O 1
ATOM 3161 N N . ALA B 1 113 ? -14.839 -25.341 4.439 1 94.71 113 ALA B N 1
ATOM 3162 C CA . ALA B 1 113 ? -15.811 -26.332 3.983 1 94.71 113 ALA B CA 1
ATOM 3163 C C . ALA B 1 113 ? -16.01 -27.426 5.028 1 94.71 113 ALA B C 1
ATOM 3165 O O . ALA B 1 113 ? -16.884 -28.283 4.879 1 94.71 113 ALA B O 1
ATOM 3166 N N . GLY B 1 114 ? -15.338 -27.468 6.107 1 92.19 114 GLY B N 1
ATOM 3167 C CA . GLY B 1 114 ? -15.447 -28.512 7.113 1 92.19 114 GLY B CA 1
ATOM 3168 C C . GLY B 1 114 ? -14.482 -28.329 8.269 1 92.19 114 GLY B C 1
ATOM 3169 O O . GLY B 1 114 ? -13.921 -27.247 8.451 1 92.19 114 GLY B O 1
ATOM 3170 N N . ALA B 1 115 ? -14.324 -29.39 8.998 1 93.79 115 ALA B N 1
ATOM 3171 C CA . ALA B 1 115 ? -13.447 -29.366 10.166 1 93.79 115 ALA B CA 1
ATOM 3172 C C . ALA B 1 115 ? -11.979 -29.357 9.75 1 93.79 115 ALA B C 1
ATOM 3174 O O . ALA B 1 115 ? -11.644 -29.742 8.627 1 93.79 115 ALA B O 1
ATOM 3175 N N . GLY B 1 116 ? -11.185 -28.897 10.596 1 95.44 116 GLY B N 1
ATOM 3176 C CA . GLY B 1 116 ? -9.752 -28.909 10.349 1 95.44 116 GLY B CA 1
ATOM 3177 C C . GLY B 1 116 ? -9.224 -27.583 9.835 1 95.44 116 GLY B C 1
ATOM 3178 O O . GLY B 1 116 ? -9.941 -26.581 9.836 1 95.44 116 GLY B O 1
ATOM 3179 N N . THR B 1 117 ? -7.931 -27.607 9.438 1 96.81 117 THR B N 1
ATOM 3180 C CA . THR B 1 117 ? -7.27 -26.396 8.964 1 96.81 117 THR B CA 1
ATOM 3181 C C . THR B 1 117 ? -7.251 -26.352 7.438 1 96.81 117 THR B C 1
ATOM 3183 O O . THR B 1 117 ? -6.905 -27.341 6.788 1 96.81 117 THR B O 1
ATOM 3186 N N . HIS B 1 118 ? -7.65 -25.289 6.91 1 97.91 118 HIS B N 1
ATOM 3187 C CA . HIS B 1 118 ? -7.688 -25.036 5.474 1 97.91 118 HIS B CA 1
ATOM 3188 C C . HIS B 1 118 ? -6.672 -23.971 5.075 1 97.91 118 HIS B C 1
ATOM 3190 O O . HIS B 1 118 ? -6.624 -22.896 5.679 1 97.91 118 HIS B O 1
ATOM 3196 N N . LYS B 1 119 ? -5.823 -24.297 4.083 1 98.01 119 LYS B N 1
ATOM 3197 C CA . LYS B 1 119 ? -4.749 -23.393 3.68 1 98.01 119 LYS B CA 1
ATOM 3198 C C . LYS B 1 119 ? -4.803 -23.108 2.182 1 98.01 119 LYS B C 1
ATOM 3200 O O . LYS B 1 119 ? -5.205 -23.967 1.395 1 98.01 119 LYS B O 1
ATOM 3205 N N . GLY B 1 120 ? -4.43 -21.919 1.837 1 98.29 120 GLY B N 1
ATOM 3206 C CA . GLY B 1 120 ? -4.375 -21.567 0.427 1 98.29 120 GLY B CA 1
ATOM 3207 C C . GLY B 1 120 ? -3.729 -20.219 0.173 1 98.29 120 GLY B C 1
ATOM 3208 O O . GLY B 1 120 ? -3.178 -19.606 1.09 1 98.29 120 GLY B O 1
ATOM 3209 N N . ILE B 1 121 ? -3.671 -19.851 -1.071 1 98.61 121 ILE B N 1
ATOM 3210 C CA . ILE B 1 121 ? -3.131 -18.578 -1.536 1 98.61 121 ILE B CA 1
ATOM 3211 C C . ILE B 1 121 ? -4.256 -17.715 -2.1 1 98.61 121 ILE B C 1
ATOM 3213 O O . ILE B 1 121 ? -5.09 -18.196 -2.87 1 98.61 121 ILE B O 1
ATOM 3217 N N . GLN B 1 122 ? -4.337 -16.539 -1.664 1 98.39 122 GLN B N 1
ATOM 3218 C CA . GLN B 1 122 ? -5.23 -15.518 -2.201 1 98.39 122 GLN B CA 1
ATOM 3219 C C . GLN B 1 122 ? -4.446 -14.429 -2.927 1 98.39 122 GLN B C 1
ATOM 3221 O O . GLN B 1 122 ? -3.579 -13.782 -2.335 1 98.39 122 GLN B O 1
ATOM 3226 N N . LEU B 1 123 ? -4.741 -14.246 -4.159 1 98.7 123 LEU B N 1
ATOM 3227 C CA . LEU B 1 123 ? -4.081 -13.239 -4.983 1 98.7 123 LEU B CA 1
ATOM 3228 C C . LEU B 1 123 ? -5.093 -12.247 -5.546 1 98.7 123 LEU B C 1
ATOM 3230 O O . LEU B 1 123 ? -6.123 -12.648 -6.092 1 98.7 123 LEU B O 1
ATOM 3234 N N . TRP B 1 124 ? -4.863 -10.968 -5.377 1 98.56 124 TRP B N 1
ATOM 3235 C CA . TRP B 1 124 ? -5.659 -9.928 -6.019 1 98.56 124 TRP B CA 1
ATOM 3236 C C . TRP B 1 124 ? -4.945 -9.375 -7.248 1 98.56 124 TRP B C 1
ATOM 3238 O O . TRP B 1 124 ? -3.782 -8.972 -7.169 1 98.56 124 TRP B O 1
ATOM 3248 N N . ILE B 1 125 ? -5.62 -9.387 -8.335 1 98.78 125 ILE B N 1
ATOM 3249 C CA . ILE B 1 125 ? -5.089 -8.881 -9.596 1 98.78 125 ILE B CA 1
ATOM 3250 C C . ILE B 1 125 ? -5.926 -7.694 -10.069 1 98.78 125 ILE B C 1
ATOM 3252 O O . ILE B 1 125 ? -7.133 -7.824 -10.286 1 98.78 125 ILE B O 1
ATOM 3256 N N . ASN B 1 126 ? -5.309 -6.584 -10.299 1 98.63 126 ASN B N 1
ATOM 3257 C CA . ASN B 1 126 ? -5.987 -5.36 -10.712 1 98.63 126 ASN B CA 1
ATOM 3258 C C . ASN B 1 126 ? -6.575 -5.491 -12.114 1 98.63 126 ASN B C 1
ATOM 3260 O O . ASN B 1 126 ? -6.022 -6.196 -12.961 1 98.63 126 ASN B O 1
ATOM 3264 N N . LEU B 1 127 ? -7.678 -4.831 -12.364 1 98.72 127 LEU B N 1
ATOM 3265 C CA . LEU B 1 127 ? -8.24 -4.686 -13.702 1 98.72 127 LEU B CA 1
ATOM 3266 C C . LEU B 1 127 ? -7.896 -3.322 -14.291 1 98.72 127 LEU B C 1
ATOM 3268 O O . LEU B 1 127 ? -7.758 -2.341 -13.557 1 98.72 127 LEU B O 1
ATOM 3272 N N . SER B 1 128 ? -7.735 -3.287 -15.582 1 98.55 128 SER B N 1
ATOM 3273 C CA . SER B 1 128 ? -7.573 -1.993 -16.238 1 98.55 128 SER B CA 1
ATOM 3274 C C . SER B 1 128 ? -8.806 -1.117 -16.046 1 98.55 128 SER B C 1
ATOM 3276 O O . SER B 1 128 ? -9.897 -1.623 -15.776 1 98.55 128 SER B O 1
ATOM 3278 N N . ALA B 1 129 ? -8.636 0.167 -16.166 1 98.21 129 ALA B N 1
ATOM 3279 C CA . ALA B 1 129 ? -9.724 1.129 -16.008 1 98.21 129 ALA B CA 1
ATOM 3280 C C . ALA B 1 129 ? -10.927 0.742 -16.862 1 98.21 129 ALA B C 1
ATOM 3282 O O . ALA B 1 129 ? -12.072 0.851 -16.419 1 98.21 129 ALA B O 1
ATOM 3283 N N . ARG B 1 130 ? -10.71 0.21 -18.05 1 97.72 130 ARG B N 1
ATOM 3284 C CA . ARG B 1 130 ? -11.777 -0.077 -19.003 1 97.72 130 ARG B CA 1
ATOM 3285 C C . ARG B 1 130 ? -12.546 -1.332 -18.602 1 97.72 130 ARG B C 1
ATOM 3287 O O . ARG B 1 130 ? -13.652 -1.571 -19.092 1 97.72 130 ARG B O 1
ATOM 3294 N N . GLU B 1 131 ? -11.945 -2.128 -17.752 1 97.95 131 GLU B N 1
ATOM 3295 C CA . GLU B 1 131 ? -12.559 -3.411 -17.422 1 97.95 131 GLU B CA 1
ATOM 3296 C C . GLU B 1 131 ? -13.101 -3.413 -15.996 1 97.95 131 GLU B C 1
ATOM 3298 O O . GLU B 1 131 ? -13.622 -4.426 -15.525 1 97.95 131 GLU B O 1
ATOM 3303 N N . LYS B 1 132 ? -12.993 -2.319 -15.232 1 98.37 132 LYS B N 1
ATOM 3304 C CA . LYS B 1 132 ? -13.333 -2.312 -13.812 1 98.37 132 LYS B CA 1
ATOM 3305 C C . LYS B 1 132 ? -14.844 -2.364 -13.608 1 98.37 132 LYS B C 1
ATOM 3307 O O . LYS B 1 132 ? -15.318 -2.695 -12.519 1 98.37 132 LYS B O 1
ATOM 3312 N N . MET B 1 133 ? -15.611 -2.054 -14.65 1 97.83 133 MET B N 1
ATOM 3313 C CA . MET B 1 133 ? -17.053 -1.969 -14.441 1 97.83 133 MET B CA 1
ATOM 3314 C C . MET B 1 133 ? -17.782 -3.049 -15.234 1 97.83 133 MET B C 1
ATOM 3316 O O . MET B 1 133 ? -18.974 -2.918 -15.519 1 97.83 133 MET B O 1
ATOM 3320 N N . ILE B 1 134 ? -17.099 -4.092 -15.649 1 97.75 134 ILE B N 1
ATOM 3321 C CA . ILE B 1 134 ? -17.717 -5.21 -16.353 1 97.75 134 ILE B CA 1
ATOM 3322 C C . ILE B 1 134 ? -18.511 -6.065 -15.368 1 97.75 134 ILE B C 1
ATOM 3324 O O . ILE B 1 134 ? -18.416 -5.873 -14.153 1 97.75 134 ILE B O 1
ATOM 3328 N N . GLU B 1 135 ? -19.287 -7.036 -15.876 1 96.36 135 GLU B N 1
ATOM 3329 C CA . GLU B 1 135 ? -20.058 -7.95 -15.038 1 96.36 135 GLU B CA 1
ATOM 3330 C C . GLU B 1 135 ? -19.145 -8.934 -14.312 1 96.36 135 GLU B C 1
ATOM 3332 O O . GLU B 1 135 ? -18.165 -9.417 -14.882 1 96.36 135 GLU B O 1
ATOM 3337 N N . PRO B 1 136 ? -19.427 -9.205 -13.074 1 96.21 136 PRO B N 1
ATOM 3338 C CA . PRO B 1 136 ? -18.657 -10.23 -12.365 1 96.21 136 PRO B CA 1
ATOM 3339 C C . PRO B 1 136 ? -18.696 -11.586 -13.065 1 96.21 136 PRO B C 1
ATOM 3341 O O . PRO B 1 136 ? -19.657 -11.892 -13.775 1 96.21 136 PRO B O 1
ATOM 3344 N N . ASN B 1 137 ? -17.704 -12.325 -12.882 1 94.27 137 ASN B N 1
ATOM 3345 C CA . ASN B 1 137 ? -17.574 -13.639 -13.503 1 94.27 137 ASN B CA 1
ATOM 3346 C C . ASN B 1 137 ? -16.722 -14.578 -12.654 1 94.27 137 ASN B C 1
ATOM 3348 O O . ASN B 1 137 ? -15.938 -14.126 -11.818 1 94.27 137 ASN B O 1
ATOM 3352 N N . TYR B 1 138 ? -16.922 -15.934 -12.881 1 93.71 138 TYR B N 1
ATOM 3353 C CA . TYR B 1 138 ? -16.165 -16.958 -12.168 1 93.71 138 TYR B CA 1
ATOM 3354 C C . TYR B 1 138 ? -15.614 -18 -13.134 1 93.71 138 TYR B C 1
ATOM 3356 O O . TYR B 1 138 ? -16.29 -18.388 -14.09 1 93.71 138 TYR B O 1
ATOM 3364 N N . GLN B 1 139 ? -14.432 -18.274 -12.886 1 94.61 139 GLN B N 1
ATOM 3365 C CA . GLN B 1 139 ? -13.83 -19.472 -13.461 1 94.61 139 GLN B CA 1
ATOM 3366 C C . GLN B 1 139 ? -13.332 -20.416 -12.37 1 94.61 139 GLN B C 1
ATOM 3368 O O . GLN B 1 139 ? -12.584 -20.005 -11.48 1 94.61 139 GLN B O 1
ATOM 3373 N N . GLU B 1 140 ? -13.824 -21.58 -12.394 1 93.95 140 GLU B N 1
ATOM 3374 C CA . GLU B 1 140 ? -13.335 -22.607 -11.479 1 93.95 140 GLU B CA 1
ATOM 3375 C C . GLU B 1 140 ? -12.53 -23.67 -12.221 1 93.95 140 GLU B C 1
ATOM 3377 O O . GLU B 1 140 ? -12.957 -24.16 -13.269 1 93.95 140 GLU B O 1
ATOM 3382 N N . LEU B 1 141 ? -11.419 -23.896 -11.727 1 95.63 141 LEU B N 1
ATOM 3383 C CA . LEU B 1 141 ? -10.559 -24.938 -12.277 1 95.63 141 LEU B CA 1
ATOM 3384 C C . LEU B 1 141 ? -10.319 -26.042 -11.253 1 95.63 141 LEU B C 1
ATOM 3386 O O . LEU B 1 141 ? -9.628 -25.829 -10.254 1 95.63 141 LEU B O 1
ATOM 3390 N N . LEU B 1 142 ? -10.848 -27.178 -11.547 1 96.79 142 LEU B N 1
ATOM 3391 C CA . LEU B 1 142 ? -10.592 -28.32 -10.676 1 96.79 142 LEU B CA 1
ATOM 3392 C C . LEU B 1 142 ? -9.173 -28.843 -10.868 1 96.79 142 LEU B C 1
ATOM 3394 O O . LEU B 1 142 ? -8.623 -28.769 -11.969 1 96.79 142 LEU B O 1
ATOM 3398 N N . SER B 1 143 ? -8.649 -29.334 -9.796 1 97.32 143 SER B N 1
ATOM 3399 C CA . SER B 1 143 ? -7.275 -29.827 -9.801 1 97.32 143 SER B CA 1
ATOM 3400 C C . SER B 1 143 ? -7.027 -30.759 -10.982 1 97.32 143 SER B C 1
ATOM 3402 O O . SER B 1 143 ? -5.98 -30.685 -11.629 1 97.32 143 SER B O 1
ATOM 3404 N N . GLU B 1 144 ? -7.965 -31.599 -11.3 1 96.32 144 GLU B N 1
ATOM 3405 C CA . GLU B 1 144 ? -7.819 -32.594 -12.359 1 96.32 144 GLU B CA 1
ATOM 3406 C C . GLU B 1 144 ? -7.794 -31.935 -13.735 1 96.32 144 GLU B C 1
ATOM 3408 O O . GLU B 1 144 ? -7.298 -32.52 -14.7 1 96.32 144 GLU B O 1
ATOM 3413 N N . ASP B 1 145 ? -8.337 -30.771 -13.844 1 96.7 145 ASP B N 1
ATOM 3414 C CA . ASP B 1 145 ? -8.42 -30.074 -15.123 1 96.7 145 ASP B CA 1
ATOM 3415 C C . ASP B 1 145 ? -7.242 -29.119 -15.306 1 96.7 145 ASP B C 1
ATOM 3417 O O . ASP B 1 145 ? -7.101 -28.493 -16.359 1 96.7 145 ASP B O 1
ATOM 3421 N N . ILE B 1 146 ? -6.408 -28.969 -14.332 1 97.93 146 ILE B N 1
ATOM 3422 C CA . ILE B 1 146 ? -5.223 -28.123 -14.428 1 97.93 146 ILE B CA 1
ATOM 3423 C C . ILE B 1 146 ? -4.088 -28.9 -15.092 1 97.93 146 ILE B C 1
ATOM 3425 O O . ILE B 1 146 ? -3.653 -29.934 -14.581 1 97.93 146 ILE B O 1
ATOM 3429 N N . PRO B 1 147 ? -3.63 -28.398 -16.211 1 98.32 147 PRO B N 1
ATOM 3430 C CA . PRO B 1 147 ? -2.526 -29.096 -16.874 1 98.32 147 PRO B CA 1
ATOM 3431 C C . PRO B 1 147 ? -1.296 -29.239 -15.981 1 98.32 147 PRO B C 1
ATOM 3433 O O . PRO B 1 147 ? -0.895 -28.279 -15.318 1 98.32 147 PRO B O 1
ATOM 3436 N N . THR B 1 148 ? -0.701 -30.379 -15.951 1 98.01 148 THR B N 1
ATOM 3437 C CA . THR B 1 148 ? 0.463 -30.687 -15.128 1 98.01 148 THR B CA 1
ATOM 3438 C C . THR B 1 148 ? 1.526 -31.415 -15.947 1 98.01 148 THR B C 1
ATOM 3440 O O . THR B 1 148 ? 1.201 -32.266 -16.778 1 98.01 148 THR B O 1
ATOM 3443 N N . ALA B 1 149 ? 2.741 -31.1 -15.703 1 97.9 149 ALA B N 1
ATOM 3444 C CA . ALA B 1 149 ? 3.862 -31.765 -16.362 1 97.9 149 ALA B CA 1
ATOM 3445 C C . ALA B 1 149 ? 4.997 -32.032 -15.377 1 97.9 149 ALA B C 1
ATOM 3447 O O . ALA B 1 149 ? 5.104 -31.362 -14.347 1 97.9 149 ALA B O 1
ATOM 3448 N N . GLU B 1 150 ? 5.776 -33.007 -15.627 1 97.28 150 GLU B N 1
ATOM 3449 C CA . GLU B 1 150 ? 6.967 -33.351 -14.855 1 97.28 150 GLU B CA 1
ATOM 3450 C C . GLU B 1 150 ? 8.158 -33.623 -15.77 1 97.28 150 GLU B C 1
ATOM 3452 O O . GLU B 1 150 ? 8.038 -34.357 -16.752 1 97.28 150 GLU B O 1
ATOM 3457 N N . GLU B 1 151 ? 9.218 -32.984 -15.494 1 96.54 151 GLU B N 1
ATOM 3458 C CA . GLU B 1 151 ? 10.454 -33.177 -16.246 1 96.54 151 GLU B CA 1
ATOM 3459 C C . GLU B 1 151 ? 11.678 -32.972 -15.358 1 96.54 151 GLU B C 1
ATOM 3461 O O . GLU B 1 151 ? 11.81 -31.935 -14.704 1 96.54 151 GLU B O 1
ATOM 3466 N N . ASP B 1 152 ? 12.632 -33.947 -15.303 1 96.66 152 ASP B N 1
ATOM 3467 C CA . ASP B 1 152 ? 13.937 -33.842 -14.657 1 96.66 152 ASP B CA 1
ATOM 3468 C C . ASP B 1 152 ? 13.796 -33.391 -13.205 1 96.66 152 ASP B C 1
ATOM 3470 O O . ASP B 1 152 ? 14.482 -32.464 -12.768 1 96.66 152 ASP B O 1
ATOM 3474 N N . GLY B 1 153 ? 12.771 -33.885 -12.492 1 98.1 153 GLY B N 1
ATOM 3475 C CA . GLY B 1 153 ? 12.619 -33.637 -11.068 1 98.1 153 GLY B CA 1
ATOM 3476 C C . GLY B 1 153 ? 11.827 -32.38 -10.762 1 98.1 153 GLY B C 1
ATOM 3477 O O . GLY B 1 153 ? 11.737 -31.962 -9.606 1 98.1 153 GLY B O 1
ATOM 3478 N N . VAL B 1 154 ? 11.323 -31.756 -11.841 1 98.62 154 VAL B N 1
ATOM 3479 C CA . VAL B 1 154 ? 10.502 -30.561 -11.68 1 98.62 154 VAL B CA 1
ATOM 3480 C C . VAL B 1 154 ? 9.058 -30.869 -12.071 1 98.62 154 VAL B C 1
ATOM 3482 O O . VAL B 1 154 ? 8.803 -31.418 -13.145 1 98.62 154 VAL B O 1
ATOM 3485 N N . GLU B 1 155 ? 8.147 -30.623 -11.212 1 98.67 155 GLU B N 1
ATOM 3486 C CA . GLU B 1 155 ? 6.72 -30.692 -11.511 1 98.67 155 GLU B CA 1
ATOM 3487 C C . GLU B 1 155 ? 6.102 -29.299 -11.577 1 98.67 155 GLU B C 1
ATOM 3489 O O . GLU B 1 155 ? 6.434 -28.428 -10.77 1 98.67 155 GLU B O 1
ATOM 3494 N N . VAL B 1 156 ? 5.179 -29.105 -12.58 1 98.76 156 VAL B N 1
ATOM 3495 C CA . VAL B 1 156 ? 4.511 -27.811 -12.674 1 98.76 156 VAL B CA 1
ATOM 3496 C C . VAL B 1 156 ? 3.01 -28.017 -12.862 1 98.76 156 VAL B C 1
ATOM 3498 O O . VAL B 1 156 ? 2.586 -28.89 -13.623 1 98.76 156 VAL B O 1
ATOM 3501 N N . LYS B 1 157 ? 2.223 -27.378 -12.074 1 98.69 157 LYS B N 1
ATOM 3502 C CA . LYS B 1 157 ? 0.808 -27.139 -12.344 1 98.69 157 LYS B CA 1
ATOM 3503 C C . LYS B 1 157 ? 0.592 -25.766 -12.974 1 98.69 157 LYS B C 1
ATOM 3505 O O . LYS B 1 157 ? 0.943 -24.743 -12.381 1 98.69 157 LYS B O 1
ATOM 3510 N N . VAL B 1 158 ? 0.002 -25.724 -14.166 1 98.78 158 VAL B N 1
ATOM 3511 C CA . VAL B 1 158 ? -0.165 -24.478 -14.907 1 98.78 158 VAL B CA 1
ATOM 3512 C C . VAL B 1 158 ? -1.558 -23.907 -14.652 1 98.78 158 VAL B C 1
ATOM 3514 O O . VAL B 1 158 ? -2.507 -24.225 -15.371 1 98.78 158 VAL B O 1
ATOM 3517 N N . ILE B 1 159 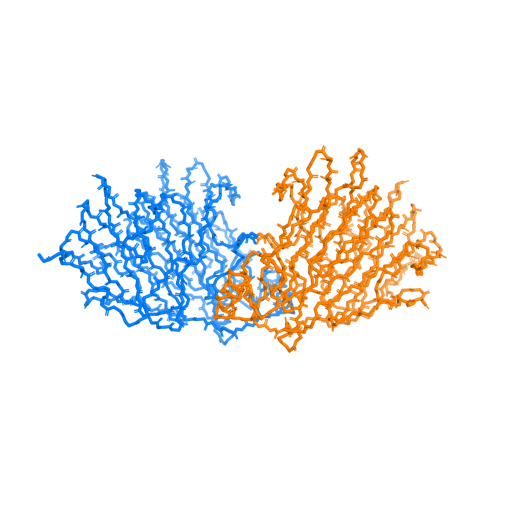? -1.679 -23.044 -13.725 1 98.63 159 ILE B N 1
ATOM 3518 C CA . ILE B 1 159 ? -2.957 -22.458 -13.334 1 98.63 159 ILE B CA 1
ATOM 3519 C C . ILE B 1 159 ? -3.352 -21.371 -14.331 1 98.63 159 ILE B C 1
ATOM 3521 O O . ILE B 1 159 ? -4.516 -21.277 -14.727 1 98.63 159 ILE B O 1
ATOM 3525 N N . ALA B 1 160 ? -2.394 -20.591 -14.743 1 98.58 160 ALA B N 1
ATOM 3526 C CA . ALA B 1 160 ? -2.522 -19.582 -15.791 1 98.58 160 ALA B CA 1
ATOM 3527 C C . ALA B 1 160 ? -1.221 -19.435 -16.574 1 98.58 160 ALA B C 1
ATOM 3529 O O . ALA B 1 160 ? -0.132 -19.559 -16.008 1 98.58 160 ALA B O 1
ATOM 3530 N N . GLY B 1 161 ? -1.354 -19.115 -17.837 1 97.97 161 GLY B N 1
ATOM 3531 C CA . GLY B 1 161 ? -0.179 -18.949 -18.678 1 97.97 161 GLY B CA 1
ATOM 3532 C C . GLY B 1 161 ? 0.319 -20.253 -19.271 1 97.97 161 GLY B C 1
ATOM 3533 O O . GLY B 1 161 ? -0.478 -21.09 -19.7 1 97.97 161 GLY B O 1
ATOM 3534 N N . GLU B 1 162 ? 1.72 -20.346 -19.381 1 97.57 162 GLU B N 1
ATOM 3535 C CA . GLU B 1 162 ? 2.31 -21.487 -20.075 1 97.57 162 GLU B CA 1
ATOM 3536 C C . GLU B 1 162 ? 3.617 -21.919 -19.416 1 97.57 162 GLU B C 1
ATOM 3538 O O . GLU B 1 162 ? 4.396 -21.079 -18.961 1 97.57 162 GLU B O 1
ATOM 3543 N N . SER B 1 163 ? 3.801 -23.127 -19.35 1 98.06 163 SER B N 1
ATOM 3544 C CA . SER B 1 163 ? 5.053 -23.721 -18.891 1 98.06 163 SER B CA 1
ATOM 3545 C C . SER B 1 163 ? 5.224 -25.137 -19.431 1 98.06 163 SER B C 1
ATOM 3547 O O . SER B 1 163 ? 4.259 -25.9 -19.503 1 98.06 163 SER B O 1
ATOM 3549 N N . MET B 1 164 ? 6.414 -25.493 -19.88 1 97.06 164 MET B N 1
ATOM 3550 C CA . MET B 1 164 ? 6.788 -26.829 -20.335 1 97.06 164 MET B CA 1
ATOM 3551 C C . MET B 1 164 ? 5.857 -27.308 -21.443 1 97.06 164 MET B C 1
ATOM 3553 O O . MET B 1 164 ? 5.395 -28.45 -21.421 1 97.06 164 MET B O 1
ATOM 3557 N N . GLY B 1 165 ? 5.458 -26.387 -22.252 1 96.19 165 GLY B N 1
ATOM 3558 C CA . GLY B 1 165 ? 4.677 -26.706 -23.437 1 96.19 165 GLY B CA 1
ATOM 3559 C C . GLY B 1 165 ? 3.188 -26.8 -23.163 1 96.19 165 GLY B C 1
ATOM 3560 O O . GLY B 1 165 ? 2.401 -27.072 -24.071 1 96.19 165 GLY B O 1
ATOM 3561 N N . LEU B 1 166 ? 2.772 -26.601 -21.912 1 97.89 166 LEU B N 1
ATOM 3562 C CA . LEU B 1 166 ? 1.36 -26.678 -21.554 1 97.89 166 LEU B CA 1
ATOM 3563 C C . LEU B 1 166 ? 0.769 -25.284 -21.372 1 97.89 166 LEU B C 1
ATOM 3565 O O . LEU B 1 166 ? 1.466 -24.361 -20.945 1 97.89 166 LEU B O 1
ATOM 3569 N N . HIS B 1 167 ? -0.476 -25.146 -21.681 1 97.11 167 HIS B N 1
ATOM 3570 C CA . HIS B 1 167 ? -1.195 -23.885 -21.543 1 97.11 167 HIS B CA 1
ATOM 3571 C C . HIS B 1 167 ? -2.436 -24.05 -20.673 1 97.11 167 HIS B C 1
ATOM 3573 O O . HIS B 1 167 ? -3.202 -25.001 -20.85 1 97.11 167 HIS B O 1
ATOM 3579 N N . SER B 1 168 ? -2.586 -23.162 -19.778 1 96.48 168 SER B N 1
ATOM 3580 C CA . SER B 1 168 ? -3.772 -23.178 -18.929 1 96.48 168 SER B CA 1
ATOM 3581 C C . SER B 1 168 ? -5.016 -22.762 -19.708 1 96.48 168 SER B C 1
ATOM 3583 O O . SER B 1 168 ? -4.952 -21.876 -20.562 1 96.48 168 SER B O 1
ATOM 3585 N N . PRO B 1 169 ? -6.14 -23.334 -19.4 1 95.21 169 PRO B N 1
ATOM 3586 C CA . PRO B 1 169 ? -7.382 -22.918 -20.057 1 95.21 169 PRO B CA 1
ATOM 3587 C C . PRO B 1 169 ? -7.992 -21.667 -19.428 1 95.21 169 PRO B C 1
ATOM 3589 O O . PRO B 1 169 ? -8.941 -21.098 -19.973 1 95.21 169 PRO B O 1
ATOM 3592 N N . VAL B 1 170 ? -7.504 -21.238 -18.33 1 95.04 170 VAL B N 1
ATOM 3593 C CA . VAL B 1 170 ? -8.082 -20.091 -17.637 1 95.04 170 VAL B CA 1
ATOM 3594 C C . VAL B 1 170 ? -7.919 -18.835 -18.491 1 95.04 170 VAL B C 1
ATOM 3596 O O . VAL B 1 170 ? -6.867 -18.621 -19.097 1 95.04 170 VAL B O 1
ATOM 3599 N N . TYR B 1 171 ? -8.966 -18.105 -18.621 1 95.56 171 TYR B N 1
ATOM 3600 C CA . TYR B 1 171 ? -8.922 -16.8 -19.269 1 95.56 171 TYR B CA 1
ATOM 3601 C C . TYR B 1 171 ? -8.536 -15.71 -18.276 1 95.56 171 TYR B C 1
ATOM 3603 O O . TYR B 1 171 ? -9.123 -15.61 -17.196 1 95.56 171 TYR B O 1
ATOM 3611 N N . THR B 1 172 ? -7.548 -14.931 -18.605 1 96.62 172 THR B N 1
ATOM 3612 C CA . THR B 1 172 ? -7.106 -13.84 -17.742 1 96.62 172 THR B CA 1
ATOM 3613 C C . THR B 1 172 ? -7.396 -12.488 -18.388 1 96.62 172 THR B C 1
ATOM 3615 O O . THR B 1 172 ? -6.987 -12.236 -19.523 1 96.62 172 THR B O 1
ATOM 3618 N N . ARG B 1 173 ? -8.1 -11.6 -17.804 1 96.93 173 ARG B N 1
ATOM 3619 C CA . ARG B 1 173 ? -8.357 -10.254 -18.307 1 96.93 173 ARG B CA 1
ATOM 3620 C C . ARG B 1 173 ? -7.075 -9.43 -18.349 1 96.93 173 ARG B C 1
ATOM 3622 O O . ARG B 1 173 ? -6.789 -8.768 -19.349 1 96.93 173 ARG B O 1
ATOM 3629 N N . THR B 1 174 ? -6.376 -9.372 -17.232 1 97.37 174 THR B N 1
ATOM 3630 C CA . THR B 1 174 ? -4.991 -8.915 -17.192 1 97.37 174 THR B CA 1
ATOM 3631 C C . THR B 1 174 ? -4.033 -10.071 -17.465 1 97.37 174 THR B C 1
ATOM 3633 O O . THR B 1 174 ? -3.996 -11.045 -16.71 1 97.37 174 THR B O 1
ATOM 3636 N N . PRO B 1 175 ? -3.318 -9.973 -18.562 1 98.06 175 PRO B N 1
ATOM 3637 C CA . PRO B 1 175 ? -2.426 -11.097 -18.855 1 98.06 175 PRO B CA 1
ATOM 3638 C C . PRO B 1 175 ? -1.549 -11.48 -17.665 1 98.06 175 PRO B C 1
ATOM 3640 O O . PRO B 1 175 ? -0.801 -10.644 -17.151 1 98.06 175 PRO B O 1
ATOM 3643 N N . THR B 1 176 ? -1.639 -12.75 -17.207 1 98.43 176 THR B N 1
ATOM 3644 C CA . THR B 1 176 ? -1.027 -13.208 -15.964 1 98.43 176 THR B CA 1
ATOM 3645 C C . THR B 1 176 ? -0.571 -14.659 -16.09 1 98.43 176 THR B C 1
ATOM 3647 O O . THR B 1 176 ? -1.25 -15.477 -16.713 1 98.43 176 THR B O 1
ATOM 3650 N N . MET B 1 177 ? 0.554 -14.976 -15.64 1 98.64 177 MET B N 1
ATOM 3651 C CA . MET B 1 177 ? 0.958 -16.363 -15.429 1 98.64 177 MET B CA 1
ATOM 3652 C C . MET B 1 177 ? 0.932 -16.717 -13.946 1 98.64 177 MET B C 1
ATOM 3654 O O . MET B 1 177 ? 1.252 -15.882 -13.098 1 98.64 177 MET B O 1
ATOM 3658 N N . PHE B 1 178 ? 0.504 -17.832 -13.569 1 98.9 178 PHE B N 1
ATOM 3659 C CA . PHE B 1 178 ? 0.438 -18.419 -12.236 1 98.9 178 PHE B CA 1
ATOM 3660 C C . PHE B 1 178 ? 0.802 -19.898 -12.277 1 98.9 178 PHE B C 1
ATOM 3662 O O . PHE B 1 178 ? -0.024 -20.737 -12.642 1 98.9 178 PHE B O 1
ATOM 3669 N N . LEU B 1 179 ? 2.05 -20.177 -11.889 1 98.91 179 LEU B N 1
ATOM 3670 C CA . LEU B 1 179 ? 2.62 -21.514 -12.011 1 98.91 179 LEU B CA 1
ATOM 3671 C C . LEU B 1 179 ? 2.999 -22.071 -10.643 1 98.91 179 LEU B C 1
ATOM 3673 O O . LEU B 1 179 ? 3.67 -21.397 -9.858 1 98.91 179 LEU B O 1
ATOM 3677 N N . ASP B 1 180 ? 2.571 -23.245 -10.341 1 98.89 180 ASP B N 1
ATOM 3678 C CA . ASP B 1 180 ? 2.899 -23.945 -9.103 1 98.89 180 ASP B CA 1
ATOM 3679 C C . ASP B 1 180 ? 3.956 -25.021 -9.343 1 98.89 180 ASP B C 1
ATOM 3681 O O . ASP B 1 180 ? 3.667 -26.059 -9.941 1 98.89 180 ASP B O 1
ATOM 3685 N N . PHE B 1 181 ? 5.164 -24.806 -8.812 1 98.88 181 PHE B N 1
ATOM 3686 C CA . PHE B 1 181 ? 6.286 -25.7 -9.07 1 98.88 181 PHE B CA 1
ATOM 3687 C C . PHE B 1 181 ? 6.634 -26.507 -7.825 1 98.88 181 PHE B C 1
ATOM 3689 O O . PHE B 1 181 ? 6.589 -25.985 -6.709 1 98.88 181 PHE B O 1
ATOM 3696 N N . THR B 1 182 ? 7.058 -27.694 -8.007 1 98.86 182 THR B N 1
ATOM 3697 C CA . THR B 1 182 ? 7.761 -28.516 -7.028 1 98.86 182 THR B CA 1
ATOM 3698 C C . THR B 1 182 ? 9.068 -29.048 -7.607 1 98.86 182 THR B C 1
ATOM 3700 O O . THR B 1 182 ? 9.07 -29.697 -8.656 1 98.86 182 THR B O 1
ATOM 3703 N N . LEU B 1 183 ? 10.144 -28.74 -6.992 1 98.8 183 LEU B N 1
ATOM 3704 C CA . LEU B 1 183 ? 11.457 -29.222 -7.404 1 98.8 183 LEU B CA 1
ATOM 3705 C C . LEU B 1 183 ? 11.986 -30.263 -6.424 1 98.8 183 LEU B C 1
ATOM 3707 O O . LEU B 1 183 ? 12.145 -29.979 -5.235 1 98.8 183 LEU B O 1
ATOM 3711 N N . ASN B 1 184 ? 12.282 -31.409 -6.88 1 98.61 184 ASN B N 1
ATOM 3712 C CA . ASN B 1 184 ? 12.966 -32.41 -6.069 1 98.61 184 ASN B CA 1
ATOM 3713 C C . ASN B 1 184 ? 14.399 -31.992 -5.753 1 98.61 184 ASN B C 1
ATOM 3715 O O . ASN B 1 184 ? 14.95 -31.105 -6.407 1 98.61 184 ASN B O 1
ATOM 3719 N N . PRO B 1 185 ? 14.971 -32.578 -4.655 1 98.3 185 PRO B N 1
ATOM 3720 C CA . PRO B 1 185 ? 16.371 -32.281 -4.344 1 98.3 185 PRO B CA 1
ATOM 3721 C C . PRO B 1 185 ? 17.291 -32.441 -5.552 1 98.3 185 PRO B C 1
ATOM 3723 O O . PRO B 1 185 ? 17.2 -33.438 -6.274 1 98.3 185 PRO B O 1
ATOM 3726 N N . GLY B 1 186 ? 18.088 -31.41 -5.818 1 97.31 186 GLY B N 1
ATOM 3727 C CA . GLY B 1 186 ? 19.07 -31.469 -6.888 1 97.31 186 GLY B CA 1
ATOM 3728 C C . GLY B 1 186 ? 18.535 -30.972 -8.218 1 97.31 186 GLY B C 1
ATOM 3729 O O . GLY B 1 186 ? 19.303 -30.74 -9.154 1 97.31 186 GLY B O 1
ATOM 3730 N N . ALA B 1 187 ? 17.211 -30.737 -8.33 1 97.91 187 ALA B N 1
ATOM 3731 C CA . ALA B 1 187 ? 16.595 -30.324 -9.588 1 97.91 187 ALA B CA 1
ATOM 3732 C C . ALA B 1 187 ? 16.832 -28.841 -9.854 1 97.91 187 ALA B C 1
ATOM 3734 O O . ALA B 1 187 ? 17.116 -28.075 -8.93 1 97.91 187 ALA B O 1
ATOM 3735 N N . GLU B 1 188 ? 16.777 -28.473 -11.131 1 96.93 188 GLU B N 1
ATOM 3736 C CA . GLU B 1 188 ? 16.872 -27.081 -11.562 1 96.93 188 GLU B CA 1
ATOM 3737 C C . GLU B 1 188 ? 15.762 -26.731 -12.549 1 96.93 188 GLU B C 1
ATOM 3739 O O . GLU B 1 188 ? 15.298 -27.592 -13.299 1 96.93 188 GLU B O 1
ATOM 3744 N N . LEU B 1 189 ? 15.331 -25.519 -12.549 1 97.73 189 LEU B N 1
ATOM 3745 C CA . LEU B 1 189 ? 14.263 -25.013 -13.404 1 97.73 189 LEU B CA 1
ATOM 3746 C C . LEU B 1 189 ? 14.691 -23.729 -14.107 1 97.73 189 LEU B C 1
ATOM 3748 O O . LEU B 1 189 ? 15.308 -22.856 -13.492 1 97.73 189 LEU B O 1
ATOM 3752 N N . HIS B 1 190 ? 14.385 -23.677 -15.349 1 97.62 190 HIS B N 1
ATOM 3753 C CA . HIS B 1 190 ? 14.485 -22.438 -16.112 1 97.62 190 HIS B CA 1
ATOM 3754 C C . HIS B 1 190 ? 13.143 -22.064 -16.733 1 97.62 190 HIS B C 1
ATOM 3756 O O . HIS B 1 190 ? 12.686 -22.718 -17.674 1 97.62 190 HIS B O 1
ATOM 3762 N N . GLN B 1 191 ? 12.489 -21.074 -16.23 1 98.26 191 GLN B N 1
ATOM 3763 C CA . GLN B 1 191 ? 11.158 -20.684 -16.683 1 98.26 191 GLN B CA 1
ATOM 3764 C C . GLN B 1 191 ? 11.191 -19.33 -17.386 1 98.26 191 GLN B C 1
ATOM 3766 O O . GLN B 1 191 ? 11.629 -18.334 -16.806 1 98.26 191 GLN B O 1
ATOM 3771 N N . THR B 1 192 ? 10.722 -19.309 -18.595 1 98.2 192 THR B N 1
ATOM 3772 C CA . THR B 1 192 ? 10.609 -18.063 -19.344 1 98.2 192 THR B CA 1
ATOM 3773 C C . THR B 1 192 ? 9.506 -17.182 -18.765 1 98.2 192 THR B C 1
ATOM 3775 O O . THR B 1 192 ? 8.448 -17.679 -18.374 1 98.2 192 THR B O 1
ATOM 3778 N N . ILE B 1 193 ? 9.725 -15.915 -18.703 1 98.28 193 ILE B N 1
ATOM 3779 C CA . ILE B 1 193 ? 8.785 -14.871 -18.31 1 98.28 193 ILE B CA 1
ATOM 3780 C C . ILE B 1 193 ? 8.819 -13.735 -19.33 1 98.28 193 ILE B C 1
ATOM 3782 O O . ILE B 1 193 ? 9.895 -13.277 -19.722 1 98.28 193 ILE B O 1
ATOM 3786 N N . PRO B 1 194 ? 7.648 -13.327 -19.847 1 97.38 194 PRO B N 1
ATOM 3787 C CA . PRO B 1 194 ? 7.697 -12.179 -20.755 1 97.38 194 PRO B CA 1
ATOM 3788 C C . PRO B 1 194 ? 8.496 -11.009 -20.185 1 97.38 194 PRO B C 1
ATOM 3790 O O . PRO B 1 194 ? 8.328 -10.653 -19.016 1 97.38 194 PRO B O 1
ATOM 3793 N N . HIS B 1 195 ? 9.305 -10.369 -20.934 1 96.28 195 HIS B N 1
ATOM 3794 C CA . HIS B 1 195 ? 10.336 -9.427 -20.513 1 96.28 195 HIS B CA 1
ATOM 3795 C C . HIS B 1 195 ? 9.729 -8.238 -19.777 1 96.28 195 HIS B C 1
ATOM 3797 O O . HIS B 1 195 ? 10.293 -7.758 -18.791 1 96.28 195 HIS B O 1
ATOM 3803 N N . SER B 1 196 ? 8.626 -7.779 -20.176 1 95.28 196 SER B N 1
ATOM 3804 C CA . SER B 1 196 ? 8.07 -6.532 -19.659 1 95.28 196 SER B CA 1
ATOM 3805 C C . SER B 1 196 ? 7.166 -6.787 -18.458 1 95.28 196 SER B C 1
ATOM 3807 O O . SER B 1 196 ? 6.603 -5.849 -17.888 1 95.28 196 SER B O 1
ATOM 3809 N N . TRP B 1 197 ? 6.99 -8.066 -18.096 1 98.15 197 TRP B N 1
ATOM 3810 C CA . TRP B 1 197 ? 6.054 -8.383 -17.023 1 98.15 197 TRP B CA 1
ATOM 3811 C C . TRP B 1 197 ? 6.703 -8.185 -15.658 1 98.15 197 TRP B C 1
ATOM 3813 O O . TRP B 1 197 ? 7.898 -8.44 -15.489 1 98.15 197 TRP B O 1
ATOM 3823 N N . ASN B 1 198 ? 5.971 -7.63 -14.728 1 98.26 198 ASN B N 1
ATOM 3824 C CA . ASN B 1 198 ? 6.385 -7.76 -13.335 1 98.26 198 ASN B CA 1
ATOM 3825 C C . ASN B 1 198 ? 6.145 -9.172 -12.808 1 98.26 198 ASN B C 1
ATOM 3827 O O . ASN B 1 198 ? 5.142 -9.803 -13.145 1 98.26 198 ASN B O 1
ATOM 3831 N N . ALA B 1 199 ? 7.114 -9.678 -12.03 1 98.53 199 ALA B N 1
ATOM 3832 C CA . ALA B 1 199 ? 7.001 -11.063 -11.578 1 98.53 199 ALA B CA 1
ATOM 3833 C C . ALA B 1 199 ? 7.576 -11.23 -10.175 1 98.53 199 ALA B C 1
ATOM 3835 O O . ALA B 1 199 ? 8.441 -10.458 -9.755 1 98.53 199 ALA B O 1
ATOM 3836 N N . PHE B 1 200 ? 7.028 -12.247 -9.47 1 98.72 200 PHE B N 1
ATOM 3837 C CA . PHE B 1 200 ? 7.536 -12.573 -8.143 1 98.72 200 PHE B CA 1
ATOM 3838 C C . PHE B 1 200 ? 7.373 -14.06 -7.851 1 98.72 200 PHE B C 1
ATOM 3840 O O . PHE B 1 200 ? 6.66 -14.764 -8.57 1 98.72 200 PHE B O 1
ATOM 3847 N N . VAL B 1 201 ? 8.121 -14.491 -6.865 1 98.8 201 VAL B N 1
ATOM 3848 C CA . VAL B 1 201 ? 8.031 -15.852 -6.346 1 98.8 201 VAL B CA 1
ATOM 3849 C C . VAL B 1 201 ? 7.515 -15.825 -4.91 1 98.8 201 VAL B C 1
ATOM 3851 O O . VAL B 1 201 ? 7.899 -14.958 -4.121 1 98.8 201 VAL B O 1
ATOM 3854 N N . TYR B 1 202 ? 6.637 -16.712 -4.603 1 98.89 202 TYR B N 1
ATOM 3855 C CA . TYR B 1 202 ? 6.313 -17.001 -3.211 1 98.89 202 TYR B CA 1
ATOM 3856 C C . TYR B 1 202 ? 6.708 -18.426 -2.843 1 98.89 202 TYR B C 1
ATOM 3858 O O . TYR B 1 202 ? 6.191 -19.388 -3.416 1 98.89 202 TYR B O 1
ATOM 3866 N N . VAL B 1 203 ? 7.559 -18.589 -1.892 1 98.86 203 VAL B N 1
ATOM 3867 C CA . VAL B 1 203 ? 8.016 -19.912 -1.478 1 98.86 203 VAL B CA 1
ATOM 3868 C C . VAL B 1 203 ? 7.036 -20.503 -0.467 1 98.86 203 VAL B C 1
ATOM 3870 O O . VAL B 1 203 ? 6.885 -19.981 0.64 1 98.86 203 VAL B O 1
ATOM 3873 N N . ILE B 1 204 ? 6.426 -21.588 -0.84 1 98.67 204 ILE B N 1
ATOM 3874 C CA . ILE B 1 204 ? 5.415 -22.222 -0.001 1 98.67 204 ILE B CA 1
ATOM 3875 C C . ILE B 1 204 ? 6.092 -23.117 1.035 1 98.67 204 ILE B C 1
ATOM 3877 O O . ILE B 1 204 ? 5.766 -23.059 2.223 1 98.67 204 ILE B O 1
ATOM 3881 N N . ASP B 1 205 ? 7.015 -23.9 0.618 1 98.32 205 ASP B N 1
ATOM 3882 C CA . ASP B 1 205 ? 7.679 -24.882 1.469 1 98.32 205 ASP B CA 1
ATOM 3883 C C . ASP B 1 205 ? 9.093 -25.173 0.97 1 98.32 205 ASP B C 1
ATOM 3885 O O . ASP B 1 205 ? 9.342 -25.184 -0.237 1 98.32 205 ASP B O 1
ATOM 3889 N N . GLY B 1 206 ? 10.001 -25.421 1.957 1 98.33 206 GLY B N 1
ATOM 3890 C CA . GLY B 1 206 ? 11.375 -25.741 1.603 1 98.33 206 GLY B CA 1
ATOM 3891 C C . GLY B 1 206 ? 12.239 -24.512 1.392 1 98.33 206 GLY B C 1
ATOM 3892 O O . GLY B 1 206 ? 11.952 -23.444 1.937 1 98.33 206 GLY B O 1
ATOM 3893 N N . GLU B 1 207 ? 13.396 -24.734 0.749 1 98.22 207 GLU B N 1
ATOM 3894 C CA . GLU B 1 207 ? 14.34 -23.659 0.46 1 98.22 207 GLU B CA 1
ATOM 3895 C C . GLU B 1 207 ? 14.971 -23.833 -0.919 1 98.22 207 GLU B C 1
ATOM 3897 O O . GLU B 1 207 ? 15.13 -24.958 -1.396 1 98.22 207 GLU B O 1
ATOM 3902 N N . GLY B 1 208 ? 15.27 -22.765 -1.553 1 97.92 208 GLY B N 1
ATOM 3903 C CA . GLY B 1 208 ? 15.86 -22.815 -2.881 1 97.92 208 GLY B CA 1
ATOM 3904 C C . GLY B 1 208 ? 16.693 -21.591 -3.211 1 97.92 208 GLY B C 1
ATOM 3905 O O . GLY B 1 208 ? 16.697 -20.615 -2.458 1 97.92 208 GLY B O 1
ATOM 3906 N N . VAL B 1 209 ? 17.445 -21.721 -4.272 1 97.74 209 VAL B N 1
ATOM 3907 C CA . VAL B 1 209 ? 18.262 -20.638 -4.808 1 97.74 209 VAL B CA 1
ATOM 3908 C C . VAL B 1 209 ? 17.612 -20.076 -6.071 1 97.74 209 VAL B C 1
ATOM 3910 O O . VAL B 1 209 ? 17.247 -20.83 -6.976 1 97.74 209 VAL B O 1
ATOM 3913 N N . PHE B 1 210 ? 17.468 -18.748 -6.185 1 97.83 210 PHE B N 1
ATOM 3914 C CA . PHE B 1 210 ? 16.752 -18.103 -7.279 1 97.83 210 PHE B CA 1
ATOM 3915 C C . PHE B 1 210 ? 17.644 -17.093 -7.99 1 97.83 210 PHE B C 1
ATOM 3917 O O . PHE B 1 210 ? 18.378 -16.342 -7.343 1 97.83 210 PHE B O 1
ATOM 3924 N N . GLY B 1 211 ? 17.549 -17.032 -9.296 1 93.96 211 GLY B N 1
ATOM 3925 C CA . GLY B 1 211 ? 18.249 -16.031 -10.085 1 93.96 211 GLY B CA 1
ATOM 3926 C C . GLY B 1 211 ? 19.602 -16.504 -10.582 1 93.96 211 GLY B C 1
ATOM 3927 O O . GLY B 1 211 ? 19.796 -16.693 -11.785 1 93.96 211 GLY B O 1
ATOM 3928 N N . PHE B 1 212 ? 20.483 -16.787 -9.57 1 89.71 212 PHE B N 1
ATOM 3929 C CA . PHE B 1 212 ? 21.832 -17.247 -9.876 1 89.71 212 PHE B CA 1
ATOM 3930 C C . PHE B 1 212 ? 22.292 -18.29 -8.864 1 89.71 212 PHE B C 1
ATOM 3932 O O . PHE B 1 212 ? 21.981 -18.188 -7.676 1 89.71 212 PHE B O 1
ATOM 3939 N N . GLN B 1 213 ? 23.057 -19.171 -9.348 1 88.49 213 GLN B N 1
ATOM 3940 C CA . GLN B 1 213 ? 23.42 -20.344 -8.559 1 88.49 213 GLN B CA 1
ATOM 3941 C C . GLN B 1 213 ? 24.179 -19.944 -7.297 1 88.49 213 GLN B C 1
ATOM 3943 O O . GLN B 1 213 ? 24.124 -20.646 -6.285 1 88.49 213 GLN B O 1
ATOM 3948 N N . GLY B 1 214 ? 24.823 -18.841 -7.31 1 86.33 214 GLY B N 1
ATOM 3949 C CA . GLY B 1 214 ? 25.648 -18.428 -6.186 1 86.33 214 GLY B CA 1
ATOM 3950 C C . GLY B 1 214 ? 24.879 -17.644 -5.138 1 86.33 214 GLY B C 1
ATOM 3951 O O . GLY B 1 214 ? 25.434 -17.274 -4.101 1 86.33 214 GLY B O 1
ATOM 3952 N N . CYS B 1 215 ? 23.641 -17.501 -5.287 1 90.15 215 CYS B N 1
ATOM 3953 C CA . CYS B 1 215 ? 22.841 -16.733 -4.339 1 90.15 215 CYS B CA 1
ATOM 3954 C C . CYS B 1 215 ? 22.534 -17.556 -3.093 1 90.15 215 CYS B C 1
ATOM 3956 O O . CYS B 1 215 ? 22.664 -18.781 -3.106 1 90.15 215 CYS B O 1
ATOM 3958 N N . THR B 1 216 ? 22.229 -16.904 -2.046 1 94.11 216 THR B N 1
ATOM 3959 C CA . THR B 1 216 ? 21.837 -17.559 -0.803 1 94.11 216 THR B CA 1
ATOM 3960 C C . THR B 1 216 ? 20.449 -18.18 -0.933 1 94.11 216 THR B C 1
ATOM 3962 O O . THR B 1 216 ? 19.546 -17.577 -1.517 1 94.11 216 THR B O 1
ATOM 3965 N N . PRO B 1 217 ? 20.287 -19.394 -0.421 1 97.18 217 PRO B N 1
ATOM 3966 C CA . PRO B 1 217 ? 18.961 -20.014 -0.462 1 97.18 217 PRO B CA 1
ATOM 3967 C C . PRO B 1 217 ? 17.906 -19.201 0.284 1 97.18 217 PRO B C 1
ATOM 3969 O O . PRO B 1 217 ? 18.206 -18.586 1.311 1 97.18 217 PRO B O 1
ATOM 3972 N N . ILE B 1 218 ? 16.755 -19.241 -0.171 1 97.78 218 ILE B N 1
ATOM 3973 C CA . ILE B 1 218 ? 15.632 -18.534 0.435 1 97.78 218 ILE B CA 1
ATOM 3974 C C . ILE B 1 218 ? 14.6 -19.541 0.939 1 97.78 218 ILE B C 1
ATOM 3976 O O . ILE B 1 218 ? 14.282 -20.512 0.249 1 97.78 218 ILE B O 1
ATOM 3980 N N . THR B 1 219 ? 14.014 -19.3 2.12 1 97.81 219 THR B N 1
ATOM 3981 C CA . THR B 1 219 ? 13.139 -20.26 2.783 1 97.81 219 THR B CA 1
ATOM 3982 C C . THR B 1 219 ? 11.675 -19.865 2.615 1 97.81 219 THR B C 1
ATOM 3984 O O . THR B 1 219 ? 11.371 -18.823 2.029 1 97.81 219 THR B O 1
ATOM 3987 N N . SER B 1 220 ? 10.798 -20.654 3.23 1 98.05 220 SER B N 1
ATOM 3988 C CA . SER B 1 220 ? 9.351 -20.561 3.065 1 98.05 220 SER B CA 1
ATOM 3989 C C . SER B 1 220 ? 8.826 -19.209 3.535 1 98.05 220 SER B C 1
ATOM 3991 O O . SER B 1 220 ? 9.389 -18.602 4.449 1 98.05 220 SER B O 1
ATOM 3993 N N . HIS B 1 221 ? 7.766 -18.705 2.842 1 98.07 221 HIS B N 1
ATOM 3994 C CA . HIS B 1 221 ? 6.937 -17.559 3.198 1 98.07 221 HIS B CA 1
ATOM 3995 C C . HIS B 1 221 ? 7.612 -16.248 2.809 1 98.07 221 HIS B C 1
ATOM 3997 O O . HIS B 1 221 ? 7.194 -15.175 3.249 1 98.07 221 HIS B O 1
ATOM 4003 N N . HIS B 1 222 ? 8.632 -16.333 1.966 1 98.16 222 HIS B N 1
ATOM 4004 C CA . HIS B 1 222 ? 9.203 -15.129 1.374 1 98.16 222 HIS B CA 1
ATOM 4005 C C . HIS B 1 222 ? 8.565 -14.822 0.024 1 98.16 222 HIS B C 1
ATOM 4007 O O . HIS B 1 222 ? 8.292 -15.734 -0.761 1 98.16 222 HIS B O 1
ATOM 4013 N N . VAL B 1 223 ? 8.305 -13.564 -0.205 1 98.14 223 VAL B N 1
ATOM 4014 C CA . VAL B 1 223 ? 8.043 -13.043 -1.542 1 98.14 223 VAL B CA 1
ATOM 4015 C C . VAL B 1 223 ? 9.34 -12.523 -2.158 1 98.14 223 VAL B C 1
ATOM 4017 O O . VAL B 1 223 ? 10.032 -11.697 -1.558 1 98.14 223 VAL B O 1
ATOM 4020 N N . LEU B 1 224 ? 9.699 -13.052 -3.304 1 98.1 224 LEU B N 1
ATOM 4021 C CA . LEU B 1 224 ? 10.864 -12.582 -4.045 1 98.1 224 LEU B CA 1
ATOM 4022 C C . LEU B 1 224 ? 10.442 -11.759 -5.257 1 98.1 224 LEU B C 1
ATOM 4024 O O . LEU B 1 224 ? 9.914 -12.304 -6.229 1 98.1 224 LEU B O 1
ATOM 4028 N N . VAL B 1 225 ? 10.656 -10.504 -5.198 1 97.23 225 VAL B N 1
ATOM 4029 C CA . VAL B 1 225 ? 10.398 -9.668 -6.365 1 97.23 225 VAL B CA 1
ATOM 4030 C C . VAL B 1 225 ? 11.538 -9.816 -7.37 1 97.23 225 VAL B C 1
ATOM 4032 O O . VAL B 1 225 ? 12.706 -9.622 -7.026 1 97.23 225 VAL B O 1
ATOM 4035 N N . LEU B 1 226 ? 11.206 -10.129 -8.6 1 97.52 226 LEU B N 1
ATOM 4036 C CA . LEU B 1 226 ? 12.217 -10.39 -9.618 1 97.52 226 LEU B CA 1
ATOM 4037 C C . LEU B 1 226 ? 12.458 -9.152 -10.475 1 97.52 226 LEU B C 1
ATOM 4039 O O . LEU B 1 226 ? 11.526 -8.394 -10.754 1 97.52 226 LEU B O 1
ATOM 4043 N N . SER B 1 227 ? 13.666 -9.02 -10.892 1 95.72 227 SER B N 1
ATOM 4044 C CA . SER B 1 227 ? 13.998 -7.972 -11.851 1 95.72 227 SER B CA 1
ATOM 4045 C C . SER B 1 227 ? 13.356 -8.24 -13.208 1 95.72 227 SER B C 1
ATOM 4047 O O . SER B 1 227 ? 12.808 -9.32 -13.439 1 95.72 227 SER B O 1
ATOM 4049 N N . LEU B 1 228 ? 13.401 -7.228 -14.044 1 95.36 228 LEU B N 1
ATOM 4050 C CA . LEU B 1 228 ? 12.978 -7.464 -15.42 1 95.36 228 LEU B CA 1
ATOM 4051 C C . LEU B 1 228 ? 13.966 -8.374 -16.143 1 95.36 228 LEU B C 1
ATOM 4053 O O . LEU B 1 228 ? 15.136 -8.455 -15.762 1 95.36 228 LEU B O 1
ATOM 4057 N N . GLY B 1 229 ? 13.462 -8.997 -17.144 1 96.66 229 GLY B N 1
ATOM 4058 C CA . GLY B 1 229 ? 14.245 -9.97 -17.89 1 96.66 229 GLY B CA 1
ATOM 4059 C C . GLY B 1 229 ? 13.391 -11.005 -18.599 1 96.66 229 GLY B C 1
ATOM 4060 O O . GLY B 1 229 ? 12.167 -10.874 -18.656 1 96.66 229 GLY B O 1
ATOM 4061 N N . ASP B 1 230 ? 14.059 -12.061 -19.113 1 97.41 230 ASP B N 1
ATOM 4062 C CA . ASP B 1 230 ? 13.314 -12.964 -19.985 1 97.41 230 ASP B CA 1
ATOM 4063 C C . ASP B 1 230 ? 13.101 -14.321 -19.317 1 97.41 230 ASP B C 1
ATOM 4065 O O . ASP B 1 230 ? 12.496 -15.22 -19.905 1 97.41 230 ASP B O 1
ATOM 4069 N N . GLY B 1 231 ? 13.581 -14.472 -18.06 1 98.01 231 GLY B N 1
ATOM 4070 C CA . GLY B 1 231 ? 13.296 -15.715 -17.363 1 98.01 231 GLY B CA 1
ATOM 4071 C C . GLY B 1 231 ? 14.031 -15.841 -16.042 1 98.01 231 GLY B C 1
ATOM 4072 O O . GLY B 1 231 ? 14.921 -15.043 -15.742 1 98.01 231 GLY B O 1
ATOM 4073 N N . VAL B 1 232 ? 13.648 -16.796 -15.241 1 98.25 232 VAL B N 1
ATOM 4074 C CA . VAL B 1 232 ? 14.265 -17.007 -13.936 1 98.25 232 VAL B CA 1
ATOM 4075 C C . VAL B 1 232 ? 14.764 -18.446 -13.826 1 98.25 232 VAL B C 1
ATOM 4077 O O . VAL B 1 232 ? 14.122 -19.372 -14.328 1 98.25 232 VAL B O 1
ATOM 4080 N N . SER B 1 233 ? 15.906 -18.582 -13.226 1 97.96 233 SER B N 1
ATOM 4081 C CA . SER B 1 233 ? 16.465 -19.889 -12.9 1 97.96 233 SER B CA 1
ATOM 4082 C C . SER B 1 233 ? 16.341 -20.188 -11.41 1 97.96 233 SER B C 1
ATOM 4084 O O . SER B 1 233 ? 16.519 -19.297 -10.576 1 97.96 233 SER B O 1
ATOM 4086 N N . VAL B 1 234 ? 16.031 -21.445 -11.104 1 98.22 234 VAL B N 1
ATOM 4087 C CA . VAL B 1 234 ? 15.844 -21.88 -9.723 1 98.22 234 VAL B CA 1
ATOM 4088 C C . VAL B 1 234 ? 16.569 -23.205 -9.497 1 98.22 234 VAL B C 1
ATOM 4090 O O . VAL B 1 234 ? 16.53 -24.095 -10.35 1 98.22 234 VAL B O 1
ATOM 4093 N N . TRP B 1 235 ? 17.239 -23.318 -8.385 1 97.8 235 TRP B N 1
ATOM 4094 C CA . TRP B 1 235 ? 17.919 -24.554 -8.01 1 97.8 235 TRP B CA 1
ATOM 4095 C C . TRP B 1 235 ? 17.492 -25.009 -6.618 1 97.8 235 TRP B C 1
ATOM 4097 O O . TRP B 1 235 ? 17.469 -24.212 -5.678 1 97.8 235 TRP B O 1
ATOM 4107 N N . ASN B 1 236 ? 17.152 -26.247 -6.448 1 98.27 236 ASN B N 1
ATOM 4108 C CA . ASN B 1 236 ? 16.993 -26.867 -5.137 1 98.27 236 ASN B CA 1
ATOM 4109 C C . ASN B 1 236 ? 18.262 -27.595 -4.703 1 98.27 236 ASN B C 1
ATOM 4111 O O . ASN B 1 236 ? 18.508 -28.727 -5.121 1 98.27 236 ASN B O 1
ATOM 4115 N N . LYS B 1 237 ? 18.96 -27.032 -3.84 1 96.42 237 LYS B N 1
ATOM 4116 C CA . LYS B 1 237 ? 20.206 -27.622 -3.36 1 96.42 237 LYS B CA 1
ATOM 4117 C C . LYS B 1 237 ? 20.014 -28.279 -1.996 1 96.42 237 LYS B C 1
ATOM 4119 O O . LYS B 1 237 ? 20.986 -28.672 -1.348 1 96.42 237 LYS B O 1
ATOM 4124 N N . SER B 1 238 ? 18.832 -28.309 -1.536 1 96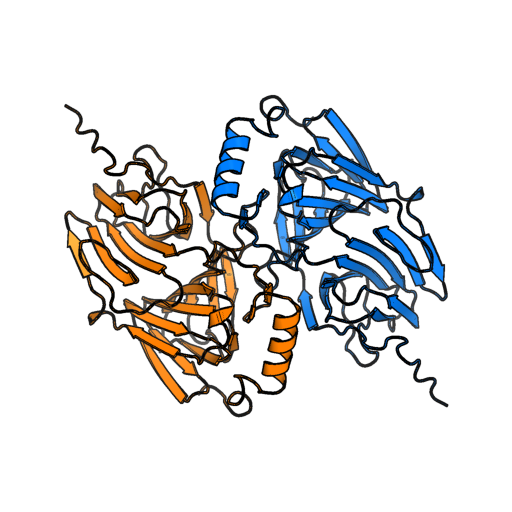.77 238 SER B N 1
ATOM 4125 C CA . SER B 1 238 ? 18.52 -28.888 -0.233 1 96.77 238 SER B CA 1
ATOM 4126 C C . SER B 1 238 ? 18.147 -30.361 -0.357 1 96.77 238 SER B C 1
ATOM 4128 O O . SER B 1 238 ? 18.063 -30.894 -1.466 1 96.77 238 SER B O 1
ATOM 4130 N N . SER B 1 239 ? 17.93 -31.026 0.781 1 97.24 239 SER B N 1
ATOM 4131 C CA . SER B 1 239 ? 17.587 -32.444 0.812 1 97.24 239 SER B CA 1
ATOM 4132 C C . SER B 1 239 ? 16.077 -32.649 0.747 1 97.24 239 SER B C 1
ATOM 4134 O O . SER B 1 239 ? 15.606 -33.767 0.523 1 97.24 239 SER B O 1
ATOM 4136 N N . ASN B 1 240 ? 15.386 -31.589 0.904 1 98.12 240 ASN B N 1
ATOM 4137 C CA . ASN B 1 240 ? 13.929 -31.662 0.874 1 98.12 240 ASN B CA 1
ATOM 4138 C C . ASN B 1 240 ? 13.361 -31.023 -0.39 1 98.12 240 ASN B C 1
ATOM 4140 O O . ASN B 1 240 ? 14.049 -30.253 -1.064 1 98.12 240 ASN B O 1
ATOM 4144 N N . ALA B 1 241 ? 12.12 -31.336 -0.74 1 98.58 241 ALA B 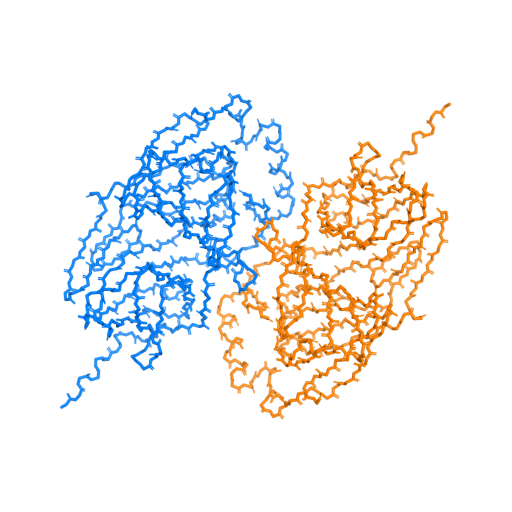N 1
ATOM 4145 C CA . ALA B 1 241 ? 11.456 -30.739 -1.895 1 98.58 241 ALA B CA 1
ATOM 4146 C C . ALA B 1 241 ? 11.237 -29.243 -1.688 1 98.58 241 ALA B C 1
ATOM 4148 O O . ALA B 1 241 ? 11.004 -28.793 -0.564 1 98.58 241 ALA B O 1
ATOM 4149 N N . LEU B 1 242 ? 11.382 -28.492 -2.762 1 98.79 242 LEU B N 1
ATOM 4150 C CA . LEU B 1 242 ? 11.083 -27.065 -2.798 1 98.79 242 LEU B CA 1
ATOM 4151 C C . LEU B 1 242 ? 9.779 -26.801 -3.544 1 98.79 242 LEU B C 1
ATOM 4153 O O . LEU B 1 242 ? 9.633 -27.194 -4.704 1 98.79 242 LEU B O 1
ATOM 4157 N N . ARG B 1 243 ? 8.792 -26.175 -2.923 1 98.91 243 ARG B N 1
ATOM 4158 C CA . ARG B 1 243 ? 7.543 -25.803 -3.58 1 98.91 243 ARG B CA 1
ATOM 4159 C C . ARG B 1 243 ? 7.346 -24.29 -3.565 1 98.91 243 ARG B C 1
ATOM 4161 O O . ARG B 1 243 ? 7.48 -23.652 -2.519 1 98.91 243 ARG B O 1
ATOM 4168 N N . PHE B 1 244 ? 7.102 -23.747 -4.714 1 98.89 244 PHE B N 1
ATOM 4169 C CA . PHE B 1 244 ? 6.858 -22.313 -4.818 1 98.89 244 PHE B CA 1
ATOM 4170 C C . PHE B 1 244 ? 5.917 -22.007 -5.976 1 98.89 244 PHE B C 1
ATOM 4172 O O . PHE B 1 244 ? 5.742 -22.831 -6.876 1 98.89 244 PHE B O 1
ATOM 4179 N N . VAL B 1 245 ? 5.287 -20.876 -5.891 1 98.92 245 VAL B N 1
ATOM 4180 C CA . VAL B 1 245 ? 4.547 -20.379 -7.046 1 98.92 245 VAL B CA 1
ATOM 4181 C C . VAL B 1 245 ? 5.318 -19.236 -7.701 1 98.92 245 VAL B C 1
ATOM 4183 O O . VAL B 1 245 ? 5.95 -18.43 -7.013 1 98.92 245 VAL B O 1
ATOM 4186 N N . LEU B 1 246 ? 5.332 -19.228 -8.996 1 98.92 246 LEU B N 1
ATOM 4187 C CA . LEU B 1 246 ? 5.835 -18.135 -9.821 1 98.92 246 LEU B CA 1
ATOM 4188 C C . LEU B 1 246 ? 4.688 -17.391 -10.495 1 98.92 246 LEU B C 1
ATOM 4190 O O . LEU B 1 246 ? 3.927 -17.98 -11.266 1 98.92 246 LEU B O 1
ATOM 4194 N N . ILE B 1 247 ? 4.596 -16.096 -10.219 1 98.89 247 ILE B N 1
ATOM 4195 C CA . ILE B 1 247 ? 3.492 -15.285 -10.721 1 98.89 247 ILE B CA 1
ATOM 4196 C C . ILE B 1 247 ? 4.042 -14.081 -11.483 1 98.89 247 ILE B C 1
ATOM 4198 O O . ILE B 1 247 ? 4.965 -13.41 -11.014 1 98.89 247 ILE B O 1
ATOM 4202 N N . GLY B 1 248 ? 3.605 -13.846 -12.64 1 98.73 248 GLY B N 1
ATOM 4203 C CA . GLY B 1 248 ? 3.92 -12.689 -13.463 1 98.73 248 GLY B CA 1
ATOM 4204 C C . GLY B 1 248 ? 2.701 -12.081 -14.13 1 98.73 248 GLY B C 1
ATOM 4205 O O . GLY B 1 248 ? 1.718 -12.777 -14.391 1 98.73 248 GLY B O 1
ATOM 4206 N N . GLY B 1 249 ? 2.752 -10.827 -14.374 1 98.68 249 GLY B N 1
ATOM 4207 C CA . GLY B 1 249 ? 1.648 -10.15 -15.037 1 98.68 249 GLY B CA 1
ATOM 4208 C C . GLY B 1 249 ? 2.076 -8.899 -15.782 1 98.68 249 GLY B C 1
ATOM 4209 O O . GLY B 1 249 ? 3.033 -8.231 -15.385 1 98.68 249 GLY B O 1
ATOM 4210 N N . GLN B 1 250 ? 1.346 -8.631 -16.811 1 98.46 250 GLN B N 1
ATOM 4211 C CA . GLN B 1 250 ? 1.573 -7.396 -17.554 1 98.46 250 GLN B CA 1
ATOM 4212 C C . GLN B 1 250 ? 1.173 -6.176 -16.729 1 98.46 250 GLN B C 1
ATOM 4214 O O . GLN B 1 250 ? 0.025 -6.064 -16.294 1 98.46 250 GLN B O 1
ATOM 4219 N N . PRO B 1 251 ? 2.124 -5.256 -16.452 1 98.4 251 PRO B N 1
ATOM 4220 C CA . PRO B 1 251 ? 1.733 -4.06 -15.703 1 98.4 251 PRO B CA 1
ATOM 4221 C C . PRO B 1 251 ? 0.695 -3.216 -16.44 1 98.4 251 PRO B C 1
ATOM 4223 O O . PRO B 1 251 ? 0.73 -3.124 -17.67 1 98.4 251 PRO B O 1
ATOM 4226 N N . LEU B 1 252 ? -0.151 -2.588 -15.707 1 98.1 252 LEU B N 1
ATOM 4227 C CA . LEU B 1 252 ? -1.199 -1.765 -16.3 1 98.1 252 LEU B CA 1
ATOM 4228 C C . LEU B 1 252 ? -0.716 -0.333 -16.505 1 98.1 252 LEU B C 1
ATOM 4230 O O . LEU B 1 252 ? -1.209 0.373 -17.388 1 98.1 252 LEU B O 1
ATOM 4234 N N . ASN B 1 253 ? 0.203 0.102 -15.673 1 96.72 253 ASN B N 1
ATOM 4235 C CA . ASN B 1 253 ? 0.732 1.461 -15.721 1 96.72 253 ASN B CA 1
ATOM 4236 C C . ASN B 1 253 ? -0.385 2.499 -15.671 1 96.72 253 ASN B C 1
ATOM 4238 O O . ASN B 1 253 ? -0.423 3.416 -16.493 1 96.72 253 ASN B O 1
ATOM 4242 N N . GLU B 1 254 ? -1.364 2.335 -14.806 1 97.82 254 GLU B N 1
ATOM 4243 C CA . GLU B 1 254 ? -2.478 3.236 -14.53 1 97.82 254 GLU B CA 1
ATOM 4244 C C . GLU B 1 254 ? -2.495 3.66 -13.064 1 97.82 254 GLU B C 1
ATOM 4246 O O . GLU B 1 254 ? -1.986 2.943 -12.199 1 97.82 254 GLU B O 1
ATOM 4251 N N . PRO B 1 255 ? -3.062 4.849 -12.806 1 96.49 255 PRO B N 1
ATOM 4252 C CA . PRO B 1 255 ? -3.25 5.203 -11.398 1 96.49 255 PRO B CA 1
ATOM 4253 C C . PRO B 1 255 ? -4.147 4.215 -10.656 1 96.49 255 PRO B C 1
ATOM 4255 O O . PRO B 1 255 ? -5.043 3.617 -11.258 1 96.49 255 PRO B O 1
ATOM 4258 N N . VAL B 1 256 ? -3.837 4.038 -9.398 1 96.57 256 VAL B N 1
ATOM 4259 C CA . VAL B 1 256 ? -4.634 3.131 -8.578 1 96.57 256 VAL B CA 1
ATOM 4260 C C . VAL B 1 256 ? -5.099 3.851 -7.314 1 96.57 256 VAL B C 1
ATOM 4262 O O . VAL B 1 256 ? -4.296 4.477 -6.618 1 96.57 256 VAL B O 1
ATOM 4265 N N . ALA B 1 257 ? -6.376 3.884 -7.098 1 95.07 257 ALA B N 1
ATOM 4266 C CA . ALA B 1 257 ? -6.979 4.268 -5.824 1 95.07 257 ALA B CA 1
ATOM 4267 C C . ALA B 1 257 ? -7.625 3.067 -5.138 1 95.07 257 ALA B C 1
ATOM 4269 O O . ALA B 1 257 ? -8.478 2.395 -5.722 1 95.07 257 ALA B O 1
ATOM 4270 N N . GLN B 1 258 ? -7.16 2.77 -3.96 1 93.68 258 GLN B N 1
ATOM 4271 C CA . GLN B 1 258 ? -7.636 1.586 -3.253 1 93.68 258 GLN B CA 1
ATOM 4272 C C . GLN B 1 258 ? -8.176 1.95 -1.873 1 93.68 258 GLN B C 1
ATOM 4274 O O . GLN B 1 258 ? -7.587 2.771 -1.167 1 93.68 258 GLN B O 1
ATOM 4279 N N . TYR B 1 259 ? -9.316 1.382 -1.549 1 90.74 259 TYR B N 1
ATOM 4280 C CA . TYR B 1 259 ? -9.941 1.493 -0.236 1 90.74 259 TYR B CA 1
ATOM 4281 C C . TYR B 1 259 ? -10.545 0.162 0.195 1 90.74 259 TYR B C 1
ATOM 4283 O O . TYR B 1 259 ? -11.694 -0.142 -0.137 1 90.74 259 TYR B O 1
ATOM 4291 N N . GLY B 1 260 ? -9.753 -0.427 1.033 1 89.75 260 GLY B N 1
ATOM 4292 C CA . GLY B 1 260 ? -10.191 -1.752 1.443 1 89.75 260 GLY B CA 1
ATOM 4293 C C . GLY B 1 260 ? -10.413 -2.694 0.275 1 89.75 260 GLY B C 1
ATOM 4294 O O . GLY B 1 260 ? -9.501 -2.934 -0.519 1 89.75 260 GLY B O 1
ATOM 4295 N N . PRO B 1 261 ? -11.697 -3.159 0.157 1 94.28 261 PRO B N 1
ATOM 4296 C CA . PRO B 1 261 ? -12.003 -4.168 -0.859 1 94.28 261 PRO B CA 1
ATOM 4297 C C . PRO B 1 261 ? -12.346 -3.555 -2.215 1 94.28 261 PRO B C 1
ATOM 4299 O O . PRO B 1 261 ? -12.858 -4.248 -3.098 1 94.28 261 PRO B O 1
ATOM 4302 N N . PHE B 1 262 ? -12.132 -2.208 -2.364 1 96.6 262 PHE B N 1
ATOM 4303 C CA . PHE B 1 262 ? -12.452 -1.514 -3.606 1 96.6 262 PHE B CA 1
ATOM 4304 C C . PHE B 1 262 ? -11.192 -0.95 -4.251 1 96.6 262 PHE B C 1
ATOM 4306 O O . PHE B 1 262 ? -10.373 -0.319 -3.579 1 96.6 262 PHE B O 1
ATOM 4313 N N . VAL B 1 263 ? -11.029 -1.239 -5.485 1 97.86 263 VAL B N 1
ATOM 4314 C CA . VAL B 1 263 ? -9.885 -0.725 -6.23 1 97.86 263 VAL B CA 1
ATOM 4315 C C . VAL B 1 263 ? -10.367 -0.019 -7.496 1 97.86 263 VAL B C 1
ATOM 4317 O O . VAL B 1 263 ? -10.974 -0.644 -8.369 1 97.86 263 VAL B O 1
ATOM 4320 N N . MET B 1 264 ? -10.144 1.279 -7.596 1 98.21 264 MET B N 1
ATOM 4321 C CA . MET B 1 264 ? -10.459 2.089 -8.77 1 98.21 264 MET B CA 1
ATOM 4322 C C . MET B 1 264 ? -9.244 2.896 -9.216 1 98.21 264 MET B C 1
ATOM 4324 O O . MET B 1 264 ? -8.107 2.532 -8.913 1 98.21 264 MET B O 1
ATOM 4328 N N . ASN B 1 265 ? -9.501 3.924 -10.037 1 97.9 265 ASN B N 1
ATOM 4329 C CA . ASN B 1 265 ? -8.351 4.659 -10.554 1 97.9 265 ASN B CA 1
ATOM 4330 C C . ASN B 1 265 ? -8.227 6.034 -9.905 1 97.9 265 ASN B C 1
ATOM 4332 O O . ASN B 1 265 ? -7.173 6.667 -9.979 1 97.9 265 ASN B O 1
ATOM 4336 N N . THR B 1 266 ? -9.347 6.509 -9.268 1 95.59 266 THR B N 1
ATOM 4337 C CA . THR B 1 266 ? -9.332 7.815 -8.62 1 95.59 266 THR B CA 1
ATOM 4338 C C . THR B 1 266 ? -10.12 7.78 -7.314 1 95.59 266 THR B C 1
ATOM 4340 O O . THR B 1 266 ? -10.965 6.904 -7.116 1 95.59 266 THR B O 1
ATOM 4343 N N . GLN B 1 267 ? -9.897 8.715 -6.471 1 93.75 267 GLN B N 1
ATOM 4344 C CA . GLN B 1 267 ? -10.643 8.823 -5.221 1 93.75 267 GLN B CA 1
ATOM 4345 C C . GLN B 1 267 ? -12.127 9.062 -5.485 1 93.75 267 GLN B C 1
ATOM 4347 O O . GLN B 1 267 ? -12.981 8.575 -4.742 1 93.75 267 GLN B O 1
ATOM 4352 N N . SER B 1 268 ? -12.414 9.832 -6.531 1 95.13 268 SER B N 1
ATOM 4353 C CA . SER B 1 268 ? -13.807 10.067 -6.898 1 95.13 268 SER B CA 1
ATOM 4354 C C . SER B 1 268 ? -14.524 8.758 -7.21 1 95.13 268 SER B C 1
ATOM 4356 O O . SER B 1 268 ? -15.673 8.561 -6.808 1 95.13 268 SER B O 1
ATOM 4358 N N . GLU B 1 269 ? -13.856 7.915 -7.901 1 97.12 269 GLU B N 1
ATOM 4359 C CA . GLU B 1 269 ? -14.441 6.622 -8.241 1 97.12 269 GLU B CA 1
ATOM 4360 C C . GLU B 1 269 ? -14.641 5.762 -6.997 1 97.12 269 GLU B C 1
ATOM 4362 O O . GLU B 1 269 ? -15.605 4.998 -6.912 1 97.12 269 GLU B O 1
ATOM 4367 N N . ILE B 1 270 ? -13.741 5.865 -6.02 1 96.13 270 ILE B N 1
ATOM 4368 C CA . ILE B 1 270 ? -13.888 5.144 -4.76 1 96.13 270 ILE B CA 1
ATOM 4369 C C . ILE B 1 270 ? -15.121 5.652 -4.016 1 96.13 270 ILE B C 1
ATOM 4371 O O . ILE B 1 270 ? -15.912 4.86 -3.499 1 96.13 270 ILE B O 1
ATOM 4375 N N . GLU B 1 271 ? -15.296 6.941 -3.985 1 94.73 271 GLU B N 1
ATOM 4376 C CA . GLU B 1 271 ? -16.458 7.523 -3.32 1 94.73 271 GLU B CA 1
ATOM 4377 C C . GLU B 1 271 ? -17.758 7.024 -3.943 1 94.73 271 GLU B C 1
ATOM 4379 O O . GLU B 1 271 ? -18.689 6.643 -3.23 1 94.73 271 GLU B O 1
ATOM 4384 N N . LYS B 1 272 ? -17.76 7.098 -5.265 1 96.4 272 LYS B N 1
ATOM 4385 C CA . LYS B 1 272 ? -18.933 6.592 -5.972 1 96.4 272 LYS B CA 1
ATOM 4386 C C . LYS B 1 272 ? -19.173 5.119 -5.654 1 96.4 272 LYS B C 1
ATOM 4388 O O . LYS B 1 272 ? -20.319 4.691 -5.5 1 96.4 272 LYS B O 1
ATOM 4393 N N . THR B 1 273 ? -18.118 4.358 -5.562 1 97.35 273 THR B N 1
ATOM 4394 C CA . THR B 1 273 ? -18.222 2.934 -5.263 1 97.35 273 THR B CA 1
ATOM 4395 C C . THR B 1 273 ? -18.84 2.713 -3.886 1 97.35 273 THR B C 1
ATOM 4397 O O . THR B 1 273 ? -19.71 1.856 -3.72 1 97.35 273 THR B O 1
ATOM 4400 N N . ILE B 1 274 ? -18.376 3.44 -2.896 1 94.11 274 ILE B N 1
ATOM 4401 C CA . ILE B 1 274 ? -18.899 3.328 -1.539 1 94.11 274 ILE B CA 1
ATOM 4402 C C . ILE B 1 274 ? -20.391 3.655 -1.532 1 94.11 274 ILE B C 1
ATOM 4404 O O . ILE B 1 274 ? -21.184 2.953 -0.9 1 94.11 274 ILE B O 1
ATOM 4408 N N . GLN B 1 275 ? -20.764 4.69 -2.281 1 94.44 275 GLN B N 1
ATOM 4409 C CA . GLN B 1 275 ? -22.173 5.053 -2.399 1 94.44 275 GLN B CA 1
ATOM 4410 C C . GLN B 1 275 ? -22.973 3.939 -3.069 1 94.44 275 GLN B C 1
ATOM 4412 O O . GLN B 1 275 ? -24.062 3.588 -2.611 1 94.44 275 GLN B O 1
ATOM 4417 N N . ASP B 1 276 ? -22.422 3.446 -4.183 1 97 276 ASP B N 1
ATOM 4418 C CA . ASP B 1 276 ? -23.078 2.355 -4.897 1 97 276 ASP B CA 1
ATOM 4419 C C . ASP B 1 276 ? -23.32 1.162 -3.974 1 97 276 ASP B C 1
ATOM 4421 O O . ASP B 1 276 ? -24.405 0.578 -3.978 1 97 276 ASP B O 1
ATOM 4425 N N . TYR B 1 277 ? -22.399 0.81 -3.144 1 95.59 277 TYR B N 1
ATOM 4426 C CA . TYR B 1 277 ? -22.519 -0.316 -2.225 1 95.59 277 TYR B CA 1
ATOM 4427 C C . TYR B 1 277 ? -23.554 -0.03 -1.144 1 95.59 277 TYR B C 1
ATOM 4429 O O . TYR B 1 277 ? -24.398 -0.878 -0.844 1 95.59 277 TYR B O 1
ATOM 4437 N N . HIS B 1 278 ? -23.5 1.181 -0.606 1 92.05 278 HIS B N 1
ATOM 4438 C CA . HIS B 1 278 ? -24.404 1.567 0.472 1 92.05 278 HIS B CA 1
ATOM 4439 C C . HIS B 1 278 ? -25.854 1.573 -0.001 1 92.05 278 HIS B C 1
ATOM 4441 O O . HIS B 1 278 ? -26.756 1.183 0.743 1 92.05 278 HIS B O 1
ATOM 4447 N N . TYR B 1 279 ? -26.052 2.021 -1.246 1 94.23 279 TYR B N 1
ATOM 4448 C CA . TYR B 1 279 ? -27.415 2.172 -1.744 1 94.23 279 TYR B CA 1
ATOM 4449 C C . TYR B 1 279 ? -27.8 1.004 -2.644 1 94.23 279 TYR B C 1
ATOM 4451 O O . TYR B 1 279 ? -28.848 1.032 -3.294 1 94.23 279 TYR B O 1
ATOM 4459 N N . SER B 1 280 ? -26.888 -0.015 -2.755 1 94.93 280 SER B N 1
ATOM 4460 C CA . SER B 1 280 ? -27.135 -1.227 -3.529 1 94.93 280 SER B CA 1
ATOM 4461 C C . SER B 1 280 ? -27.496 -0.896 -4.973 1 94.93 280 SER B C 1
ATOM 4463 O O . SER B 1 280 ? -28.524 -1.351 -5.481 1 94.93 280 SER B O 1
ATOM 4465 N N . LYS B 1 281 ? -26.633 -0.129 -5.593 1 95.49 281 LYS B N 1
ATOM 4466 C CA . LYS B 1 281 ? -26.823 0.271 -6.984 1 95.49 281 LYS B CA 1
ATOM 4467 C C . LYS B 1 281 ? -25.558 0.032 -7.803 1 95.49 281 LYS B C 1
ATOM 4469 O O . LYS B 1 281 ? -24.486 -0.209 -7.243 1 95.49 281 LYS B O 1
ATOM 4474 N N . ASN B 1 282 ? -25.695 -0.015 -9.139 1 95.53 282 ASN B N 1
ATOM 4475 C CA . ASN B 1 282 ? -24.609 -0.043 -10.113 1 95.53 282 ASN B CA 1
ATOM 4476 C C . ASN B 1 282 ? -23.661 -1.212 -9.863 1 95.53 282 ASN B C 1
ATOM 4478 O O . ASN B 1 282 ? -22.45 -1.021 -9.749 1 95.53 282 ASN B O 1
ATOM 4482 N N . GLY B 1 283 ? -24.198 -2.344 -9.62 1 94.67 283 GLY B N 1
ATOM 4483 C CA . GLY B 1 283 ? -23.412 -3.557 -9.464 1 94.67 283 GLY B CA 1
ATOM 4484 C C . GLY B 1 283 ? -23.681 -4.278 -8.156 1 94.67 283 GLY B C 1
ATOM 4485 O O . GLY B 1 283 ? -23.378 -5.465 -8.022 1 94.67 283 GLY B O 1
ATOM 4486 N N . PHE B 1 284 ? -24.302 -3.559 -7.215 1 95.6 284 PHE B N 1
ATOM 4487 C CA . PHE B 1 284 ? -24.535 -4.135 -5.896 1 95.6 284 PHE B CA 1
ATOM 4488 C C . PHE B 1 284 ? -26.027 -4.318 -5.642 1 95.6 284 PHE B C 1
ATOM 4490 O O . PHE B 1 284 ? -26.457 -4.425 -4.491 1 95.6 284 PHE B O 1
ATOM 4497 N N . GLU B 1 285 ? -26.825 -4.349 -6.684 1 92.45 285 GLU B N 1
ATOM 4498 C CA . GLU B 1 285 ? -28.28 -4.404 -6.58 1 92.45 285 GLU B CA 1
ATOM 4499 C C . GLU B 1 285 ? -28.73 -5.614 -5.767 1 92.45 285 GLU B C 1
ATOM 4501 O O . GLU B 1 285 ? -29.705 -5.536 -5.017 1 92.45 285 GLU B O 1
ATOM 4506 N N . ASN B 1 286 ? -28.025 -6.662 -5.89 1 87.44 286 ASN B N 1
ATOM 4507 C CA . ASN B 1 286 ? -28.438 -7.907 -5.251 1 87.44 286 ASN B CA 1
ATOM 4508 C C . ASN B 1 286 ? -27.972 -7.974 -3.799 1 87.44 286 ASN B C 1
ATOM 4510 O O . ASN B 1 286 ? -28.28 -8.931 -3.087 1 87.44 286 ASN B O 1
ATOM 4514 N N . GLY B 1 287 ? -27.253 -6.99 -3.328 1 84.75 287 GLY B N 1
ATOM 4515 C CA . GLY B 1 287 ? -26.673 -7 -1.995 1 84.75 287 GLY B CA 1
ATOM 4516 C C . GLY B 1 287 ? -27.683 -6.7 -0.903 1 84.75 287 GLY B C 1
ATOM 4517 O O . GLY B 1 287 ? -27.483 -7.073 0.255 1 84.75 287 GLY B O 1
ATOM 4518 N N . LYS B 1 288 ? -28.737 -6.011 -1.175 1 78.7 288 LYS B N 1
ATOM 4519 C CA . LYS B 1 288 ? -29.697 -5.569 -0.167 1 78.7 288 LYS B CA 1
ATOM 4520 C C . LYS B 1 288 ? -30.362 -6.76 0.517 1 78.7 288 LYS B C 1
ATOM 4522 O O . LYS B 1 288 ? -30.577 -6.744 1.731 1 78.7 288 LYS B O 1
ATOM 4527 N N . SER B 1 289 ? -30.501 -7.762 -0.158 1 79.17 289 SER B N 1
ATOM 4528 C CA . SER B 1 289 ? -31.313 -8.838 0.401 1 79.17 289 SER B CA 1
ATOM 4529 C C . SER B 1 289 ? -30.513 -10.13 0.521 1 79.17 289 SER B C 1
ATOM 4531 O O . SER B 1 289 ? -31.053 -11.168 0.911 1 79.17 289 SER B O 1
ATOM 4533 N N . TRP B 1 290 ? -29.353 -10.015 0.251 1 85.22 290 TRP B N 1
ATOM 4534 C CA . TRP B 1 290 ? -28.611 -11.27 0.202 1 85.22 290 TRP B CA 1
ATOM 4535 C C . TRP B 1 290 ? -27.759 -11.449 1.454 1 85.22 290 TRP B C 1
ATOM 4537 O O . TRP B 1 290 ? -27.138 -10.497 1.931 1 85.22 290 TRP B O 1
ATOM 4547 N N . ARG B 1 291 ? -27.781 -12.629 2.064 1 84.15 291 ARG B N 1
ATOM 4548 C CA . ARG B 1 291 ? -26.889 -13.091 3.122 1 84.15 291 ARG B CA 1
ATOM 4549 C C . ARG B 1 291 ? -26.416 -14.516 2.857 1 84.15 291 ARG B C 1
ATOM 4551 O O . ARG B 1 291 ? -27.192 -15.357 2.398 1 84.15 291 ARG B O 1
ATOM 4558 N N . SER B 1 292 ? -25.147 -14.715 3.149 1 81.79 292 SER B N 1
ATOM 4559 C CA . SER B 1 292 ? -24.637 -16.068 2.953 1 81.79 292 SER B CA 1
ATOM 4560 C C . SER B 1 292 ? -25.267 -17.045 3.941 1 81.79 292 SER B C 1
ATOM 4562 O O . SER B 1 292 ? -25.739 -16.641 5.006 1 81.79 292 SER B O 1
ATOM 4564 N N . GLN B 1 293 ? -25.368 -18.319 3.512 1 73.44 293 GLN B N 1
ATOM 4565 C CA . GLN B 1 293 ? -25.95 -19.365 4.347 1 73.44 293 GLN B CA 1
ATOM 4566 C C . GLN B 1 293 ? -24.872 -20.101 5.138 1 73.44 293 GLN B C 1
ATOM 4568 O O . GLN B 1 293 ? -23.732 -20.216 4.684 1 73.44 293 GLN B O 1
#

Solvent-accessible surface area (backbone atoms only — not comparable to full-atom values): 28961 Å² total; per-residue (Å²): 129,82,77,68,79,66,74,92,46,95,38,58,15,36,68,73,41,78,36,76,35,45,79,47,78,43,76,47,75,18,37,29,31,43,45,32,27,34,61,66,27,47,46,52,56,34,34,46,33,33,30,44,34,49,31,41,65,91,15,25,32,63,77,45,62,33,25,15,30,30,42,35,42,38,29,69,32,49,33,37,31,36,36,37,52,88,70,52,70,49,71,44,35,54,53,11,35,43,43,35,37,21,11,35,24,42,44,33,28,45,33,55,64,53,88,60,68,24,30,29,39,40,37,32,37,50,43,54,84,89,49,21,68,38,78,53,47,77,45,77,42,49,43,89,73,41,48,67,52,74,56,79,53,32,35,39,39,27,61,21,39,68,57,97,92,42,66,26,86,58,84,60,91,52,55,43,33,36,33,42,37,37,29,33,52,70,20,64,47,77,46,74,39,68,47,81,30,38,37,36,34,40,29,70,38,47,38,31,23,55,37,44,89,86,43,73,66,46,49,51,48,25,31,32,37,38,43,64,25,42,18,40,36,38,36,20,83,41,90,50,55,24,31,33,36,47,37,35,21,52,51,70,78,53,32,74,26,50,53,61,56,33,40,38,54,37,68,68,54,46,54,51,48,54,50,24,56,76,68,27,34,85,47,24,57,53,53,78,79,48,74,83,130,130,81,76,69,79,67,73,93,45,96,39,57,15,38,67,73,41,77,38,74,36,45,79,45,80,40,77,47,74,16,38,28,30,44,46,33,28,34,63,66,28,46,46,51,56,35,34,47,32,35,30,44,34,49,31,40,66,90,15,24,31,63,77,45,62,33,26,14,31,28,42,35,42,38,28,70,32,49,33,37,30,37,36,35,53,88,69,50,71,50,72,44,34,53,54,13,34,42,42,34,37,20,11,35,24,41,43,32,28,46,31,56,63,54,85,58,69,26,29,31,39,40,36,32,38,49,43,54,84,90,49,21,68,37,78,54,47,78,44,75,43,50,44,89,73,43,48,67,51,74,58,79,51,31,35,39,38,28,59,21,39,66,56,95,92,42,64,25,86,58,84,59,93,53,56,46,34,36,34,42,36,39,28,33,52,70,18,64,47,77,47,75,40,70,46,82,30,39,37,36,36,40,29,70,38,47,38,33,23,55,35,43,89,86,44,73,67,45,50,50,49,26,31,32,37,40,43,65,26,43,19,40,35,37,37,20,82,42,90,52,56,24,30,33,36,43,36,33,22,52,51,71,78,54,32,73,27,50,53,61,56,34,39,38,53,37,67,67,54,46,52,52,48,54,49,25,56,75,70,27,32,85,47,25,57,51,53,78,80,48,73,82,132

Nearest PDB structures (foldseek):
  1j1l-assembly1_A  TM=9.886E-01  e=1.141E-41  Homo sapiens
  4hlt-assembly1_A  TM=9.893E-01  e=1.266E-41  Homo sapiens
  2p17-assembly1_A  TM=9.055E-01  e=1.542E-25  Geobacillus kaustophilus HTA426
  6d0g-assembly1_A  TM=8.964E-01  e=2.101E-24  Acinetobacter baumannii
  1tq5-assembly1_A  TM=8.060E-01  e=5.762E-15  Escherichia coli

InterPro domains:
  IPR003829 Pirin, N-terminal domain [PF02678] (32-125)
  IPR008778 Pirin, C-terminal domain [PF05726] (179-282)
  IPR011051 RmlC-like cupin domain superfamily [SSF51182] (13-291)
  IPR012093 Pirin [PIRSF006232] (12-290)
  IPR012093 Pirin [PTHR13903] (9-293)
  IPR014710 RmlC-like jelly roll fold [G3DSA:2.60.120.10] (26-278)
  IPR014710 RmlC-like jelly roll fold [G3DSA:2.60.120.10] (147-252)

Organism: Lupinus angustifolius (NCBI:txid3871)

Secondary structure (DSSP, 8-state):
-------S-SSB--EEEEEE-EEEEETBTEEEEEEESSSS---BTTEEEEEEEEE-TT-BEEEEEEBSEEEEEEEEESEEEEEETTS-EEEEETT-EEEEE-TT-EEEEEEE-SSS-EEEEEEEEEPPGGGTTSPPEEEEE-GGGS-EEEETTEEEEEEESEETTEE-----SS-EEEEEEEE-TT-EEEEE--TT-EEEEEEEESEEEESSTTSPPEETTEEEEEPSSSEEEEE--SSS-EEEEEEEE-------EEETTEEESSHHHHHHHHHHHHTT-TT-GGGSS----/-------S-SSB--EEEEEE-EEEEETBTEEEEEEESSSS---BTTEEEEEEEEE-TT-BEEEEEEBSEEEEEEEEESEEEEEETTS-EEEEETT-EEEEE-TT-EEEEEEESSSS-EEEEEEEEEPPGGGTTSPPEEEEE-GGGS-EEEETTEEEEEEESEETTEE-----SS-EEEEEEEE-TT-EEEEE--TT-EEEEEEEESEEEESSTTSPPEETTEEEEEPSSSEEEEE--SSS-EEEEEEEE-------EEETTEEESSHHHHHHHHHHHHTT-TT-GGGSS----

Foldseek 3Di:
DPPPVDQPFPFAKDFPDKFFFDWDDDAFGKIWGWAECDPVHNADFQWRTKIKIKDFPPGWHFKDKAFFWKKKKAWQAAWKWKDWLVGDIDIAHHQKMKIKHQAQMIIMIIGGPDGDMTIIMMIIGGAAQVRRQPAMDIDIDHNVRFDWDDDQQKIKGWCAQDDPHDHHPDDDNFRKTKMKMKGAAFGKDKTFDPQQKWKKKAWAADWKDKRDPPDDIDGHRMIGTIDGGTIMMMGHNDNGMTIMMMMITHGNPAAWDDDVNYIHRDVVVVVVSVVCCVVCHSSRVSVPPDGDD/DPCPVDQPFPFFKDFPDKFFFDWDDDAFGKIWGWAECDPVHNADFQWRTKIKIKDFPPGWHFKDKAFFWKKKKAWQAAKKWKDWLVGDIDIAHHQKMKIKHQAQMIIMIIGGPDGDMTIIMMIIGGAAQVRRQPAMDMDIDHNVRFDWDDDQQKIKGWCAQDDPHDHHPDDDNFRKTKMKMKGAAFGKDKTFDPQQKWKKKAWAADWKDKRDPPDDIDGHRMIGTIDGGTIMMMGHNDNGMTIMMMMITHGNPAAWDDDVNYIHRDVVVVVVSVVCCVVCHSSRVSVPPDGDD

pLDDT: mean 94.52, std 9.11, range [25.01, 98.92]